Protein AF-0000000075550061 (afdb_homodimer)

Organism: Caenorhabditis brenneri (NCBI:txid135651)

Structure (mmCIF, N/CA/C/O backbone):
data_AF-0000000075550061-model_v1
#
loop_
_entity.id
_entity.type
_entity.pdbx_description
1 polymer 'ERAP1-like C-terminal domain-containing protein'
#
loop_
_atom_site.group_PDB
_atom_site.id
_atom_site.type_symbol
_atom_site.label_atom_id
_atom_site.label_alt_id
_atom_site.label_comp_id
_atom_site.label_asym_id
_atom_site.label_entity_id
_atom_site.label_seq_id
_atom_site.pdbx_PDB_ins_code
_atom_site.Cartn_x
_atom_site.Cartn_y
_atom_site.Cartn_z
_atom_site.occupancy
_atom_site.B_iso_or_equiv
_atom_site.auth_seq_id
_atom_site.auth_comp_id
_atom_site.auth_asym_id
_atom_site.auth_atom_id
_atom_site.pdbx_PDB_model_num
ATOM 1 N N . MET A 1 1 ? 5.809 9.758 37.375 1 40.97 1 MET A N 1
ATOM 2 C CA . MET A 1 1 ? 5.012 9.875 36.156 1 40.97 1 MET A CA 1
ATOM 3 C C . MET A 1 1 ? 4.578 11.32 35.938 1 40.97 1 MET A C 1
ATOM 5 O O . MET A 1 1 ? 4.074 11.977 36.844 1 40.97 1 MET A O 1
ATOM 9 N N . GLU A 1 2 ? 5.242 12 35.219 1 45.88 2 GLU A N 1
ATOM 10 C CA . GLU A 1 2 ? 4.926 13.414 35.062 1 45.88 2 GLU A CA 1
ATOM 11 C C . GLU A 1 2 ? 3.469 13.609 34.656 1 45.88 2 GLU A C 1
ATOM 13 O O . GLU A 1 2 ? 2.979 12.953 33.719 1 45.88 2 GLU A O 1
ATOM 18 N N . THR A 1 3 ? 2.588 14.07 35.5 1 57.75 3 THR A N 1
ATOM 19 C CA . THR A 1 3 ? 1.149 14.273 35.375 1 57.75 3 THR A CA 1
ATOM 20 C C . THR A 1 3 ? 0.847 15.5 34.531 1 57.75 3 THR A C 1
ATOM 22 O O . THR A 1 3 ? -0.302 15.727 34.125 1 57.75 3 THR A O 1
ATOM 25 N N . GLY A 1 4 ? 1.854 16.234 34.219 1 69.56 4 GLY A N 1
ATOM 26 C CA . GLY A 1 4 ? 1.531 17.484 33.562 1 69.56 4 GLY A CA 1
ATOM 27 C C . GLY A 1 4 ? 1.344 17.344 32.062 1 69.56 4 GLY A C 1
ATOM 28 O O . GLY A 1 4 ? 1.922 16.453 31.438 1 69.56 4 GLY A O 1
ATOM 29 N N . THR A 1 5 ? 0.445 18.078 31.453 1 77.81 5 THR A N 1
ATOM 30 C CA . THR A 1 5 ? 0.08 18.078 30.047 1 77.81 5 THR A CA 1
ATOM 31 C C . THR A 1 5 ? 1.272 18.469 29.188 1 77.81 5 THR A C 1
ATOM 33 O O . THR A 1 5 ? 1.513 17.859 28.141 1 77.81 5 THR A O 1
ATOM 36 N N . VAL A 1 6 ? 2.113 19.344 29.656 1 78.25 6 VAL A N 1
ATOM 37 C CA . VAL A 1 6 ? 3.195 19.906 28.844 1 78.25 6 VAL A CA 1
ATOM 38 C C . VAL A 1 6 ? 4.301 18.859 28.688 1 78.25 6 VAL A C 1
ATOM 40 O O . VAL A 1 6 ? 4.75 18.578 27.562 1 78.25 6 VAL A O 1
ATOM 43 N N . PRO A 1 7 ? 4.715 18.25 29.812 1 82.5 7 PRO A N 1
ATOM 44 C CA . PRO A 1 7 ? 5.727 17.203 29.656 1 82.5 7 PRO A CA 1
ATOM 45 C C . PRO A 1 7 ? 5.273 16.078 28.719 1 82.5 7 PRO A C 1
ATOM 47 O O . PRO A 1 7 ? 6.074 15.547 27.953 1 82.5 7 PRO A O 1
ATOM 50 N N . TRP A 1 8 ? 4.051 15.781 28.719 1 88.19 8 TRP A N 1
ATOM 51 C CA . TRP A 1 8 ? 3.512 14.734 27.859 1 88.19 8 TRP A CA 1
ATOM 52 C C . TRP A 1 8 ? 3.521 15.18 26.391 1 88.19 8 TRP A C 1
ATOM 54 O O . TRP A 1 8 ? 3.771 14.367 25.5 1 88.19 8 TRP A O 1
ATOM 64 N N . LEU A 1 9 ? 3.357 16.391 26.203 1 87 9 LEU A N 1
ATOM 65 C CA . LEU A 1 9 ? 3.404 16.922 24.844 1 87 9 LEU A CA 1
ATOM 66 C C . LEU A 1 9 ? 4.809 16.797 24.266 1 87 9 LEU A C 1
ATOM 68 O O . LEU A 1 9 ? 4.977 16.438 23.094 1 87 9 LEU A O 1
ATOM 72 N N . ILE A 1 10 ? 5.746 17.109 25.078 1 85.81 10 ILE A N 1
ATOM 73 C CA . ILE A 1 10 ? 7.133 16.984 24.641 1 85.81 10 ILE A CA 1
ATOM 74 C C . ILE A 1 10 ? 7.469 15.516 24.391 1 85.81 10 ILE A C 1
ATOM 76 O O . ILE A 1 10 ? 8.062 15.18 23.359 1 85.81 10 ILE A O 1
ATOM 80 N N . ALA A 1 11 ? 7.113 14.68 25.328 1 89.19 11 ALA A N 1
ATOM 81 C CA . ALA A 1 11 ? 7.375 13.25 25.188 1 89.19 11 ALA A CA 1
ATOM 82 C C . ALA A 1 11 ? 6.75 12.695 23.906 1 89.19 11 ALA A C 1
ATOM 84 O O . ALA A 1 11 ? 7.379 11.922 23.188 1 89.19 11 ALA A O 1
ATOM 85 N N . THR A 1 12 ? 5.547 13.133 23.609 1 89.88 12 THR A N 1
ATOM 86 C CA . THR A 1 12 ? 4.863 12.625 22.422 1 89.88 12 THR A CA 1
ATOM 87 C C . THR A 1 12 ? 5.586 13.055 21.156 1 89.88 12 THR A C 1
ATOM 89 O O . THR A 1 12 ? 5.66 12.297 20.188 1 89.88 12 THR A O 1
ATOM 92 N N . ARG A 1 13 ? 6.113 14.18 21.156 1 85.75 13 ARG A N 1
ATOM 93 C CA . ARG A 1 13 ? 6.871 14.656 20 1 85.75 13 ARG A CA 1
ATOM 94 C C . ARG A 1 13 ? 8.141 13.836 19.797 1 85.75 13 ARG A C 1
ATOM 96 O O . ARG A 1 13 ? 8.492 13.5 18.672 1 85.75 13 ARG A O 1
ATOM 103 N N . ILE A 1 14 ? 8.781 13.594 20.891 1 86.44 14 ILE A N 1
ATOM 104 C CA . ILE A 1 14 ? 10.008 12.812 20.828 1 86.44 14 ILE A CA 1
ATOM 105 C C . ILE A 1 14 ? 9.695 11.391 20.344 1 86.44 14 ILE A C 1
ATOM 107 O O . ILE A 1 14 ? 10.383 10.852 19.484 1 86.44 14 ILE A O 1
ATOM 111 N N . PHE A 1 15 ? 8.648 10.852 20.906 1 90.38 15 PHE A N 1
ATOM 112 C CA . PHE A 1 15 ? 8.242 9.508 20.5 1 90.38 15 PHE A CA 1
ATOM 113 C C . PHE A 1 15 ? 7.871 9.484 19.016 1 90.38 15 PHE A C 1
ATOM 115 O O . PHE A 1 15 ? 8.211 8.539 18.312 1 90.38 15 PHE A O 1
ATOM 122 N N . LYS A 1 16 ? 7.23 10.492 18.578 1 87.31 16 LYS A N 1
ATOM 123 C CA . LYS A 1 16 ? 6.859 10.578 17.172 1 87.31 16 LYS A CA 1
ATOM 124 C C . LYS A 1 16 ? 8.094 10.609 16.281 1 87.31 16 LYS A C 1
ATOM 126 O O . LYS A 1 16 ? 8.172 9.875 15.289 1 87.31 16 LYS A O 1
ATOM 131 N N . LYS A 1 17 ? 9.008 11.375 16.703 1 81.56 17 LYS A N 1
ATOM 132 C CA . LYS A 1 17 ? 10.242 11.484 15.922 1 81.56 17 LYS A CA 1
ATOM 133 C C . LYS A 1 17 ? 10.984 10.148 15.891 1 81.56 17 LYS A C 1
ATOM 135 O O . LYS A 1 17 ? 11.539 9.766 14.859 1 81.56 17 LYS A O 1
ATOM 140 N N . LEU A 1 18 ? 10.984 9.508 17.016 1 84.81 18 LEU A N 1
ATOM 141 C CA . LEU A 1 18 ? 11.68 8.227 17.094 1 84.81 18 LEU A CA 1
ATOM 142 C C . LEU A 1 18 ? 11.008 7.18 16.219 1 84.81 18 LEU A C 1
ATOM 144 O O . LEU A 1 18 ? 11.68 6.414 15.523 1 84.81 18 LEU A O 1
ATOM 148 N N . THR A 1 19 ? 9.719 7.16 16.234 1 85.75 19 THR A N 1
ATOM 149 C CA . THR A 1 19 ? 8.992 6.191 15.43 1 85.75 19 THR A CA 1
ATOM 150 C C . THR A 1 19 ? 9.203 6.461 13.945 1 85.75 19 THR A C 1
ATOM 152 O O . THR A 1 19 ? 9.328 5.523 13.148 1 85.75 19 THR A O 1
ATOM 155 N N . GLU A 1 20 ? 9.297 7.652 13.594 1 77.12 20 GLU A N 1
ATOM 156 C CA . GLU A 1 20 ? 9.531 8.039 12.203 1 77.12 20 GLU A CA 1
ATOM 157 C C . GLU A 1 20 ? 10.953 7.668 11.766 1 77.12 20 GLU A C 1
ATOM 159 O O . GLU A 1 20 ? 11.148 7.148 10.664 1 77.12 20 GLU A O 1
ATOM 164 N N . ARG A 1 21 ? 11.852 7.871 12.68 1 75 21 ARG A N 1
ATOM 165 C CA . ARG A 1 21 ? 13.25 7.621 12.367 1 75 21 ARG A CA 1
ATOM 166 C C . ARG A 1 21 ? 13.531 6.129 12.242 1 75 21 ARG A C 1
ATOM 168 O O . ARG A 1 21 ? 14.43 5.719 11.508 1 75 21 ARG A O 1
ATOM 175 N N . LEU A 1 22 ? 12.719 5.414 12.883 1 78 22 LEU A N 1
ATOM 176 C CA . LEU A 1 22 ? 13.016 3.986 12.922 1 78 22 LEU A CA 1
ATOM 177 C C . LEU A 1 22 ? 12.016 3.201 12.086 1 78 22 LEU A C 1
ATOM 179 O O . LEU A 1 22 ? 11.914 1.979 12.219 1 78 22 LEU A O 1
ATOM 183 N N . GLU A 1 23 ? 11.336 3.924 11.32 1 71.31 23 GLU A N 1
ATOM 184 C CA . GLU A 1 23 ? 10.367 3.262 10.453 1 71.31 23 GLU A CA 1
ATOM 185 C C . GLU A 1 23 ? 11.047 2.23 9.555 1 71.31 23 GLU A C 1
ATOM 187 O O . GLU A 1 23 ? 12.031 2.541 8.883 1 71.31 23 GLU A O 1
ATOM 192 N N . GLY A 1 24 ? 10.594 1.021 9.625 1 66 24 GLY A N 1
ATOM 193 C CA . GLY A 1 24 ? 11.109 -0.036 8.766 1 66 24 GLY A CA 1
ATOM 194 C C . GLY A 1 24 ? 12.305 -0.757 9.359 1 66 24 GLY A C 1
ATOM 195 O O . GLY A 1 24 ? 12.75 -1.771 8.82 1 66 24 GLY A O 1
ATOM 196 N N . ALA A 1 25 ? 12.766 -0.229 10.414 1 70.31 25 ALA A N 1
ATOM 197 C CA . ALA A 1 25 ? 13.922 -0.856 11.047 1 70.31 25 ALA A CA 1
ATOM 198 C C . ALA A 1 25 ? 13.516 -2.105 11.82 1 70.31 25 ALA A C 1
ATOM 200 O O . ALA A 1 25 ? 12.375 -2.221 12.273 1 70.31 25 ALA A O 1
ATOM 201 N N . PRO A 1 26 ? 14.445 -3.045 11.938 1 71 26 PRO A N 1
ATOM 202 C CA . PRO A 1 26 ? 14.148 -4.281 12.664 1 71 26 PRO A CA 1
ATOM 203 C C . PRO A 1 26 ? 13.727 -4.031 14.109 1 71 26 PRO A C 1
ATOM 205 O O . PRO A 1 26 ? 13 -4.832 14.695 1 71 26 PRO A O 1
ATOM 208 N N . VAL A 1 27 ? 14.133 -2.934 14.648 1 79.75 27 VAL A N 1
ATOM 209 C CA . VAL A 1 27 ? 13.891 -2.65 16.062 1 79.75 27 VAL A CA 1
ATOM 210 C C . VAL A 1 27 ? 12.539 -1.953 16.219 1 79.75 27 VAL A C 1
ATOM 212 O O . VAL A 1 27 ? 12.062 -1.759 17.344 1 79.75 27 VAL A O 1
ATOM 215 N N . GLN A 1 28 ? 11.875 -1.705 15.172 1 81.31 28 GLN A N 1
ATOM 216 C CA . GLN A 1 28 ? 10.656 -0.895 15.188 1 81.31 28 GLN A CA 1
ATOM 217 C C . GLN A 1 28 ? 9.602 -1.5 16.109 1 81.31 28 GLN A C 1
ATOM 219 O O . GLN A 1 28 ? 8.977 -0.788 16.891 1 81.31 28 GLN A O 1
ATOM 224 N N . ASP A 1 29 ? 9.453 -2.756 16.078 1 80.19 29 ASP A N 1
ATOM 225 C CA . ASP A 1 29 ? 8.43 -3.404 16.891 1 80.19 29 ASP A CA 1
ATOM 226 C C . ASP A 1 29 ? 8.734 -3.258 18.375 1 80.19 29 ASP A C 1
ATOM 228 O O . ASP A 1 29 ? 7.832 -3.041 19.188 1 80.19 29 ASP A O 1
ATOM 232 N N . LYS A 1 30 ? 9.984 -3.473 18.625 1 86.12 30 LYS A N 1
ATOM 233 C CA . LYS A 1 30 ? 10.398 -3.307 20.016 1 86.12 30 LYS A CA 1
ATOM 234 C C . LYS A 1 30 ? 10.156 -1.878 20.5 1 86.12 30 LYS A C 1
ATOM 236 O O . LYS A 1 30 ? 9.695 -1.665 21.625 1 86.12 30 LYS A O 1
ATOM 241 N N . LEU A 1 31 ? 10.477 -0.98 19.672 1 89.31 31 LEU A N 1
ATOM 242 C CA . LEU A 1 31 ? 10.258 0.424 20 1 89.31 31 LEU A CA 1
ATOM 243 C C . LEU A 1 31 ? 8.773 0.714 20.188 1 89.31 31 LEU A C 1
ATOM 245 O O . LEU A 1 31 ? 8.383 1.391 21.141 1 89.31 31 LEU A O 1
ATOM 249 N N . ASN A 1 32 ? 8.008 0.231 19.281 1 87.81 32 ASN A N 1
ATOM 250 C CA . ASN A 1 32 ? 6.57 0.453 19.359 1 87.81 32 ASN A CA 1
ATOM 251 C C . ASN A 1 32 ? 5.996 -0.073 20.672 1 87.81 32 ASN A C 1
ATOM 253 O O . ASN A 1 32 ? 5.188 0.598 21.312 1 87.81 32 ASN A O 1
ATOM 257 N N . ASN A 1 33 ? 6.422 -1.221 21.047 1 87.62 33 ASN A N 1
ATOM 258 C CA . ASN A 1 33 ? 5.961 -1.791 22.297 1 87.62 33 ASN A CA 1
ATOM 259 C C . ASN A 1 33 ? 6.402 -0.948 23.5 1 87.62 33 ASN A C 1
ATOM 261 O O . ASN A 1 33 ? 5.637 -0.758 24.438 1 87.62 33 ASN A O 1
ATOM 265 N N . PHE A 1 34 ? 7.605 -0.532 23.453 1 90.62 34 PHE A N 1
ATOM 266 C CA . PHE A 1 34 ? 8.133 0.323 24.516 1 90.62 34 PHE A CA 1
ATOM 267 C C . PHE A 1 34 ? 7.289 1.584 24.656 1 90.62 34 PHE A C 1
ATOM 269 O O . PHE A 1 34 ? 6.891 1.944 25.766 1 90.62 34 PHE A O 1
ATOM 276 N N . ILE A 1 35 ? 7.043 2.232 23.594 1 92.06 35 ILE A N 1
ATOM 277 C CA . ILE A 1 35 ? 6.277 3.475 23.609 1 92.06 35 ILE A CA 1
ATOM 278 C C . ILE A 1 35 ? 4.852 3.199 24.078 1 92.06 35 ILE A C 1
ATOM 280 O O . ILE A 1 35 ? 4.293 3.957 24.875 1 92.06 35 ILE A O 1
ATOM 284 N N . TYR A 1 36 ? 4.293 2.148 23.609 1 91.31 36 TYR A N 1
ATOM 285 C CA . TYR A 1 36 ? 2.945 1.78 24.031 1 91.31 36 TYR A CA 1
ATOM 286 C C . TYR A 1 36 ? 2.865 1.647 25.547 1 91.31 36 TYR A C 1
ATOM 288 O O . TYR A 1 36 ? 1.932 2.156 26.172 1 91.31 36 TYR A O 1
ATOM 296 N N . GLU A 1 37 ? 3.793 1.002 26.094 1 91.31 37 GLU A N 1
ATOM 297 C CA . GLU A 1 37 ? 3.809 0.788 27.547 1 91.31 37 GLU A CA 1
ATOM 298 C C . GLU A 1 37 ? 3.885 2.113 28.297 1 91.31 37 GLU A C 1
ATOM 300 O O . GLU A 1 37 ? 3.359 2.234 29.406 1 91.31 37 GLU A O 1
ATOM 305 N N . LYS A 1 38 ? 4.523 3.049 27.688 1 90.56 38 LYS A N 1
ATOM 306 C CA . LYS A 1 38 ? 4.699 4.344 28.344 1 90.56 38 LYS A CA 1
ATOM 307 C C . LYS A 1 38 ? 3.443 5.203 28.203 1 90.56 38 LYS A C 1
ATOM 309 O O . LYS A 1 38 ? 3.135 6 29.094 1 90.56 38 LYS A O 1
ATOM 314 N N . ILE A 1 39 ? 2.711 4.969 27.094 1 91.31 39 ILE A N 1
ATOM 315 C CA . ILE A 1 39 ? 1.719 6.004 26.812 1 91.31 39 ILE A CA 1
ATOM 316 C C . ILE A 1 39 ? 0.315 5.441 27.031 1 91.31 39 ILE A C 1
ATOM 318 O O . ILE A 1 39 ? -0.659 6.191 27.094 1 91.31 39 ILE A O 1
ATOM 322 N N . HIS A 1 40 ? 0.059 4.121 27.062 1 89.44 40 HIS A N 1
ATOM 323 C CA . HIS A 1 40 ? -1.272 3.529 26.969 1 89.44 40 HIS A CA 1
ATOM 324 C C . HIS A 1 40 ? -2.148 3.977 28.141 1 89.44 40 HIS A C 1
ATOM 326 O O . HIS A 1 40 ? -3.34 4.242 27.953 1 89.44 40 HIS A O 1
ATOM 332 N N . LYS A 1 41 ? -1.589 4.113 29.359 1 88.25 41 LYS A N 1
ATOM 333 C CA . LYS A 1 41 ? -2.373 4.527 30.516 1 88.25 41 LYS A CA 1
ATOM 334 C C . LYS A 1 41 ? -2.84 5.973 30.375 1 88.25 41 LYS A C 1
ATOM 336 O O . LYS A 1 41 ? -3.998 6.289 30.656 1 88.25 41 LYS A O 1
ATOM 341 N N . LYS A 1 42 ? -1.917 6.789 29.969 1 87.69 42 LYS A N 1
ATOM 342 C CA . LYS A 1 42 ? -2.26 8.195 29.781 1 87.69 42 LYS A CA 1
ATOM 343 C C . LYS A 1 42 ? -3.295 8.359 28.672 1 87.69 42 LYS A C 1
ATOM 345 O O . LYS A 1 42 ? -4.195 9.188 28.766 1 87.69 42 LYS A O 1
ATOM 350 N N . PHE A 1 43 ? -3.172 7.609 27.656 1 86.25 43 PHE A N 1
ATOM 351 C CA . PHE A 1 43 ? -4.121 7.633 26.547 1 86.25 43 PHE A CA 1
ATOM 352 C C . PHE A 1 43 ? -5.523 7.281 27.031 1 86.25 43 PHE A C 1
ATOM 354 O O . PHE A 1 43 ? -6.492 7.961 26.688 1 86.25 43 PHE A O 1
ATOM 361 N N . ASP A 1 44 ? -5.613 6.281 27.812 1 84 44 ASP A N 1
ATOM 362 C CA . ASP A 1 44 ? -6.906 5.867 28.359 1 84 44 ASP A CA 1
ATOM 363 C C . ASP A 1 44 ? -7.512 6.957 29.234 1 84 44 ASP A C 1
ATOM 365 O O . ASP A 1 44 ? -8.719 7.207 29.172 1 84 44 ASP A O 1
ATOM 369 N N . GLU A 1 45 ? -6.664 7.562 30 1 84.31 45 GLU A N 1
ATOM 370 C CA . GLU A 1 45 ? -7.098 8.641 30.875 1 84.31 45 GLU A CA 1
ATOM 371 C C . GLU A 1 45 ? -7.684 9.805 30.078 1 84.31 45 GLU A C 1
ATOM 373 O O . GLU A 1 45 ? -8.758 10.305 30.422 1 84.31 45 GLU A O 1
ATOM 378 N N . VAL A 1 46 ? -7.016 10.18 29.031 1 81.12 46 VAL A N 1
ATOM 379 C CA . VAL A 1 46 ? -7.414 11.352 28.25 1 81.12 46 VAL A CA 1
ATOM 380 C C . VAL A 1 46 ? -8.625 11.008 27.391 1 81.12 46 VAL A C 1
ATOM 382 O O . VAL A 1 46 ? -9.469 11.867 27.125 1 81.12 46 VAL A O 1
ATOM 385 N N . SER A 1 47 ? -8.758 9.781 26.969 1 76.81 47 SER A N 1
ATOM 386 C CA . SER A 1 47 ? -9.836 9.344 26.094 1 76.81 47 SER A CA 1
ATOM 387 C C . SER A 1 47 ? -11.156 9.219 26.844 1 76.81 47 SER A C 1
ATOM 389 O O . SER A 1 47 ? -12.227 9.391 26.281 1 76.81 47 SER A O 1
ATOM 391 N N . THR A 1 48 ? -11.094 8.82 28.031 1 76.5 48 THR A N 1
ATOM 392 C CA . THR A 1 48 ? -12.289 8.594 28.844 1 76.5 48 THR A CA 1
ATOM 393 C C . THR A 1 48 ? -12.875 9.922 29.312 1 76.5 48 THR A C 1
ATOM 395 O O . THR A 1 48 ? -14.094 10.047 29.469 1 76.5 48 THR A O 1
ATOM 398 N N . SER A 1 49 ? -12.023 10.883 29.531 1 68.62 49 SER A N 1
ATOM 399 C CA . SER A 1 49 ? -12.508 12.18 29.984 1 68.62 49 SER A CA 1
ATOM 400 C C . SER A 1 49 ? -12.008 13.305 29.094 1 68.62 49 SER A C 1
ATOM 402 O O . SER A 1 49 ? -11.18 14.117 29.516 1 68.62 49 SER A O 1
ATOM 404 N N . PRO A 1 50 ? -12.539 13.203 27.953 1 63.44 50 PRO A N 1
ATOM 405 C CA . PRO A 1 50 ? -12.039 14.273 27.094 1 63.44 50 PRO A CA 1
ATOM 406 C C . PRO A 1 50 ? -12.523 15.656 27.531 1 63.44 50 PRO A C 1
ATOM 408 O O . PRO A 1 50 ? -13.695 15.82 27.891 1 63.44 50 PRO A O 1
ATOM 411 N N . ASP A 1 51 ? -11.602 16.391 28.062 1 63.44 51 ASP A N 1
ATOM 412 C CA . ASP A 1 51 ? -11.922 17.797 28.328 1 63.44 51 ASP A CA 1
ATOM 413 C C . ASP A 1 51 ? -11.719 18.656 27.094 1 63.44 51 ASP A C 1
ATOM 415 O O . ASP A 1 51 ? -10.633 19.203 26.875 1 63.44 51 ASP A O 1
ATOM 419 N N . GLU A 1 52 ? -12.688 18.797 26.328 1 64.12 52 GLU A N 1
ATOM 420 C CA . GLU A 1 52 ? -12.617 19.5 25.047 1 64.12 52 GLU A CA 1
ATOM 421 C C . GLU A 1 52 ? -12.445 21 25.266 1 64.12 52 GLU A C 1
ATOM 423 O O . GLU A 1 52 ? -12.039 21.719 24.359 1 64.12 52 GLU A O 1
ATOM 428 N N . SER A 1 53 ? -12.68 21.328 26.531 1 69.62 53 SER A N 1
ATOM 429 C CA . SER A 1 53 ? -12.594 22.766 26.797 1 69.62 53 SER A CA 1
ATOM 430 C C . SER A 1 53 ? -11.148 23.203 27 1 69.62 53 SER A C 1
ATOM 432 O O . SER A 1 53 ? -10.82 24.375 26.828 1 69.62 53 SER A O 1
ATOM 434 N N . ASN A 1 54 ? -10.336 22.297 27.234 1 76.81 54 ASN A N 1
ATOM 435 C CA . ASN A 1 54 ? -8.914 22.578 27.438 1 76.81 54 ASN A CA 1
ATOM 436 C C . ASN A 1 54 ? -8.094 22.25 26.203 1 76.81 54 ASN A C 1
ATOM 438 O O . ASN A 1 54 ? -7.934 21.078 25.844 1 76.81 54 ASN A O 1
ATOM 442 N N . TYR A 1 55 ? -7.617 23.359 25.594 1 78.19 55 TYR A N 1
ATOM 443 C CA . TYR A 1 55 ? -6.891 23.25 24.344 1 78.19 55 TYR A CA 1
ATOM 444 C C . TYR A 1 55 ? -5.707 22.297 24.469 1 78.19 55 TYR A C 1
ATOM 446 O O . TYR A 1 55 ? -5.492 21.438 23.609 1 78.19 55 TYR A O 1
ATOM 454 N N . LEU A 1 56 ? -4.977 22.422 25.562 1 79.19 56 LEU A N 1
ATOM 455 C CA . LEU A 1 56 ? -3.77 21.625 25.734 1 79.19 56 LEU A CA 1
ATOM 456 C C . LEU A 1 56 ? -4.113 20.141 25.891 1 79.19 56 LEU A C 1
ATOM 458 O O . LEU A 1 56 ? -3.398 19.281 25.391 1 79.19 56 LEU A O 1
ATOM 462 N N . GLN A 1 57 ? -5.195 19.922 26.516 1 80.38 57 GLN A N 1
ATOM 463 C CA . GLN A 1 57 ? -5.625 18.531 26.688 1 80.38 57 GLN A CA 1
ATOM 464 C C . GLN A 1 57 ? -6.121 17.938 25.375 1 80.38 57 GLN A C 1
ATOM 466 O O . GLN A 1 57 ? -5.895 16.75 25.109 1 80.38 57 GLN A O 1
ATOM 471 N N . SER A 1 58 ? -6.688 18.781 24.672 1 78.88 58 SER A N 1
ATOM 472 C CA . SER A 1 58 ? -7.152 18.344 23.375 1 78.88 58 SER A CA 1
ATOM 473 C C . SER A 1 58 ? -5.98 18.031 22.438 1 78.88 58 SER A C 1
ATOM 475 O O . SER A 1 58 ? -6.02 17.047 21.688 1 78.88 58 SER A O 1
ATOM 477 N N . LEU A 1 59 ? -4.977 18.875 22.547 1 79.5 59 LEU A N 1
ATOM 478 C CA . LEU A 1 59 ? -3.771 18.656 21.75 1 79.5 59 LEU A CA 1
ATOM 479 C C . LEU A 1 59 ? -3.061 17.375 22.156 1 79.5 59 LEU A C 1
ATOM 481 O O . LEU A 1 59 ? -2.604 16.609 21.312 1 79.5 59 LEU A O 1
ATOM 485 N N . LEU A 1 60 ? -3.016 17.219 23.422 1 84.62 60 LEU A N 1
ATOM 486 C CA . LEU A 1 60 ? -2.387 16 23.938 1 84.62 60 LEU A CA 1
ATOM 487 C C . LEU A 1 60 ? -3.158 14.766 23.484 1 84.62 60 LEU A C 1
ATOM 489 O O . LEU A 1 60 ? -2.559 13.766 23.078 1 84.62 60 LEU A O 1
ATOM 493 N N . HIS A 1 61 ? -4.422 14.875 23.562 1 83.12 61 HIS A N 1
ATOM 494 C CA . HIS A 1 61 ? -5.254 13.766 23.109 1 83.12 61 HIS A CA 1
ATOM 495 C C . HIS A 1 61 ? -5 13.445 21.641 1 83.12 61 HIS A C 1
ATOM 497 O O . HIS A 1 61 ? -4.844 12.273 21.281 1 83.12 61 HIS A O 1
ATOM 503 N N . SER A 1 62 ? -4.91 14.438 20.891 1 79.12 62 SER A N 1
ATOM 504 C CA . SER A 1 62 ? -4.648 14.266 19.469 1 79.12 62 SER A CA 1
ATOM 505 C C . SER A 1 62 ? -3.291 13.617 19.234 1 79.12 62 SER A C 1
ATOM 507 O O . SER A 1 62 ? -3.174 12.695 18.406 1 79.12 62 SER A O 1
ATOM 509 N N . ASN A 1 63 ? -2.311 14.055 19.906 1 82.5 63 ASN A N 1
ATOM 510 C CA . ASN A 1 63 ? -0.968 13.508 19.766 1 82.5 63 ASN A CA 1
ATOM 511 C C . ASN A 1 63 ? -0.915 12.039 20.188 1 82.5 63 ASN A C 1
ATOM 513 O O . ASN A 1 63 ? -0.271 11.219 19.531 1 82.5 63 ASN A O 1
ATOM 517 N N . LEU A 1 64 ? -1.552 11.859 21.266 1 85.25 64 LEU A N 1
ATOM 518 C CA . LEU A 1 64 ? -1.562 10.492 21.781 1 85.25 64 LEU A CA 1
ATOM 519 C C . LEU A 1 64 ? -2.311 9.562 20.812 1 85.25 64 LEU A C 1
ATOM 521 O O . LEU A 1 64 ? -1.915 8.414 20.625 1 85.25 64 LEU A O 1
ATOM 525 N N . LEU A 1 65 ? -3.287 10.078 20.25 1 82 65 LEU A N 1
ATOM 526 C CA . LEU A 1 65 ? -4.027 9.312 19.25 1 82 65 LEU A CA 1
ATOM 527 C C . LEU A 1 65 ? -3.141 8.977 18.047 1 82 65 LEU A C 1
ATOM 529 O O . LEU A 1 65 ? -3.174 7.852 17.547 1 82 65 LEU A O 1
ATOM 533 N N . ASP A 1 66 ? -2.379 9.875 17.641 1 81.25 66 ASP A N 1
ATOM 534 C CA . ASP A 1 66 ? -1.455 9.656 16.531 1 81.25 66 ASP A CA 1
ATOM 535 C C . ASP A 1 66 ? -0.417 8.594 16.875 1 81.25 66 ASP A C 1
ATOM 537 O O . ASP A 1 66 ? -0.099 7.734 16.062 1 81.25 66 ASP A O 1
ATOM 541 N N . LEU A 1 67 ? 0.066 8.734 18.062 1 86.75 67 LEU A N 1
ATOM 542 C CA . LEU A 1 67 ? 1.078 7.777 18.484 1 86.75 67 LEU A CA 1
ATOM 543 C C . LEU A 1 67 ? 0.486 6.379 18.625 1 86.75 67 LEU A C 1
ATOM 545 O O . LEU A 1 67 ? 1.121 5.395 18.234 1 86.75 67 LEU A O 1
ATOM 549 N N . MET A 1 68 ? -0.699 6.363 19.172 1 84.75 68 MET A N 1
ATOM 550 C CA . MET A 1 68 ? -1.369 5.074 19.312 1 84.75 68 MET A CA 1
ATOM 551 C C . MET A 1 68 ? -1.617 4.434 17.953 1 84.75 68 MET A C 1
ATOM 553 O O . MET A 1 68 ? -1.472 3.219 17.797 1 84.75 68 MET A O 1
ATOM 557 N N . ALA A 1 69 ? -1.916 5.23 17.016 1 79.94 69 ALA A N 1
ATOM 558 C CA . ALA A 1 69 ? -2.141 4.738 15.656 1 79.94 69 ALA A CA 1
ATOM 559 C C . ALA A 1 69 ? -0.87 4.125 15.07 1 79.94 69 ALA A C 1
ATOM 561 O O . ALA A 1 69 ? -0.934 3.25 14.203 1 79.94 69 ALA A O 1
ATOM 562 N N . THR A 1 70 ? 0.193 4.539 15.578 1 82.12 70 THR A N 1
ATOM 563 C CA . THR A 1 70 ? 1.477 4.043 15.094 1 82.12 70 THR A CA 1
ATOM 564 C C . THR A 1 70 ? 1.904 2.805 15.883 1 82.12 70 THR A C 1
ATOM 566 O O . THR A 1 70 ? 2.326 1.806 15.297 1 82.12 70 THR A O 1
ATOM 569 N N . VAL A 1 71 ? 1.732 2.867 17.172 1 87.06 71 VAL A N 1
ATOM 570 C CA . VAL A 1 71 ? 2.377 1.856 18 1 87.06 71 VAL A CA 1
ATOM 571 C C . VAL A 1 71 ? 1.408 0.705 18.266 1 87.06 71 VAL A C 1
ATOM 573 O O . VAL A 1 71 ? 1.831 -0.429 18.5 1 87.06 71 VAL A O 1
ATOM 576 N N . LYS A 1 72 ? 0.134 1.017 18.281 1 83.81 72 LYS A N 1
ATOM 577 C CA . LYS A 1 72 ? -0.901 -0.002 18.438 1 83.81 72 LYS A CA 1
ATOM 578 C C . LYS A 1 72 ? -2.115 0.316 17.562 1 83.81 72 LYS A C 1
ATOM 580 O O . LYS A 1 72 ? -3.191 0.625 18.078 1 83.81 72 LYS A O 1
ATOM 585 N N . PRO A 1 73 ? -1.937 0.126 16.359 1 80.62 73 PRO A N 1
ATOM 586 C CA . PRO A 1 73 ? -2.941 0.6 15.398 1 80.62 73 PRO A CA 1
ATOM 587 C C . PRO A 1 73 ? -4.289 -0.097 15.57 1 80.62 73 PRO A C 1
ATOM 589 O O . PRO A 1 73 ? -5.336 0.511 15.328 1 80.62 73 PRO A O 1
ATOM 592 N N . GLU A 1 74 ? -4.352 -1.281 16.078 1 80.56 74 GLU A N 1
ATOM 593 C CA . GLU A 1 74 ? -5.598 -2.039 16.156 1 80.56 74 GLU A CA 1
ATOM 594 C C . GLU A 1 74 ? -6.602 -1.351 17.078 1 80.56 74 GLU A C 1
ATOM 596 O O . GLU A 1 74 ? -7.781 -1.244 16.75 1 80.56 74 GLU A O 1
ATOM 601 N N . LYS A 1 75 ? -6.152 -0.854 18.219 1 75.88 75 LYS A N 1
ATOM 602 C CA . LYS A 1 75 ? -7.039 -0.232 19.188 1 75.88 75 LYS A CA 1
ATOM 603 C C . LYS A 1 75 ? -7.547 1.118 18.688 1 75.88 75 LYS A C 1
ATOM 605 O O . LYS A 1 75 ? -8.734 1.426 18.812 1 75.88 75 LYS A O 1
ATOM 610 N N . SER A 1 76 ? -6.691 1.896 18.25 1 79.69 76 SER A N 1
ATOM 611 C CA . SER A 1 76 ? -7.055 3.207 17.734 1 79.69 76 SER A CA 1
ATOM 612 C C . SER A 1 76 ? -7.957 3.08 16.5 1 79.69 76 SER A C 1
ATOM 614 O O . SER A 1 76 ? -8.961 3.781 16.391 1 79.69 76 SER A O 1
ATOM 616 N N . ASN A 1 77 ? -7.625 2.143 15.641 1 84.75 77 ASN A N 1
ATOM 617 C CA . ASN A 1 77 ? -8.383 1.956 14.406 1 84.75 77 ASN A CA 1
ATOM 618 C C . ASN A 1 77 ? -9.812 1.517 14.695 1 84.75 77 ASN A C 1
ATOM 620 O O . ASN A 1 77 ? -10.75 1.956 14.016 1 84.75 77 ASN A O 1
ATOM 624 N N . GLU A 1 78 ? -9.914 0.689 15.641 1 82.56 78 GLU A N 1
ATOM 625 C CA . GLU A 1 78 ? -11.242 0.188 15.984 1 82.56 78 GLU A CA 1
ATOM 626 C C . GLU A 1 78 ? -12.148 1.317 16.469 1 82.56 78 GLU A C 1
ATOM 628 O O . GLU A 1 78 ? -13.297 1.429 16.031 1 82.56 78 GLU A O 1
ATOM 633 N N . LYS A 1 79 ? -11.672 2.133 17.297 1 79.5 79 LYS A N 1
ATOM 634 C CA . LYS A 1 79 ? -12.453 3.236 17.844 1 79.5 79 LYS A CA 1
ATOM 635 C C . LYS A 1 79 ? -12.781 4.27 16.781 1 79.5 79 LYS A C 1
ATOM 637 O O . LYS A 1 79 ? -13.906 4.762 16.703 1 79.5 79 LYS A O 1
ATOM 642 N N . LEU A 1 80 ? -11.844 4.598 16 1 88.19 80 LEU A N 1
ATOM 643 C CA . LEU A 1 80 ? -12.047 5.586 14.945 1 88.19 80 LEU A CA 1
ATOM 644 C C . LEU A 1 80 ? -13.031 5.074 13.906 1 88.19 80 LEU A C 1
ATOM 646 O O . LEU A 1 80 ? -13.852 5.836 13.398 1 88.19 80 LEU A O 1
ATOM 650 N N . ASN A 1 81 ? -12.93 3.84 13.625 1 89.62 81 ASN A N 1
ATOM 651 C CA . ASN A 1 81 ? -13.844 3.254 12.656 1 89.62 81 ASN A CA 1
ATOM 652 C C . ASN A 1 81 ? -15.273 3.234 13.18 1 89.62 81 ASN A C 1
ATOM 654 O O . ASN A 1 81 ? -16.219 3.422 12.414 1 89.62 81 ASN A O 1
ATOM 658 N N . GLU A 1 82 ? -15.352 2.912 14.445 1 89 82 GLU A N 1
ATOM 659 C CA . GLU A 1 82 ? -16.672 2.941 15.062 1 89 82 GLU A CA 1
ATOM 660 C C . GLU A 1 82 ? -17.297 4.328 14.953 1 89 82 GLU A C 1
ATOM 662 O O . GLU A 1 82 ? -18.484 4.457 14.602 1 89 82 GLU A O 1
ATOM 667 N N . LEU A 1 83 ? -16.531 5.301 15.281 1 90.56 83 LEU A N 1
ATOM 668 C CA . LEU A 1 83 ? -17 6.68 15.18 1 90.56 83 LEU A CA 1
ATOM 669 C C . LEU A 1 83 ? -17.375 7.023 13.742 1 90.56 83 LEU A C 1
ATOM 671 O O . LEU A 1 83 ? -18.359 7.711 13.492 1 90.56 83 LEU A O 1
ATOM 675 N N . PHE A 1 84 ? -16.609 6.574 12.805 1 96.38 84 PHE A N 1
ATOM 676 C CA . PHE A 1 84 ? -16.844 6.855 11.398 1 96.38 84 PHE A CA 1
ATOM 677 C C . PHE A 1 84 ? -18.188 6.273 10.938 1 96.38 84 PHE A C 1
ATOM 679 O O . PHE A 1 84 ? -18.969 6.953 10.273 1 96.38 84 PHE A O 1
ATOM 686 N N . VAL A 1 85 ? -18.422 5.07 11.297 1 95 85 VAL A N 1
ATOM 687 C CA . VAL A 1 85 ? -19.609 4.371 10.844 1 95 85 VAL A CA 1
ATOM 688 C C . VAL A 1 85 ? -20.844 4.93 11.562 1 95 85 VAL A C 1
ATOM 690 O O . VAL A 1 85 ? -21.844 5.273 10.922 1 95 85 VAL A O 1
ATOM 693 N N . GLU A 1 86 ? -20.719 5.125 12.836 1 95.44 86 GLU A N 1
ATOM 694 C CA . GLU A 1 86 ? -21.875 5.461 13.648 1 95.44 86 GLU A CA 1
ATOM 695 C C . GLU A 1 86 ? -22.172 6.957 13.594 1 95.44 86 GLU A C 1
ATOM 697 O O . GLU A 1 86 ? -23.344 7.363 13.641 1 95.44 86 GLU A O 1
ATOM 702 N N . SER A 1 87 ? -21.141 7.711 13.523 1 95.75 87 SER A N 1
ATOM 703 C CA . SER A 1 87 ? -21.344 9.148 13.695 1 95.75 87 SER A CA 1
ATOM 704 C C . SER A 1 87 ? -21.188 9.891 12.367 1 95.75 87 SER A C 1
ATOM 706 O O . SER A 1 87 ? -21.422 11.102 12.305 1 95.75 87 SER A O 1
ATOM 708 N N . TYR A 1 88 ? -20.859 9.234 11.328 1 97.31 88 TYR A N 1
ATOM 709 C CA . TYR A 1 88 ? -20.734 9.922 10.047 1 97.31 88 TYR A CA 1
ATOM 710 C C . TYR A 1 88 ? -21.484 9.172 8.953 1 97.31 88 TYR A C 1
ATOM 712 O O . TYR A 1 88 ? -22.422 9.695 8.367 1 97.31 88 TYR A O 1
ATOM 720 N N . LEU A 1 89 ? -21.047 7.941 8.703 1 96.25 89 LEU A N 1
ATOM 721 C CA . LEU A 1 89 ? -21.609 7.215 7.57 1 96.25 89 LEU A CA 1
ATOM 722 C C . LEU A 1 89 ? -23.109 6.984 7.754 1 96.25 89 LEU A C 1
ATOM 724 O O . LEU A 1 89 ? -23.891 7.223 6.836 1 96.25 89 LEU A O 1
ATOM 728 N N . ALA A 1 90 ? -23.469 6.52 8.875 1 95.06 90 ALA A N 1
ATOM 729 C CA . ALA A 1 90 ? -24.875 6.184 9.148 1 95.06 90 ALA A CA 1
ATOM 730 C C . ALA A 1 90 ? -25.766 7.418 9.023 1 95.06 90 ALA A C 1
ATOM 732 O O . ALA A 1 90 ? -26.75 7.402 8.289 1 95.06 90 ALA A O 1
ATOM 733 N N . PRO A 1 91 ? -25.453 8.508 9.617 1 95.88 91 PRO A N 1
ATOM 734 C CA . PRO A 1 91 ? -26.328 9.68 9.539 1 95.88 91 PRO A CA 1
ATOM 735 C C . PRO A 1 91 ? -26.25 10.391 8.188 1 95.88 91 PRO A C 1
ATOM 737 O O . PRO A 1 91 ? -27.172 11.102 7.801 1 95.88 91 PRO A O 1
ATOM 740 N N . CYS A 1 92 ? -25.219 10.188 7.387 1 95 92 CYS A N 1
ATOM 741 C CA . CYS A 1 92 ? -25 11.062 6.242 1 95 92 CYS A CA 1
ATOM 742 C C . CYS A 1 92 ? -25.266 10.328 4.934 1 95 92 CYS A C 1
ATOM 744 O O . CYS A 1 92 ? -25.688 10.93 3.949 1 95 92 CYS A O 1
ATOM 746 N N . GLN A 1 93 ? -24.875 9.031 4.672 1 90.44 93 GLN A N 1
ATOM 747 C CA . GLN A 1 93 ? -24.844 8.289 3.42 1 90.44 93 GLN A CA 1
ATOM 748 C C . GLN A 1 93 ? -26.188 8.352 2.701 1 90.44 93 GLN A C 1
ATOM 750 O O . GLN A 1 93 ? -26.234 8.414 1.472 1 90.44 93 GLN A O 1
ATOM 755 N N . PHE A 1 94 ? -27.344 8.422 3.365 1 86.81 94 PHE A N 1
ATOM 756 C CA . PHE A 1 94 ? -28.641 8.398 2.697 1 86.81 94 PHE A CA 1
ATOM 757 C C . PHE A 1 94 ? -29.516 9.555 3.17 1 86.81 94 PHE A C 1
ATOM 759 O O . PHE A 1 94 ? -30.734 9.562 2.949 1 86.81 94 PHE A O 1
ATOM 766 N N . SER A 1 95 ? -28.953 10.547 3.717 1 88.81 95 SER A N 1
ATOM 767 C CA . SER A 1 95 ? -29.734 11.617 4.32 1 88.81 95 SER A CA 1
ATOM 768 C C . SER A 1 95 ? -30.078 12.703 3.299 1 88.81 95 SER A C 1
ATOM 770 O O . SER A 1 95 ? -31.047 13.438 3.457 1 88.81 95 SER A O 1
ATOM 772 N N . GLY A 1 96 ? -29.266 12.773 2.273 1 89.75 96 GLY A N 1
ATOM 773 C CA . GLY A 1 96 ? -29.406 13.875 1.338 1 89.75 96 GLY A CA 1
ATOM 774 C C . GLY A 1 96 ? -28.859 15.188 1.872 1 89.75 96 GLY A C 1
ATOM 775 O O . GLY A 1 96 ? -28.875 16.203 1.173 1 89.75 96 GLY A O 1
ATOM 776 N N . ASN A 1 97 ? -28.375 15.172 3.086 1 92.94 97 ASN A N 1
ATOM 777 C CA . ASN A 1 97 ? -27.812 16.359 3.719 1 92.94 97 ASN A CA 1
ATOM 778 C C . ASN A 1 97 ? -26.312 16.5 3.414 1 92.94 97 ASN A C 1
ATOM 780 O O . ASN A 1 97 ? -25.672 15.523 3.023 1 92.94 97 ASN A O 1
ATOM 784 N N . PHE A 1 98 ? -25.938 17.703 3.617 1 95.44 98 PHE A N 1
ATOM 785 C CA . PHE A 1 98 ? -24.5 17.938 3.541 1 95.44 98 PHE A CA 1
ATOM 786 C C . PHE A 1 98 ? -23.781 17.312 4.73 1 95.44 98 PHE A C 1
ATOM 788 O O . PHE A 1 98 ? -24.328 17.219 5.824 1 95.44 98 PHE A O 1
ATOM 795 N N . SER A 1 99 ? -22.531 16.891 4.484 1 95.56 99 SER A N 1
ATOM 796 C CA . SER A 1 99 ? -21.734 16.266 5.539 1 95.56 99 SER A CA 1
ATOM 797 C C . SER A 1 99 ? -21.547 17.203 6.723 1 95.56 99 SER A C 1
ATOM 799 O O . SER A 1 99 ? -21.516 16.766 7.875 1 95.56 99 SER A O 1
ATOM 801 N N . SER A 1 100 ? -21.422 18.484 6.449 1 95.19 100 SER A N 1
ATOM 802 C CA . SER A 1 100 ? -21.25 19.484 7.496 1 95.19 100 SER A CA 1
ATOM 803 C C . SER A 1 100 ? -22.438 19.516 8.445 1 95.19 100 SER A C 1
ATOM 805 O O . SER A 1 100 ? -22.297 19.859 9.617 1 95.19 100 SER A O 1
ATOM 807 N N . ASP A 1 101 ? -23.625 19.078 7.945 1 94.81 101 ASP A N 1
ATOM 808 C CA . ASP A 1 101 ? -24.859 19.156 8.719 1 94.81 101 ASP A CA 1
ATOM 809 C C . ASP A 1 101 ? -25.156 17.828 9.406 1 94.81 101 ASP A C 1
ATOM 811 O O . ASP A 1 101 ? -25.734 17.797 10.484 1 94.81 101 ASP A O 1
ATOM 815 N N . CYS A 1 102 ? -24.75 16.828 8.773 1 95.25 102 CYS A N 1
ATOM 816 C CA . CYS A 1 102 ? -25.219 15.531 9.234 1 95.25 102 CYS A CA 1
ATOM 817 C C . CYS A 1 102 ? -24.172 14.844 10.094 1 95.25 102 CYS A C 1
ATOM 819 O O . CYS A 1 102 ? -24.484 13.93 10.859 1 95.25 102 CYS A O 1
ATOM 821 N N . SER A 1 103 ? -22.891 15.25 10.023 1 96.25 103 SER A N 1
ATOM 822 C CA . SER A 1 103 ? -21.828 14.578 10.766 1 96.25 103 SER A CA 1
ATOM 823 C C . SER A 1 103 ? -21.938 14.867 12.258 1 96.25 103 SER A C 1
ATOM 825 O O . SER A 1 103 ? -22.062 16.031 12.672 1 96.25 103 SER A O 1
ATOM 827 N N . GLU A 1 104 ? -21.859 13.836 13.008 1 94.94 104 GLU A N 1
ATOM 828 C CA . GLU A 1 104 ? -21.891 13.953 14.469 1 94.94 104 GLU A CA 1
ATOM 829 C C . GLU A 1 104 ? -20.516 13.734 15.07 1 94.94 104 GLU A C 1
ATOM 831 O O . GLU A 1 104 ? -20.375 13.617 16.297 1 94.94 104 GLU A O 1
ATOM 836 N N . VAL A 1 105 ? -19.531 13.656 14.25 1 92.75 105 VAL A N 1
ATOM 837 C CA . VAL A 1 105 ? -18.156 13.5 14.703 1 92.75 105 VAL A CA 1
ATOM 838 C C . VAL A 1 105 ? -17.656 14.82 15.281 1 92.75 105 VAL A C 1
ATOM 840 O O . VAL A 1 105 ? -17.812 15.875 14.664 1 92.75 105 VAL A O 1
ATOM 843 N N . PRO A 1 106 ? -17.078 14.758 16.484 1 85.38 106 PRO A N 1
ATOM 844 C CA . PRO A 1 106 ? -16.484 15.984 17.031 1 85.38 106 PRO A CA 1
ATOM 845 C C . PRO A 1 106 ? -15.477 16.625 16.078 1 85.38 106 PRO A C 1
ATOM 847 O O . PRO A 1 106 ? -14.703 15.922 15.422 1 85.38 106 PRO A O 1
ATOM 850 N N . GLY A 1 107 ? -15.453 17.938 15.977 1 83.81 107 GLY A N 1
ATOM 851 C CA . GLY A 1 107 ? -14.648 18.688 15.023 1 83.81 107 GLY A CA 1
ATOM 852 C C . GLY A 1 107 ? -13.172 18.344 15.086 1 83.81 107 GLY A C 1
ATOM 853 O O . GLY A 1 107 ? -12.523 18.188 14.047 1 83.81 107 GLY A O 1
ATOM 854 N N . GLU A 1 108 ? -12.703 18.125 16.234 1 79.75 108 GLU A N 1
ATOM 855 C CA . GLU A 1 108 ? -11.273 17.922 16.438 1 79.75 108 GLU A CA 1
ATOM 856 C C . GLU A 1 108 ? -10.852 16.531 15.977 1 79.75 108 GLU A C 1
ATOM 858 O O . GLU A 1 108 ? -9.664 16.281 15.75 1 79.75 108 GLU A O 1
ATOM 863 N N . LEU A 1 109 ? -11.867 15.641 15.766 1 83.56 109 LEU A N 1
ATOM 864 C CA . LEU A 1 109 ? -11.547 14.258 15.43 1 83.56 109 LEU A CA 1
ATOM 865 C C . LEU A 1 109 ? -11.898 13.953 13.977 1 83.56 109 LEU A C 1
ATOM 867 O O . LEU A 1 109 ? -11.547 12.891 13.453 1 83.56 109 LEU A O 1
ATOM 871 N N . ARG A 1 110 ? -12.5 14.906 13.328 1 91.75 110 ARG A N 1
ATOM 872 C CA . ARG A 1 110 ? -13.086 14.648 12.016 1 91.75 110 ARG A CA 1
ATOM 873 C C . ARG A 1 110 ? -12.016 14.203 11.016 1 91.75 110 ARG A C 1
ATOM 875 O O . ARG A 1 110 ? -12.219 13.242 10.273 1 91.75 110 ARG A O 1
ATOM 882 N N . GLU A 1 111 ? -10.922 14.852 11.07 1 92.31 111 GLU A N 1
ATOM 883 C CA . GLU A 1 111 ? -9.867 14.508 10.125 1 92.31 111 GLU A CA 1
ATOM 884 C C . GLU A 1 111 ? -9.406 13.062 10.312 1 92.31 111 GLU A C 1
ATOM 886 O O . GLU A 1 111 ? -9.289 12.312 9.344 1 92.31 111 GLU A O 1
ATOM 891 N N . LYS A 1 112 ? -9.203 12.688 11.523 1 90.06 112 LYS A N 1
ATOM 892 C CA . LYS A 1 112 ? -8.711 11.352 11.836 1 90.06 112 LYS A CA 1
ATOM 893 C C . LYS A 1 112 ? -9.789 10.297 11.586 1 90.06 112 LYS A C 1
ATOM 895 O O . LYS A 1 112 ? -9.492 9.219 11.055 1 90.06 112 LYS A O 1
ATOM 900 N N . VAL A 1 113 ? -10.992 10.656 11.961 1 92.31 113 VAL A N 1
ATOM 901 C CA . VAL A 1 113 ? -12.102 9.727 11.812 1 92.31 113 VAL A CA 1
ATOM 902 C C . VAL A 1 113 ? -12.375 9.477 10.336 1 92.31 113 VAL A C 1
ATOM 904 O O . VAL A 1 113 ? -12.5 8.328 9.898 1 92.31 113 VAL A O 1
ATOM 907 N N . TYR A 1 114 ? -12.398 10.547 9.578 1 97.06 114 TYR A N 1
ATOM 908 C CA . TYR A 1 114 ? -12.664 10.406 8.148 1 97.06 114 TYR A CA 1
ATOM 909 C C . TYR A 1 114 ? -11.555 9.617 7.461 1 97.06 114 TYR A C 1
ATOM 911 O O . TYR A 1 114 ? -11.828 8.703 6.68 1 97.06 114 TYR A O 1
ATOM 919 N N . CYS A 1 115 ? -10.391 9.898 7.797 1 95.62 115 CYS A N 1
ATOM 920 C CA . CYS A 1 115 ? -9.25 9.219 7.199 1 95.62 115 CYS A CA 1
ATOM 921 C C . CYS A 1 115 ? -9.25 7.738 7.551 1 95.62 115 CYS A C 1
ATOM 923 O O . CYS A 1 115 ? -9.094 6.887 6.676 1 95.62 115 CYS A O 1
ATOM 925 N N . ASN A 1 116 ? -9.461 7.48 8.766 1 92.38 116 ASN A N 1
ATOM 926 C CA . ASN A 1 116 ? -9.477 6.086 9.195 1 92.38 116 ASN A CA 1
ATOM 927 C C . ASN A 1 116 ? -10.625 5.312 8.555 1 92.38 116 ASN A C 1
ATOM 929 O O . ASN A 1 116 ? -10.453 4.152 8.172 1 92.38 116 ASN A O 1
ATOM 933 N N . GLY A 1 117 ? -11.727 5.93 8.484 1 94.56 117 GLY A N 1
ATOM 934 C CA . GLY A 1 117 ? -12.883 5.297 7.859 1 94.56 117 GLY A CA 1
ATOM 935 C C . GLY A 1 117 ? -12.641 4.922 6.41 1 94.56 117 GLY A C 1
ATOM 936 O O . GLY A 1 117 ? -12.984 3.812 5.988 1 94.56 117 GLY A O 1
ATOM 937 N N . VAL A 1 118 ? -12.031 5.832 5.707 1 96.31 118 VAL A N 1
ATOM 938 C CA . VAL A 1 118 ? -11.742 5.59 4.297 1 96.31 118 VAL A CA 1
ATOM 939 C C . VAL A 1 118 ? -10.641 4.543 4.164 1 96.31 118 VAL A C 1
ATOM 941 O O . VAL A 1 118 ? -10.711 3.66 3.303 1 96.31 118 VAL A O 1
ATOM 944 N N . GLU A 1 119 ? -9.648 4.656 4.996 1 94.62 119 GLU A N 1
ATOM 945 C CA . GLU A 1 119 ? -8.516 3.738 4.961 1 94.62 119 GLU A CA 1
ATOM 946 C C . GLU A 1 119 ? -8.969 2.293 5.133 1 94.62 119 GLU A C 1
ATOM 948 O O . GLU A 1 119 ? -8.469 1.396 4.449 1 94.62 119 GLU A O 1
ATOM 953 N N . PHE A 1 120 ? -9.922 2.096 5.945 1 89.88 120 PHE A N 1
ATOM 954 C CA . PHE A 1 120 ? -10.32 0.73 6.258 1 89.88 120 PHE A CA 1
ATOM 955 C C . PHE A 1 120 ? -11.656 0.392 5.602 1 89.88 120 PHE A C 1
ATOM 957 O O . PHE A 1 120 ? -12.211 -0.686 5.824 1 89.88 120 PHE A O 1
ATOM 964 N N . GLY A 1 121 ? -12.117 1.319 4.816 1 88.56 121 GLY A N 1
ATOM 965 C CA . GLY A 1 121 ? -13.344 1.081 4.066 1 88.56 121 GLY A CA 1
ATOM 966 C C . GLY A 1 121 ? -13.109 0.34 2.766 1 88.56 121 GLY A C 1
ATOM 967 O O . GLY A 1 121 ? -11.969 0.187 2.328 1 88.56 121 GLY A O 1
ATOM 968 N N . ASN A 1 122 ? -14.211 -0.153 2.242 1 86.25 122 ASN A N 1
ATOM 969 C CA . ASN A 1 122 ? -14.156 -0.791 0.932 1 86.25 122 ASN A CA 1
ATOM 970 C C . ASN A 1 122 ? -14.453 0.203 -0.188 1 86.25 122 ASN A C 1
ATOM 972 O O . ASN A 1 122 ? -14.516 1.41 0.049 1 86.25 122 ASN A O 1
ATOM 976 N N . ASP A 1 123 ? -14.609 -0.253 -1.373 1 85.81 123 ASP A N 1
ATOM 977 C CA . ASP A 1 123 ? -14.82 0.6 -2.539 1 85.81 123 ASP A CA 1
ATOM 978 C C . ASP A 1 123 ? -16.109 1.401 -2.408 1 85.81 123 ASP A C 1
ATOM 980 O O . ASP A 1 123 ? -16.172 2.557 -2.834 1 85.81 123 ASP A O 1
ATOM 984 N N . THR A 1 124 ? -17.078 0.784 -1.813 1 86.5 124 THR A N 1
ATOM 985 C CA . THR A 1 124 ? -18.359 1.459 -1.644 1 86.5 124 THR A CA 1
ATOM 986 C C . THR A 1 124 ? -18.219 2.65 -0.701 1 86.5 124 THR A C 1
ATOM 988 O O . THR A 1 124 ? -18.797 3.717 -0.955 1 86.5 124 THR A O 1
ATOM 991 N N . VAL A 1 125 ? -17.531 2.455 0.377 1 91.88 125 VAL A N 1
ATOM 992 C CA . VAL A 1 125 ? -17.297 3.531 1.333 1 91.88 125 VAL A CA 1
ATOM 993 C C . VAL A 1 125 ? -16.516 4.664 0.658 1 91.88 125 VAL A C 1
ATOM 995 O O . VAL A 1 125 ? -16.875 5.836 0.806 1 91.88 125 VAL A O 1
ATOM 998 N N . PHE A 1 126 ? -15.516 4.309 -0.101 1 94.88 126 PHE A N 1
ATOM 999 C CA . PHE A 1 126 ? -14.711 5.293 -0.816 1 94.88 126 PHE A CA 1
ATOM 1000 C C . PHE A 1 126 ? -15.586 6.133 -1.742 1 94.88 126 PHE A C 1
ATOM 1002 O O . PHE A 1 126 ? -15.516 7.363 -1.725 1 94.88 126 PHE A O 1
ATOM 1009 N N . GLU A 1 127 ? -16.422 5.461 -2.492 1 91.81 127 GLU A N 1
ATOM 1010 C CA . GLU A 1 127 ? -17.281 6.16 -3.445 1 91.81 127 GLU A CA 1
ATOM 1011 C C . GLU A 1 127 ? -18.297 7.035 -2.727 1 91.81 127 GLU A C 1
ATOM 1013 O O . GLU A 1 127 ? -18.641 8.125 -3.199 1 91.81 127 GLU A O 1
ATOM 1018 N N . THR A 1 128 ? -18.766 6.551 -1.65 1 94.81 128 THR A N 1
ATOM 1019 C CA . THR A 1 128 ? -19.734 7.312 -0.871 1 94.81 128 THR A CA 1
ATOM 1020 C C . THR A 1 128 ? -19.109 8.609 -0.354 1 94.81 128 THR A C 1
ATOM 1022 O O . THR A 1 128 ? -19.703 9.68 -0.492 1 94.81 128 THR A O 1
ATOM 1025 N N . VAL A 1 129 ? -17.938 8.492 0.224 1 97.44 129 VAL A N 1
ATOM 1026 C CA . VAL A 1 129 ? -17.266 9.664 0.757 1 97.44 129 VAL A CA 1
ATOM 1027 C C . VAL A 1 129 ? -16.906 10.617 -0.383 1 97.44 129 VAL A C 1
ATOM 1029 O O . VAL A 1 129 ? -17.016 11.836 -0.239 1 97.44 129 VAL A O 1
ATOM 1032 N N . LYS A 1 130 ? -16.5 10.078 -1.478 1 96.75 130 LYS A N 1
ATOM 1033 C CA . LYS A 1 130 ? -16.172 10.891 -2.648 1 96.75 130 LYS A CA 1
ATOM 1034 C C . LYS A 1 130 ? -17.391 11.688 -3.109 1 96.75 130 LYS A C 1
ATOM 1036 O O . LYS A 1 130 ? -17.297 12.898 -3.348 1 96.75 130 LYS A O 1
ATOM 1041 N N . GLU A 1 131 ? -18.5 11.039 -3.199 1 95.94 131 GLU A N 1
ATOM 1042 C CA . GLU A 1 131 ? -19.734 11.695 -3.625 1 95.94 131 GLU A CA 1
ATOM 1043 C C . GLU A 1 131 ? -20.156 12.781 -2.639 1 95.94 131 GLU A C 1
ATOM 1045 O O . GLU A 1 131 ? -20.562 13.875 -3.043 1 95.94 131 GLU A O 1
ATOM 1050 N N . LEU A 1 132 ? -20.078 12.445 -1.417 1 96.94 132 LEU A N 1
ATOM 1051 C CA . LEU A 1 132 ? -20.438 13.414 -0.385 1 96.94 132 LEU A CA 1
ATOM 1052 C C . LEU A 1 132 ? -19.5 14.625 -0.425 1 96.94 132 LEU A C 1
ATOM 1054 O O . LEU A 1 132 ? -19.938 15.75 -0.189 1 96.94 132 LEU A O 1
ATOM 1058 N N . SER A 1 133 ? -18.25 14.375 -0.695 1 96.75 133 SER A N 1
ATOM 1059 C CA . SER A 1 133 ? -17.281 15.469 -0.797 1 96.75 133 SER A CA 1
ATOM 1060 C C . SER A 1 133 ? -17.609 16.375 -1.976 1 96.75 133 SER A C 1
ATOM 1062 O O . SER A 1 133 ? -17.453 17.594 -1.884 1 96.75 133 SER A O 1
ATOM 1064 N N . GLU A 1 134 ? -18.016 15.828 -3.043 1 94.81 134 GLU A N 1
ATOM 1065 C CA . GLU A 1 134 ? -18.312 16.594 -4.25 1 94.81 134 GLU A CA 1
ATOM 1066 C C . GLU A 1 134 ? -19.547 17.469 -4.055 1 94.81 134 GLU A C 1
ATOM 1068 O O . GLU A 1 134 ? -19.656 18.547 -4.625 1 94.81 134 GLU A O 1
ATOM 1073 N N . LYS A 1 135 ? -20.453 17.047 -3.242 1 94.94 135 LYS A N 1
ATOM 1074 C CA . LYS A 1 135 ? -21.703 17.75 -3.023 1 94.94 135 LYS A CA 1
ATOM 1075 C C . LYS A 1 135 ? -21.578 18.766 -1.886 1 94.94 135 LYS A C 1
ATOM 1077 O O . LYS A 1 135 ? -22.422 19.641 -1.734 1 94.94 135 LYS A O 1
ATOM 1082 N N . GLU A 1 136 ? -20.562 18.609 -1.115 1 96.75 136 GLU A N 1
ATOM 1083 C CA . GLU A 1 136 ? -20.391 19.422 0.084 1 96.75 136 GLU A CA 1
ATOM 1084 C C . GLU A 1 136 ? -20.219 20.906 -0.271 1 96.75 136 GLU A C 1
ATOM 1086 O O . GLU A 1 136 ? -19.484 21.234 -1.202 1 96.75 136 GLU A O 1
ATOM 1091 N N . ILE A 1 137 ? -20.875 21.766 0.507 1 95.12 137 ILE A N 1
ATOM 1092 C CA . ILE A 1 137 ? -20.828 23.188 0.215 1 95.12 137 ILE A CA 1
ATOM 1093 C C . ILE A 1 137 ? -19.906 23.891 1.215 1 95.12 137 ILE A C 1
ATOM 1095 O O . ILE A 1 137 ? -19.312 24.922 0.901 1 95.12 137 ILE A O 1
ATOM 1099 N N . ASP A 1 138 ? -19.828 23.328 2.465 1 95.81 138 ASP A N 1
ATOM 1100 C CA . ASP A 1 138 ? -18.906 23.875 3.455 1 95.81 138 ASP A CA 1
ATOM 1101 C C . ASP A 1 138 ? -17.453 23.594 3.072 1 95.81 138 ASP A C 1
ATOM 1103 O O . ASP A 1 138 ? -17.047 22.438 2.984 1 95.81 138 ASP A O 1
ATOM 1107 N N . GLY A 1 139 ? -16.688 24.609 2.885 1 94.62 139 GLY A N 1
ATOM 1108 C CA . GLY A 1 139 ? -15.312 24.5 2.398 1 94.62 139 GLY A CA 1
ATOM 1109 C C . GLY A 1 139 ? -14.43 23.656 3.301 1 94.62 139 GLY A C 1
ATOM 1110 O O . GLY A 1 139 ? -13.672 22.812 2.822 1 94.62 139 GLY A O 1
ATOM 1111 N N . ALA A 1 140 ? -14.531 23.938 4.578 1 94.31 140 ALA A N 1
ATOM 1112 C CA . ALA A 1 140 ? -13.688 23.219 5.531 1 94.31 140 ALA A CA 1
ATOM 1113 C C . ALA A 1 140 ? -14.031 21.734 5.555 1 94.31 140 ALA A C 1
ATOM 1115 O O . ALA A 1 140 ? -13.133 20.891 5.527 1 94.31 140 ALA A O 1
ATOM 1116 N N . GLU A 1 141 ? -15.297 21.5 5.555 1 96.31 141 GLU A N 1
ATOM 1117 C CA . GLU A 1 141 ? -15.75 20.109 5.547 1 96.31 141 GLU A CA 1
ATOM 1118 C C . GLU A 1 141 ? -15.391 19.422 4.234 1 96.31 141 GLU A C 1
ATOM 1120 O O . GLU A 1 141 ? -15 18.25 4.223 1 96.31 141 GLU A O 1
ATOM 1125 N N . LYS A 1 142 ? -15.5 20.125 3.209 1 95.94 142 LYS A N 1
ATOM 1126 C CA . LYS A 1 142 ? -15.141 19.594 1.895 1 95.94 142 LYS A CA 1
ATOM 1127 C C . LYS A 1 142 ? -13.672 19.188 1.846 1 95.94 142 LYS A C 1
ATOM 1129 O O . LYS A 1 142 ? -13.336 18.109 1.345 1 95.94 142 LYS A O 1
ATOM 1134 N N . GLU A 1 143 ? -12.875 20 2.373 1 94.25 143 GLU A N 1
ATOM 1135 C CA . GLU A 1 143 ? -11.445 19.734 2.393 1 94.25 143 GLU A CA 1
ATOM 1136 C C . GLU A 1 143 ? -11.125 18.5 3.227 1 94.25 143 GLU A C 1
ATOM 1138 O O . GLU A 1 143 ? -10.297 17.672 2.838 1 94.25 143 GLU A O 1
ATOM 1143 N N . LEU A 1 144 ? -11.781 18.375 4.332 1 96.12 144 LEU A N 1
ATOM 1144 C CA . LEU A 1 144 ? -11.57 17.219 5.188 1 96.12 144 LEU A CA 1
ATOM 1145 C C . LEU A 1 144 ? -11.945 15.93 4.461 1 96.12 144 LEU A C 1
ATOM 1147 O O . LEU A 1 144 ? -11.211 14.945 4.52 1 96.12 144 LEU A O 1
ATOM 1151 N N . LEU A 1 145 ? -13.047 15.992 3.777 1 97.25 145 LEU A N 1
ATOM 1152 C CA . LEU A 1 145 ? -13.531 14.82 3.059 1 97.25 145 LEU A CA 1
ATOM 1153 C C . LEU A 1 145 ? -12.617 14.477 1.888 1 97.25 145 LEU A C 1
ATOM 1155 O O . LEU A 1 145 ? -12.25 13.32 1.704 1 97.25 145 LEU A O 1
ATOM 1159 N N . GLN A 1 146 ? -12.211 15.445 1.204 1 95.69 146 GLN A N 1
ATOM 1160 C CA . GLN A 1 146 ? -11.336 15.219 0.059 1 95.69 146 GLN A CA 1
ATOM 1161 C C . GLN A 1 146 ? -9.977 14.688 0.502 1 95.69 146 GLN A C 1
ATOM 1163 O O . GLN A 1 146 ? -9.438 13.758 -0.106 1 95.69 146 GLN A O 1
ATOM 1168 N N . ASN A 1 147 ? -9.477 15.219 1.55 1 94.69 147 ASN A N 1
ATOM 1169 C CA . ASN A 1 147 ? -8.195 14.766 2.08 1 94.69 147 ASN A CA 1
ATOM 1170 C C . ASN A 1 147 ? -8.281 13.32 2.578 1 94.69 147 ASN A C 1
ATOM 1172 O O . ASN A 1 147 ? -7.305 12.57 2.492 1 94.69 147 ASN A O 1
ATOM 1176 N N . SER A 1 148 ? -9.422 12.992 3.055 1 97.69 148 SER A N 1
ATOM 1177 C CA . SER A 1 148 ? -9.57 11.641 3.594 1 97.69 148 SER A CA 1
ATOM 1178 C C . SER A 1 148 ? -9.477 10.594 2.492 1 97.69 148 SER A C 1
ATOM 1180 O O . SER A 1 148 ? -9.117 9.438 2.752 1 97.69 148 SER A O 1
ATOM 1182 N N . LEU A 1 149 ? -9.773 10.984 1.28 1 97.88 149 LEU A N 1
ATOM 1183 C CA . LEU A 1 149 ? -9.688 10.055 0.159 1 97.88 149 LEU A CA 1
ATOM 1184 C C . LEU A 1 149 ? -8.25 9.609 -0.067 1 97.88 149 LEU A C 1
ATOM 1186 O O . LEU A 1 149 ? -8.008 8.508 -0.562 1 97.88 149 LEU A O 1
ATOM 1190 N N . ALA A 1 150 ? -7.336 10.422 0.361 1 97.69 150 ALA A N 1
ATOM 1191 C CA . ALA A 1 150 ? -5.914 10.133 0.218 1 97.69 150 ALA A CA 1
ATOM 1192 C C . ALA A 1 150 ? -5.484 9.008 1.153 1 97.69 150 ALA A C 1
ATOM 1194 O O . ALA A 1 150 ? -4.395 8.445 1.007 1 97.69 150 ALA A O 1
ATOM 1195 N N . CYS A 1 151 ? -6.352 8.617 2.055 1 96.44 151 CYS A N 1
ATOM 1196 C CA . CYS A 1 151 ? -6.02 7.602 3.047 1 96.44 151 CYS A CA 1
ATOM 1197 C C . CYS A 1 151 ? -6.402 6.211 2.551 1 96.44 151 CYS A C 1
ATOM 1199 O O . CYS A 1 151 ? -6.074 5.211 3.188 1 96.44 151 CYS A O 1
ATOM 1201 N N . PHE A 1 152 ? -7.02 6.109 1.367 1 96.38 152 PHE A N 1
ATOM 1202 C CA . PHE A 1 152 ? -7.539 4.844 0.861 1 96.38 152 PHE A CA 1
ATOM 1203 C C . PHE A 1 152 ? -6.406 3.859 0.6 1 96.38 152 PHE A C 1
ATOM 1205 O O . PHE A 1 152 ? -5.336 4.246 0.128 1 96.38 152 PHE A O 1
ATOM 1212 N N . ARG A 1 153 ? -6.668 2.613 0.833 1 94.44 153 ARG A N 1
ATOM 1213 C CA . ARG A 1 153 ? -5.602 1.619 0.77 1 94.44 153 ARG A CA 1
ATOM 1214 C C . ARG A 1 153 ? -5.582 0.919 -0.585 1 94.44 153 ARG A C 1
ATOM 1216 O O . ARG A 1 153 ? -5.512 -0.309 -0.655 1 94.44 153 ARG A O 1
ATOM 1223 N N . ASP A 1 154 ? -5.68 1.628 -1.639 1 91.5 154 ASP A N 1
ATOM 1224 C CA . ASP A 1 154 ? -5.57 1.096 -2.994 1 91.5 154 ASP A CA 1
ATOM 1225 C C . ASP A 1 154 ? -4.617 1.939 -3.84 1 91.5 154 ASP A C 1
ATOM 1227 O O . ASP A 1 154 ? -4.953 3.062 -4.223 1 91.5 154 ASP A O 1
ATOM 1231 N N . PRO A 1 155 ? -3.504 1.315 -4.148 1 92 155 PRO A N 1
ATOM 1232 C CA . PRO A 1 155 ? -2.498 2.059 -4.91 1 92 155 PRO A CA 1
ATOM 1233 C C . PRO A 1 155 ? -3.041 2.598 -6.234 1 92 155 PRO A C 1
ATOM 1235 O O . PRO A 1 155 ? -2.678 3.701 -6.648 1 92 155 PRO A O 1
ATOM 1238 N N . ARG A 1 156 ? -3.902 1.922 -6.895 1 85.62 156 ARG A N 1
ATOM 1239 C CA . ARG A 1 156 ? -4.422 2.338 -8.195 1 85.62 156 ARG A CA 1
ATOM 1240 C C . ARG A 1 156 ? -5.281 3.592 -8.062 1 85.62 156 ARG A C 1
ATOM 1242 O O . ARG A 1 156 ? -5.164 4.516 -8.867 1 85.62 156 ARG A O 1
ATOM 1249 N N . VAL A 1 157 ? -6.086 3.535 -7.086 1 90.94 157 VAL A N 1
ATOM 1250 C CA . VAL A 1 157 ? -6.961 4.676 -6.836 1 90.94 157 VAL A CA 1
ATOM 1251 C C . VAL A 1 157 ? -6.125 5.891 -6.438 1 90.94 157 VAL A C 1
ATOM 1253 O O . VAL A 1 157 ? -6.379 7.004 -6.902 1 90.94 157 VAL A O 1
ATOM 1256 N N . LEU A 1 158 ? -5.145 5.684 -5.602 1 95 158 LEU A N 1
ATOM 1257 C CA . LEU A 1 158 ? -4.305 6.777 -5.129 1 95 158 LEU A CA 1
ATOM 1258 C C . LEU A 1 158 ? -3.541 7.418 -6.285 1 95 158 LEU A C 1
ATOM 1260 O O . LEU A 1 158 ? -3.434 8.641 -6.359 1 95 158 LEU A O 1
ATOM 1264 N N . ARG A 1 159 ? -3.082 6.617 -7.18 1 91.94 159 ARG A N 1
ATOM 1265 C CA . ARG A 1 159 ? -2.381 7.141 -8.352 1 91.94 159 ARG A CA 1
ATOM 1266 C C . ARG A 1 159 ? -3.309 7.996 -9.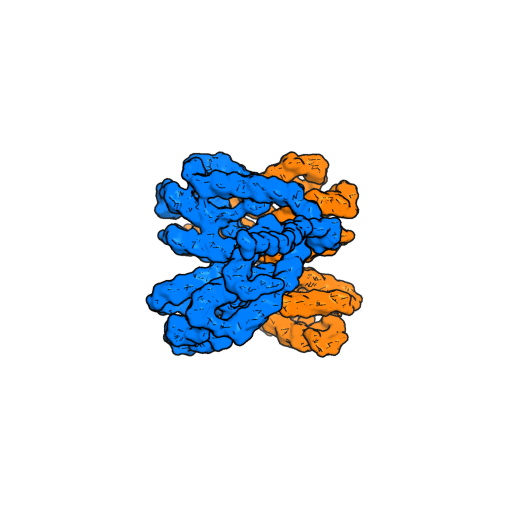203 1 91.94 159 ARG A C 1
ATOM 1268 O O . ARG A 1 159 ? -2.898 9.039 -9.719 1 91.94 159 ARG A O 1
ATOM 1275 N N . ARG A 1 160 ? -4.504 7.57 -9.312 1 89.44 160 ARG A N 1
ATOM 1276 C CA . ARG A 1 160 ? -5.48 8.336 -10.078 1 89.44 160 ARG A CA 1
ATOM 1277 C C . ARG A 1 160 ? -5.801 9.664 -9.398 1 89.44 160 ARG A C 1
ATOM 1279 O O . ARG A 1 160 ? -5.969 10.68 -10.062 1 89.44 160 ARG A O 1
ATOM 1286 N N . LEU A 1 161 ? -5.895 9.562 -8.141 1 94.06 161 LEU A N 1
ATOM 1287 C CA . LEU A 1 161 ? -6.188 10.773 -7.391 1 94.06 161 LEU A CA 1
ATOM 1288 C C . LEU A 1 161 ? -5.098 11.82 -7.605 1 94.06 161 LEU A C 1
ATOM 1290 O O . LEU A 1 161 ? -5.387 13.016 -7.73 1 94.06 161 LEU A O 1
ATOM 1294 N N . ILE A 1 162 ? -3.857 11.391 -7.652 1 94.38 162 ILE A N 1
ATOM 1295 C CA . ILE A 1 162 ? -2.768 12.336 -7.891 1 94.38 162 ILE A CA 1
ATOM 1296 C C . ILE A 1 162 ? -2.932 12.977 -9.266 1 94.38 162 ILE A C 1
ATOM 1298 O O . ILE A 1 162 ? -2.863 14.195 -9.398 1 94.38 162 ILE A O 1
ATOM 1302 N N . MET A 1 163 ? -3.229 12.203 -10.211 1 89.06 163 MET A N 1
ATOM 1303 C CA . MET A 1 163 ? -3.371 12.68 -11.586 1 89.06 163 MET A CA 1
ATOM 1304 C C . MET A 1 163 ? -4.496 13.703 -11.688 1 89.06 163 MET A C 1
ATOM 1306 O O . MET A 1 163 ? -4.336 14.734 -12.336 1 89.06 163 MET A O 1
ATOM 1310 N N . ASP A 1 164 ? -5.547 13.383 -11.039 1 88.38 164 ASP A N 1
ATOM 1311 C CA . ASP A 1 164 ? -6.727 14.242 -11.094 1 88.38 164 ASP A CA 1
ATOM 1312 C C . ASP A 1 164 ? -6.473 15.562 -10.367 1 88.38 164 ASP A C 1
ATOM 1314 O O . ASP A 1 164 ? -7.117 16.578 -10.664 1 88.38 164 ASP A O 1
ATOM 1318 N N . SER A 1 165 ? -5.52 15.586 -9.484 1 91.12 165 SER A N 1
ATOM 1319 C CA . SER A 1 165 ? -5.297 16.766 -8.648 1 91.12 165 SER A CA 1
ATOM 1320 C C . SER A 1 165 ? -4.219 17.656 -9.25 1 91.12 165 SER A C 1
ATOM 1322 O O . SER A 1 165 ? -3.973 18.766 -8.75 1 91.12 165 SER A O 1
ATOM 1324 N N . LEU A 1 166 ? -3.676 17.344 -10.391 1 89.75 166 LEU A N 1
ATOM 1325 C CA . LEU A 1 166 ? -2.5 18.016 -10.93 1 89.75 166 LEU A CA 1
ATOM 1326 C C . LEU A 1 166 ? -2.855 19.406 -11.43 1 89.75 166 LEU A C 1
ATOM 1328 O O . LEU A 1 166 ? -1.972 20.25 -11.633 1 89.75 166 LEU A O 1
ATOM 1332 N N . ASN A 1 167 ? -4.117 19.688 -11.562 1 86.56 167 ASN A N 1
ATOM 1333 C CA . ASN A 1 167 ? -4.516 20.984 -12.078 1 86.56 167 ASN A CA 1
ATOM 1334 C C . ASN A 1 167 ? -4.43 22.062 -11.008 1 86.56 167 ASN A C 1
ATOM 1336 O O . ASN A 1 167 ? -4.457 23.266 -11.32 1 86.56 167 ASN A O 1
ATOM 1340 N N . SER A 1 168 ? -4.289 21.719 -9.766 1 90 168 SER A N 1
ATOM 1341 C CA . SER A 1 168 ? -4.172 22.641 -8.648 1 90 168 SER A CA 1
ATOM 1342 C C . SER A 1 168 ? -2.984 22.281 -7.758 1 90 168 SER A C 1
ATOM 1344 O O . SER A 1 168 ? -2.955 21.203 -7.16 1 90 168 SER A O 1
ATOM 1346 N N . THR A 1 169 ? -2.068 23.281 -7.66 1 90.12 169 THR A N 1
ATOM 1347 C CA . THR A 1 169 ? -0.886 23.062 -6.836 1 90.12 169 THR A CA 1
ATOM 1348 C C . THR A 1 169 ? -1.279 22.797 -5.387 1 90.12 169 THR A C 1
ATOM 1350 O O . THR A 1 169 ? -0.726 21.906 -4.742 1 90.12 169 THR A O 1
ATOM 1353 N N . THR A 1 170 ? -2.223 23.484 -4.957 1 91.75 170 THR A N 1
ATOM 1354 C CA . THR A 1 170 ? -2.66 23.359 -3.574 1 91.75 170 THR A CA 1
ATOM 1355 C C . THR A 1 170 ? -3.311 22 -3.34 1 91.75 170 THR A C 1
ATOM 1357 O O . THR A 1 170 ? -3.016 21.328 -2.35 1 91.75 170 THR A O 1
ATOM 1360 N N . GLU A 1 171 ? -4.09 21.594 -4.305 1 92.44 171 GLU A N 1
ATOM 1361 C CA . GLU A 1 171 ? -4.793 20.312 -4.16 1 92.44 171 GLU A CA 1
ATOM 1362 C C . GLU A 1 171 ? -3.82 19.141 -4.184 1 92.44 171 GLU A C 1
ATOM 1364 O O . GLU A 1 171 ? -3.9 18.25 -3.342 1 92.44 171 GLU A O 1
ATOM 1369 N N . VAL A 1 172 ? -2.932 19.219 -5.07 1 94.25 172 VAL A N 1
ATOM 1370 C CA . VAL A 1 172 ? -2.033 18.078 -5.219 1 94.25 172 VAL A CA 1
ATOM 1371 C C . VAL A 1 172 ? -1.074 18.016 -4.031 1 94.25 172 VAL A C 1
ATOM 1373 O O . VAL A 1 172 ? -0.75 16.922 -3.543 1 94.25 172 VAL A O 1
ATOM 1376 N N . THR A 1 173 ? -0.587 19.156 -3.553 1 96.06 173 THR A N 1
ATOM 1377 C CA . THR A 1 173 ? 0.344 19.156 -2.432 1 96.06 173 THR A CA 1
ATOM 1378 C C . THR A 1 173 ? -0.342 18.672 -1.156 1 96.06 173 THR A C 1
ATOM 1380 O O . THR A 1 173 ? 0.241 17.906 -0.383 1 96.06 173 THR A O 1
ATOM 1383 N N . GLN A 1 174 ? -1.561 19.047 -0.941 1 95.56 174 GLN A N 1
ATOM 1384 C CA . GLN A 1 174 ? -2.309 18.578 0.224 1 95.56 174 GLN A CA 1
ATOM 1385 C C . GLN A 1 174 ? -2.57 17.078 0.152 1 95.56 174 GLN A C 1
ATOM 1387 O O . GLN A 1 174 ? -2.461 16.375 1.158 1 95.56 174 GLN A O 1
ATOM 1392 N N . LEU A 1 175 ? -2.893 16.656 -0.99 1 96.94 175 LEU A N 1
ATOM 1393 C CA . LEU A 1 175 ? -3.135 15.227 -1.211 1 96.94 175 LEU A CA 1
ATOM 1394 C C . LEU A 1 175 ? -1.881 14.414 -0.922 1 96.94 175 LEU A C 1
ATOM 1396 O O . LEU A 1 175 ? -1.941 13.398 -0.217 1 96.94 175 LEU A O 1
ATOM 1400 N N . LEU A 1 176 ? -0.783 14.883 -1.427 1 97.56 176 LEU A N 1
ATOM 1401 C CA . LEU A 1 176 ? 0.479 14.164 -1.26 1 97.56 176 LEU A CA 1
ATOM 1402 C C . LEU A 1 176 ? 0.894 14.133 0.207 1 97.56 176 LEU A C 1
ATOM 1404 O O . LEU A 1 176 ? 1.354 13.102 0.704 1 97.56 176 LEU A O 1
ATOM 1408 N N . LYS A 1 177 ? 0.704 15.219 0.864 1 95.88 177 LYS A N 1
ATOM 1409 C CA . LYS A 1 177 ? 1.017 15.266 2.289 1 95.88 177 LYS A CA 1
ATOM 1410 C C . LYS A 1 177 ? 0.18 14.258 3.072 1 95.88 177 LYS A C 1
ATOM 1412 O O . LYS A 1 177 ? 0.698 13.555 3.941 1 95.88 177 LYS A O 1
ATOM 1417 N N . LYS A 1 178 ? -1.045 14.188 2.725 1 95.12 178 LYS A N 1
ATOM 1418 C CA . LYS A 1 178 ? -1.94 13.266 3.416 1 95.12 178 LYS A CA 1
ATOM 1419 C C . LYS A 1 178 ? -1.607 11.82 3.076 1 95.12 178 LYS A C 1
ATOM 1421 O O . LYS A 1 178 ? -1.619 10.953 3.953 1 95.12 178 LYS A O 1
ATOM 1426 N N . MET A 1 179 ? -1.321 11.594 1.88 1 96.25 179 MET A N 1
ATOM 1427 C CA . MET A 1 179 ? -0.912 10.25 1.473 1 96.25 179 MET A CA 1
ATOM 1428 C C . MET A 1 179 ? 0.322 9.797 2.246 1 96.25 179 MET A C 1
ATOM 1430 O O . MET A 1 179 ? 0.366 8.672 2.752 1 96.25 179 MET A O 1
ATOM 1434 N N . ASN A 1 180 ? 1.259 10.695 2.408 1 93.12 180 ASN A N 1
ATOM 1435 C CA . ASN A 1 180 ? 2.512 10.375 3.084 1 93.12 180 ASN A CA 1
ATOM 1436 C C . ASN A 1 180 ? 2.297 10.141 4.578 1 93.12 180 ASN A C 1
ATOM 1438 O O . ASN A 1 180 ? 3.172 9.602 5.258 1 93.12 180 ASN A O 1
ATOM 1442 N N . SER A 1 181 ? 1.146 10.508 5.074 1 87.5 181 SER A N 1
ATOM 1443 C CA . SER A 1 181 ? 0.876 10.328 6.496 1 87.5 181 SER A CA 1
ATOM 1444 C C . SER A 1 181 ? 0.367 8.914 6.781 1 87.5 181 SER A C 1
ATOM 1446 O O . SER A 1 181 ? 0.194 8.539 7.941 1 87.5 181 SER A O 1
ATOM 1448 N N . ARG A 1 182 ? 0.143 8.117 5.742 1 90.06 182 ARG A N 1
ATOM 1449 C CA . ARG A 1 182 ? -0.397 6.77 5.902 1 90.06 182 ARG A CA 1
ATOM 1450 C C . ARG A 1 182 ? 0.501 5.734 5.23 1 90.06 182 ARG A C 1
ATOM 1452 O O . ARG A 1 182 ? 1.18 6.039 4.25 1 90.06 182 ARG A O 1
ATOM 1459 N N . PRO A 1 183 ? 0.416 4.562 5.66 1 88.56 183 PRO A N 1
ATOM 1460 C CA . PRO A 1 183 ? 1.386 3.557 5.219 1 88.56 183 PRO A CA 1
ATOM 1461 C C . PRO A 1 183 ? 1.296 3.268 3.721 1 88.56 183 PRO A C 1
ATOM 1463 O O . PRO A 1 183 ? 2.322 3.197 3.039 1 88.56 183 PRO A O 1
ATOM 1466 N N . VAL A 1 184 ? 0.11 3.105 3.186 1 93.62 184 VAL A N 1
ATOM 1467 C CA . VAL A 1 184 ? -0.023 2.74 1.778 1 93.62 184 VAL A CA 1
ATOM 1468 C C . VAL A 1 184 ? 0.321 3.939 0.898 1 93.62 184 VAL A C 1
ATOM 1470 O O . VAL A 1 184 ? 1.055 3.807 -0.084 1 93.62 184 VAL A O 1
ATOM 1473 N N . GLY A 1 185 ? -0.166 5.07 1.27 1 95.5 185 GLY A N 1
ATOM 1474 C CA . GLY A 1 185 ? 0.145 6.277 0.521 1 95.5 185 GLY A CA 1
ATOM 1475 C C . GLY A 1 185 ? 1.631 6.574 0.461 1 95.5 185 GLY A C 1
ATOM 1476 O O . GLY A 1 185 ? 2.137 7.027 -0.569 1 95.5 185 GLY A O 1
ATOM 1477 N N . ARG A 1 186 ? 2.252 6.266 1.491 1 91.81 186 ARG A N 1
ATOM 1478 C CA . ARG A 1 186 ? 3.684 6.523 1.596 1 91.81 186 ARG A CA 1
ATOM 1479 C C . ARG A 1 186 ? 4.469 5.676 0.6 1 91.81 186 ARG A C 1
ATOM 1481 O O . ARG A 1 186 ? 5.535 6.082 0.135 1 91.81 186 ARG A O 1
ATOM 1488 N N . GLU A 1 187 ? 3.943 4.547 0.254 1 92.12 187 GLU A N 1
ATOM 1489 C CA . GLU A 1 187 ? 4.602 3.652 -0.695 1 92.12 187 GLU A CA 1
ATOM 1490 C C . GLU A 1 187 ? 4.465 4.168 -2.125 1 92.12 187 GLU A C 1
ATOM 1492 O O . GLU A 1 187 ? 5.199 3.738 -3.018 1 92.12 187 GLU A O 1
ATOM 1497 N N . ILE A 1 188 ? 3.572 5.086 -2.334 1 94.81 188 ILE A N 1
ATOM 1498 C CA . ILE A 1 188 ? 3.131 5.379 -3.691 1 94.81 188 ILE A CA 1
ATOM 1499 C C . ILE A 1 188 ? 3.633 6.762 -4.109 1 94.81 188 ILE A C 1
ATOM 1501 O O . ILE A 1 188 ? 4.102 6.941 -5.238 1 94.81 188 ILE A O 1
ATOM 1505 N N . ALA A 1 189 ? 3.617 7.719 -3.211 1 96.12 189 ALA A N 1
ATOM 1506 C CA . ALA A 1 189 ? 3.721 9.133 -3.545 1 96.12 189 ALA A CA 1
ATOM 1507 C C . ALA A 1 189 ? 5.062 9.445 -4.199 1 96.12 189 ALA A C 1
ATOM 1509 O O . ALA A 1 189 ? 5.109 10.008 -5.301 1 96.12 189 ALA A O 1
ATOM 1510 N N . THR A 1 190 ? 6.16 9.008 -3.568 1 96.38 190 THR A N 1
ATOM 1511 C CA . THR A 1 190 ? 7.492 9.281 -4.094 1 96.38 190 THR A CA 1
ATOM 1512 C C . THR A 1 190 ? 7.676 8.633 -5.465 1 96.38 190 THR A C 1
ATOM 1514 O O . THR A 1 190 ? 8.125 9.281 -6.41 1 96.38 190 THR A O 1
ATOM 1517 N N . ASN A 1 191 ? 7.309 7.414 -5.594 1 94.62 191 ASN A N 1
ATOM 1518 C CA . ASN A 1 191 ? 7.457 6.672 -6.84 1 94.62 191 ASN A CA 1
ATOM 1519 C C . ASN A 1 191 ? 6.629 7.293 -7.965 1 94.62 191 ASN A C 1
ATOM 1521 O O . ASN A 1 191 ? 7.09 7.383 -9.102 1 94.62 191 ASN A O 1
ATOM 1525 N N . TRP A 1 192 ? 5.461 7.691 -7.629 1 94.25 192 TRP A N 1
ATOM 1526 C CA . TRP A 1 192 ? 4.586 8.273 -8.641 1 94.25 192 TRP A CA 1
ATOM 1527 C C . TRP A 1 192 ? 5.191 9.555 -9.211 1 94.25 192 TRP A C 1
ATOM 1529 O O . TRP A 1 192 ? 5.152 9.773 -10.422 1 94.25 192 TRP A O 1
ATOM 1539 N N . ILE A 1 193 ? 5.691 10.391 -8.32 1 94.75 193 ILE A N 1
ATOM 1540 C CA . ILE A 1 193 ? 6.27 11.664 -8.75 1 94.75 193 ILE A CA 1
ATOM 1541 C C . ILE A 1 193 ? 7.434 11.406 -9.703 1 94.75 193 ILE A C 1
ATOM 1543 O O . ILE A 1 193 ? 7.527 12.023 -10.766 1 94.75 193 ILE A O 1
ATOM 1547 N N . ILE A 1 194 ? 8.273 10.477 -9.352 1 94.81 194 ILE A N 1
ATOM 1548 C CA . ILE A 1 194 ? 9.438 10.156 -10.164 1 94.81 194 ILE A CA 1
ATOM 1549 C C . ILE A 1 194 ? 8.992 9.586 -11.508 1 94.81 194 ILE A C 1
ATOM 1551 O O . ILE A 1 194 ? 9.461 10.023 -12.562 1 94.81 194 ILE A O 1
ATOM 1555 N N . ASP A 1 195 ? 8.008 8.727 -11.508 1 91.44 195 ASP A N 1
ATOM 1556 C CA . ASP A 1 195 ? 7.551 8.031 -12.703 1 91.44 195 ASP A CA 1
ATOM 1557 C C . ASP A 1 195 ? 6.812 8.984 -13.648 1 91.44 195 ASP A C 1
ATOM 1559 O O . ASP A 1 195 ? 6.789 8.773 -14.859 1 91.44 195 ASP A O 1
ATOM 1563 N N . ASN A 1 196 ? 6.242 10 -13.078 1 90.19 196 ASN A N 1
ATOM 1564 C CA . ASN A 1 196 ? 5.387 10.875 -13.867 1 90.19 196 ASN A CA 1
ATOM 1565 C C . ASN A 1 196 ? 5.918 12.305 -13.891 1 90.19 196 ASN A C 1
ATOM 1567 O O . ASN A 1 196 ? 5.141 13.258 -14.008 1 90.19 196 ASN A O 1
ATOM 1571 N N . TRP A 1 197 ? 7.195 12.422 -13.766 1 91.62 197 TRP A N 1
ATOM 1572 C CA . TRP A 1 197 ? 7.816 13.734 -13.688 1 91.62 197 TRP A CA 1
ATOM 1573 C C . TRP A 1 197 ? 7.535 14.547 -14.953 1 91.62 197 TRP A C 1
ATOM 1575 O O . TRP A 1 197 ? 7.238 15.742 -14.883 1 91.62 197 TRP A O 1
ATOM 1585 N N . SER A 1 198 ? 7.555 13.891 -16.125 1 87.31 198 SER A N 1
ATOM 1586 C CA . SER A 1 198 ? 7.281 14.578 -17.375 1 87.31 198 SER A CA 1
ATOM 1587 C C . SER A 1 198 ? 5.848 15.102 -17.422 1 87.31 198 SER A C 1
ATOM 1589 O O . SER A 1 198 ? 5.59 16.188 -17.953 1 87.31 198 SER A O 1
ATOM 1591 N N . THR A 1 199 ? 4.977 14.312 -16.891 1 86.5 199 THR A N 1
ATOM 1592 C CA . THR A 1 199 ? 3.578 14.734 -16.828 1 86.5 199 THR A CA 1
ATOM 1593 C C . THR A 1 199 ? 3.416 15.938 -15.906 1 86.5 199 THR A C 1
ATOM 1595 O O . THR A 1 199 ? 2.656 16.859 -16.203 1 86.5 199 THR A O 1
ATOM 1598 N N . VAL A 1 200 ? 4.117 15.914 -14.797 1 90.06 200 VAL A N 1
ATOM 1599 C CA . VAL A 1 200 ? 4.09 17.016 -13.844 1 90.06 200 VAL A CA 1
ATOM 1600 C C . VAL A 1 200 ? 4.613 18.281 -14.508 1 90.06 200 VAL A C 1
ATOM 1602 O O . VAL A 1 200 ? 4.023 19.359 -14.359 1 90.06 200 VAL A O 1
ATOM 1605 N N . LEU A 1 201 ? 5.625 18.156 -15.352 1 88.25 201 LEU A N 1
ATOM 1606 C CA . LEU A 1 201 ? 6.238 19.281 -16.031 1 88.25 201 LEU A CA 1
ATOM 1607 C C . LEU A 1 201 ? 5.297 19.859 -17.094 1 88.25 201 LEU A C 1
ATOM 1609 O O . LEU A 1 201 ? 5.199 21.078 -17.266 1 88.25 201 LEU A O 1
ATOM 1613 N N . LYS A 1 202 ? 4.688 18.969 -17.719 1 83.12 202 LYS A N 1
ATOM 1614 C CA . LYS A 1 202 ? 3.83 19.375 -18.828 1 83.12 202 LYS A CA 1
ATOM 1615 C C . LYS A 1 202 ? 2.566 20.062 -18.328 1 83.12 202 LYS A C 1
ATOM 1617 O O . LYS A 1 202 ? 2.084 21.016 -18.938 1 83.12 202 LYS A O 1
ATOM 1622 N N . LYS A 1 203 ? 2.162 19.422 -17.391 1 74.56 203 LYS A N 1
ATOM 1623 C CA . LYS A 1 203 ? 0.921 19.984 -16.859 1 74.56 203 LYS A CA 1
ATOM 1624 C C . LYS A 1 203 ? 1.159 21.344 -16.219 1 74.56 203 LYS A C 1
ATOM 1626 O O . LYS A 1 203 ? 2.018 21.5 -15.352 1 74.56 203 LYS A O 1
ATOM 1631 N N . LYS A 1 204 ? 0.676 22.25 -16.688 1 61.12 204 LYS A N 1
ATOM 1632 C CA . LYS A 1 204 ? 0.491 23.688 -16.438 1 61.12 204 LYS A CA 1
ATOM 1633 C C . LYS A 1 204 ? 1.556 24.219 -15.484 1 61.12 204 LYS A C 1
ATOM 1635 O O . LYS A 1 204 ? 1.459 25.344 -15.008 1 61.12 204 LYS A O 1
ATOM 1640 N N . PHE A 1 205 ? 2.453 23.422 -15.023 1 61.12 205 PHE A N 1
ATOM 1641 C CA . PHE A 1 205 ? 3.363 24.016 -14.047 1 61.12 205 PHE A CA 1
ATOM 1642 C C . PHE A 1 205 ? 4.539 24.688 -14.742 1 61.12 205 PHE A C 1
ATOM 1644 O O . PHE A 1 205 ? 5.34 25.375 -14.102 1 61.12 205 PHE A O 1
ATOM 1651 N N . LYS A 1 206 ? 4.242 24.797 -16.141 1 60.41 206 LYS A N 1
ATOM 1652 C CA . LYS A 1 206 ? 5.184 25.516 -16.984 1 60.41 206 LYS A CA 1
ATOM 1653 C C . LYS A 1 206 ? 6.578 25.547 -16.359 1 60.41 206 LYS A C 1
ATOM 1655 O O . LYS A 1 206 ? 7.211 26.609 -16.281 1 60.41 206 LYS A O 1
ATOM 1660 N N . ASN A 1 207 ? 6.945 24.469 -15.82 1 67.69 207 ASN A N 1
ATOM 1661 C CA . ASN A 1 207 ? 8.266 24.422 -15.203 1 67.69 207 ASN A CA 1
ATOM 1662 C C . ASN A 1 207 ? 8.43 25.484 -14.125 1 67.69 207 ASN A C 1
ATOM 1664 O O . ASN A 1 207 ? 9.438 26.188 -14.094 1 67.69 207 ASN A O 1
ATOM 1668 N N . ASP A 1 208 ? 7.324 25.734 -13.461 1 83.62 208 ASP A N 1
ATOM 1669 C CA . ASP A 1 208 ? 7.367 26.688 -12.352 1 83.62 208 ASP A CA 1
ATOM 1670 C C . ASP A 1 208 ? 8.117 26.094 -11.156 1 83.62 208 ASP A C 1
ATOM 1672 O O . ASP A 1 208 ? 7.633 25.172 -10.508 1 83.62 208 ASP A O 1
ATOM 1676 N N . PRO A 1 209 ? 9.211 26.688 -10.875 1 84.06 209 PRO A N 1
ATOM 1677 C CA . PRO A 1 209 ? 10.078 26.141 -9.828 1 84.06 209 PRO A CA 1
ATOM 1678 C C . PRO A 1 209 ? 9.391 26.078 -8.469 1 84.06 209 PRO A C 1
ATOM 1680 O O . PRO A 1 209 ? 9.633 25.141 -7.691 1 84.06 209 PRO A O 1
ATOM 1683 N N . GLU A 1 210 ? 8.57 27.047 -8.227 1 87.75 210 GLU A N 1
ATOM 1684 C CA . GLU A 1 210 ? 7.883 27.078 -6.938 1 87.75 210 GLU A CA 1
ATOM 1685 C C . GLU A 1 210 ? 6.918 25.906 -6.809 1 87.75 210 GLU A C 1
ATOM 1687 O O . GLU A 1 210 ? 6.832 25.266 -5.754 1 87.75 210 GLU A O 1
ATOM 1692 N N . THR A 1 211 ? 6.234 25.656 -7.875 1 90.12 211 THR A N 1
ATOM 1693 C CA . THR A 1 211 ? 5.277 24.562 -7.891 1 90.12 211 THR A CA 1
ATOM 1694 C C . THR A 1 211 ? 6 23.219 -7.789 1 90.12 211 THR A C 1
ATOM 1696 O O . THR A 1 211 ? 5.582 22.344 -7.031 1 90.12 211 THR A O 1
ATOM 1699 N N . LEU A 1 212 ? 7.02 23.109 -8.523 1 92.19 212 LEU A N 1
ATOM 1700 C CA . LEU A 1 212 ? 7.785 21.875 -8.508 1 92.19 212 LEU A CA 1
ATOM 1701 C C . LEU A 1 212 ? 8.391 21.625 -7.125 1 92.19 212 LEU A C 1
ATOM 1703 O O . LEU A 1 212 ? 8.391 20.5 -6.633 1 92.19 212 LEU A O 1
ATOM 1707 N N . ASN A 1 213 ? 8.844 22.703 -6.539 1 94.44 213 ASN A N 1
ATOM 1708 C CA . ASN A 1 213 ? 9.375 22.625 -5.184 1 94.44 213 ASN A CA 1
ATOM 1709 C C . ASN A 1 213 ? 8.32 22.156 -4.188 1 94.44 213 ASN A C 1
ATOM 1711 O O . ASN A 1 213 ? 8.594 21.344 -3.316 1 94.44 213 ASN A O 1
ATOM 1715 N N . ALA A 1 214 ? 7.188 22.688 -4.332 1 94.88 214 ALA A N 1
ATOM 1716 C CA . ALA A 1 214 ? 6.094 22.344 -3.426 1 94.88 214 ALA A CA 1
ATOM 1717 C C . ALA A 1 214 ? 5.699 20.875 -3.564 1 94.88 214 ALA A C 1
ATOM 1719 O O . ALA A 1 214 ? 5.453 20.203 -2.566 1 94.88 214 ALA A O 1
ATOM 1720 N N . ILE A 1 215 ? 5.664 20.406 -4.742 1 94.75 215 ILE A N 1
ATOM 1721 C CA . ILE A 1 215 ? 5.285 19.016 -5.012 1 94.75 215 ILE A CA 1
ATOM 1722 C C . ILE A 1 215 ? 6.355 18.078 -4.469 1 94.75 215 ILE A C 1
ATOM 1724 O O . ILE A 1 215 ? 6.035 17.078 -3.812 1 94.75 215 ILE A O 1
ATOM 1728 N N . ALA A 1 216 ? 7.574 18.438 -4.73 1 94.75 216 ALA A N 1
ATOM 1729 C CA . ALA A 1 216 ? 8.672 17.625 -4.223 1 94.75 216 ALA A CA 1
ATOM 1730 C C . ALA A 1 216 ? 8.68 17.594 -2.695 1 94.75 216 ALA A C 1
ATOM 1732 O O . ALA A 1 216 ? 8.852 16.531 -2.088 1 94.75 216 ALA A O 1
ATOM 1733 N N . ASP A 1 217 ? 8.43 18.688 -2.102 1 96.69 217 ASP A N 1
ATOM 1734 C CA . ASP A 1 217 ? 8.438 18.812 -0.647 1 96.69 217 ASP A CA 1
ATOM 1735 C C . ASP A 1 217 ? 7.316 17.969 -0.025 1 96.69 217 ASP A C 1
ATOM 1737 O O . ASP A 1 217 ? 7.535 17.281 0.972 1 96.69 217 ASP A O 1
ATOM 1741 N N . ALA A 1 218 ? 6.195 18.031 -0.616 1 96.25 218 ALA A N 1
ATOM 1742 C CA . ALA A 1 218 ? 5.02 17.359 -0.069 1 96.25 218 ALA A CA 1
ATOM 1743 C C . ALA A 1 218 ? 5.051 15.859 -0.366 1 96.25 218 ALA A C 1
ATOM 1745 O O . ALA A 1 218 ? 4.629 15.047 0.459 1 96.25 218 ALA A O 1
ATOM 1746 N N . GLY A 1 219 ? 5.598 15.492 -1.447 1 96.69 219 GLY A N 1
ATOM 1747 C CA . GLY A 1 219 ? 5.383 14.148 -1.961 1 96.69 219 GLY A CA 1
ATOM 1748 C C . GLY A 1 219 ? 6.562 13.227 -1.731 1 96.69 219 GLY A C 1
ATOM 1749 O O . GLY A 1 219 ? 6.391 12.016 -1.576 1 96.69 219 GLY A O 1
ATOM 1750 N N . ILE A 1 220 ? 7.781 13.742 -1.678 1 96.5 220 ILE A N 1
ATOM 1751 C CA . ILE A 1 220 ? 8.969 12.891 -1.677 1 96.5 220 ILE A CA 1
ATOM 1752 C C . ILE A 1 220 ? 9.43 12.656 -0.242 1 96.5 220 ILE A C 1
ATOM 1754 O O . ILE A 1 220 ? 9.586 13.602 0.53 1 96.5 220 ILE A O 1
ATOM 1758 N N . ILE A 1 221 ? 9.508 11.438 0.129 1 92.19 221 ILE A N 1
ATOM 1759 C CA . ILE A 1 221 ? 10.055 11.008 1.413 1 92.19 221 ILE A CA 1
ATOM 1760 C C . ILE A 1 221 ? 11.195 10.023 1.186 1 92.19 221 ILE A C 1
ATOM 1762 O O . ILE A 1 221 ? 11.094 9.125 0.343 1 92.19 221 ILE A O 1
ATOM 1766 N N . LEU A 1 222 ? 12.328 10.203 1.908 1 91.69 222 LEU A N 1
ATOM 1767 C CA . LEU A 1 222 ? 13.523 9.359 1.814 1 91.69 222 LEU A CA 1
ATOM 1768 C C . LEU A 1 222 ? 13.891 8.789 3.18 1 91.69 222 LEU A C 1
ATOM 1770 O O . LEU A 1 222 ? 14.391 9.516 4.047 1 91.69 222 LEU A O 1
ATOM 1774 N N . ASP A 1 223 ? 13.742 7.477 3.283 1 83.81 223 ASP A N 1
ATOM 1775 C CA . ASP A 1 223 ? 13.953 6.91 4.613 1 83.81 223 ASP A CA 1
ATOM 1776 C C . ASP A 1 223 ? 15.172 5.992 4.633 1 83.81 223 ASP A C 1
ATOM 1778 O O . ASP A 1 223 ? 15.688 5.656 5.699 1 83.81 223 ASP A O 1
ATOM 1782 N N . ASN A 1 224 ? 15.602 5.59 3.496 1 87.94 224 ASN A N 1
ATOM 1783 C CA . ASN A 1 224 ? 16.703 4.625 3.459 1 87.94 224 ASN A CA 1
ATOM 1784 C C . ASN A 1 224 ? 17.625 4.883 2.279 1 87.94 224 ASN A C 1
ATOM 1786 O O . ASN A 1 224 ? 17.406 5.812 1.501 1 87.94 224 ASN A O 1
ATOM 1790 N N . GLU A 1 225 ? 18.656 4.062 2.227 1 89.12 225 GLU A N 1
ATOM 1791 C CA . GLU A 1 225 ? 19.703 4.266 1.229 1 89.12 225 GLU A CA 1
ATOM 1792 C C . GLU A 1 225 ? 19.172 4.062 -0.185 1 89.12 225 GLU A C 1
ATOM 1794 O O . GLU A 1 225 ? 19.578 4.758 -1.117 1 89.12 225 GLU A O 1
ATOM 1799 N N . ARG A 1 226 ? 18.328 3.154 -0.373 1 92.12 226 ARG A N 1
ATOM 1800 C CA . ARG A 1 226 ? 17.75 2.881 -1.686 1 92.12 226 ARG A CA 1
ATOM 1801 C C . ARG A 1 226 ? 16.984 4.09 -2.211 1 92.12 226 ARG A C 1
ATOM 1803 O O . ARG A 1 226 ? 17.172 4.5 -3.359 1 92.12 226 ARG A O 1
ATOM 1810 N N . GLU A 1 227 ? 16.125 4.59 -1.395 1 93.44 227 GLU A N 1
ATOM 1811 C CA . GLU A 1 227 ? 15.32 5.734 -1.79 1 93.44 227 GLU A CA 1
ATOM 1812 C C . GLU A 1 227 ? 16.188 6.961 -2.061 1 93.44 227 GLU A C 1
ATOM 1814 O O . GLU A 1 227 ? 15.922 7.727 -2.988 1 93.44 227 GLU A O 1
ATOM 1819 N N . LYS A 1 228 ? 17.156 7.148 -1.174 1 94.44 228 LYS A N 1
ATOM 1820 C CA . LYS A 1 228 ? 18.094 8.25 -1.396 1 94.44 228 LYS A CA 1
ATOM 1821 C C . LYS A 1 228 ? 18.781 8.125 -2.75 1 94.44 228 LYS A C 1
ATOM 1823 O O . LYS A 1 228 ? 18.812 9.078 -3.531 1 94.44 228 LYS A O 1
ATOM 1828 N N . SER A 1 229 ? 19.328 6.949 -3.029 1 93.62 229 SER A N 1
ATOM 1829 C CA . SER A 1 229 ? 20 6.703 -4.301 1 93.62 229 SER A CA 1
ATOM 1830 C C . SER A 1 229 ? 19.047 6.879 -5.477 1 93.62 229 SER A C 1
ATOM 1832 O O . SER A 1 229 ? 19.453 7.34 -6.547 1 93.62 229 SER A O 1
ATOM 1834 N N . MET A 1 230 ? 17.891 6.465 -5.297 1 94.69 230 MET A N 1
ATOM 1835 C CA . MET A 1 230 ? 16.875 6.578 -6.336 1 94.69 230 MET A CA 1
ATOM 1836 C C . MET A 1 230 ? 16.625 8.039 -6.703 1 94.69 230 MET A C 1
ATOM 1838 O O . MET A 1 230 ? 16.578 8.383 -7.887 1 94.69 230 MET A O 1
ATOM 1842 N N . ILE A 1 231 ? 16.516 8.875 -5.707 1 95.44 231 ILE A N 1
ATOM 1843 C CA . ILE A 1 231 ? 16.234 10.281 -5.961 1 95.44 231 ILE A CA 1
ATOM 1844 C C . ILE A 1 231 ? 17.469 10.953 -6.559 1 95.44 231 ILE A C 1
ATOM 1846 O O . ILE A 1 231 ? 17.359 11.836 -7.414 1 95.44 231 ILE A O 1
ATOM 1850 N N . GLU A 1 232 ? 18.641 10.57 -6.105 1 94.62 232 GLU A N 1
ATOM 1851 C CA . GLU A 1 232 ? 19.875 11.109 -6.684 1 94.62 232 GLU A CA 1
ATOM 1852 C C . GLU A 1 232 ? 19.969 10.789 -8.172 1 94.62 232 GLU A C 1
ATOM 1854 O O . GLU A 1 232 ? 20.312 11.648 -8.977 1 94.62 232 GLU A O 1
ATOM 1859 N N . THR A 1 233 ? 19.641 9.586 -8.5 1 93.12 233 THR A N 1
ATOM 1860 C CA . THR A 1 233 ? 19.625 9.172 -9.898 1 93.12 233 THR A CA 1
ATOM 1861 C C . THR A 1 233 ? 18.578 9.953 -10.688 1 93.12 233 THR A C 1
ATOM 1863 O O . THR A 1 233 ? 18.828 10.375 -11.82 1 93.12 233 THR A O 1
ATOM 1866 N N . PHE A 1 234 ? 17.469 10.102 -10.078 1 95 234 PHE A N 1
ATOM 1867 C CA . PHE A 1 234 ? 16.375 10.867 -10.672 1 95 234 PHE A CA 1
ATOM 1868 C C . PHE A 1 234 ? 16.828 12.297 -10.977 1 95 234 PHE A C 1
ATOM 1870 O O . PHE A 1 234 ? 16.578 12.812 -12.07 1 95 234 PHE A O 1
ATOM 1877 N N . MET A 1 235 ? 17.453 12.914 -10.023 1 95.12 235 MET A N 1
ATOM 1878 C CA . MET A 1 235 ? 17.922 14.289 -10.18 1 95.12 235 MET A CA 1
ATOM 1879 C C . MET A 1 235 ? 18.969 14.375 -11.281 1 95.12 235 MET A C 1
ATOM 1881 O O . MET A 1 235 ? 19.031 15.367 -12.016 1 95.12 235 MET A O 1
ATOM 1885 N N . GLU A 1 236 ? 19.766 13.375 -11.383 1 93.19 236 GLU A N 1
ATOM 1886 C CA . GLU A 1 236 ? 20.781 13.352 -12.438 1 93.19 236 GLU A CA 1
ATOM 1887 C C . GLU A 1 236 ? 20.141 13.234 -13.82 1 93.19 236 GLU A C 1
ATOM 1889 O O . GLU A 1 236 ? 20.531 13.961 -14.742 1 93.19 236 GLU A O 1
ATOM 1894 N N . HIS A 1 237 ? 19.188 12.383 -13.984 1 91.5 237 HIS A N 1
ATOM 1895 C CA . HIS A 1 237 ? 18.531 12.148 -15.266 1 91.5 237 HIS A CA 1
ATOM 1896 C C . HIS A 1 237 ? 17.703 13.359 -15.688 1 91.5 237 HIS A C 1
ATOM 1898 O O . HIS A 1 237 ? 17.531 13.609 -16.875 1 91.5 237 HIS A O 1
ATOM 1904 N N . HIS A 1 238 ? 17.172 14.031 -14.727 1 91.94 238 HIS A N 1
ATOM 1905 C CA . HIS A 1 238 ? 16.344 15.195 -14.984 1 91.94 238 HIS A CA 1
ATOM 1906 C C . HIS A 1 238 ? 17 16.469 -14.461 1 91.94 238 HIS A C 1
ATOM 1908 O O . HIS A 1 238 ? 16.328 17.328 -13.883 1 91.94 238 HIS A O 1
ATOM 1914 N N . HIS A 1 239 ? 18.234 16.562 -14.672 1 92.88 239 HIS A N 1
ATOM 1915 C CA . HIS A 1 239 ? 19.047 17.625 -14.094 1 92.88 239 HIS A CA 1
ATOM 1916 C C . HIS A 1 239 ? 18.516 19 -14.477 1 92.88 239 HIS A C 1
ATOM 1918 O O . HIS A 1 239 ? 18.453 19.906 -13.648 1 92.88 239 HIS A O 1
ATOM 1924 N N . LYS A 1 240 ? 18.047 19.172 -15.609 1 89.19 240 LYS A N 1
ATOM 1925 C CA . LYS A 1 240 ? 17.594 20.469 -16.109 1 89.19 240 LYS A CA 1
ATOM 1926 C C . LYS A 1 240 ? 16.359 20.953 -15.336 1 89.19 240 LYS A C 1
ATOM 1928 O O . LYS A 1 240 ? 16.25 22.125 -15 1 89.19 240 LYS A O 1
ATOM 1933 N N . SER A 1 241 ? 15.492 20 -15.094 1 89.25 241 SER A N 1
ATOM 1934 C CA . SER A 1 241 ? 14.227 20.406 -14.477 1 89.25 241 SER A CA 1
ATOM 1935 C C . SER A 1 241 ? 14.297 20.297 -12.953 1 89.25 241 SER A C 1
ATOM 1937 O O . SER A 1 241 ? 13.461 20.875 -12.25 1 89.25 241 SER A O 1
ATOM 1939 N N . THR A 1 242 ? 15.266 19.562 -12.438 1 92.38 242 THR A N 1
ATOM 1940 C CA . THR A 1 242 ? 15.32 19.375 -11 1 92.38 242 THR A CA 1
ATOM 1941 C C . THR A 1 242 ? 16.328 20.328 -10.367 1 92.38 242 THR A C 1
ATOM 1943 O O . THR A 1 242 ? 16.344 20.516 -9.148 1 92.38 242 THR A O 1
ATOM 1946 N N . ASN A 1 243 ? 17.141 20.844 -11.281 1 89.44 243 ASN A N 1
ATOM 1947 C CA . ASN A 1 243 ? 18.109 21.812 -10.773 1 89.44 243 ASN A CA 1
ATOM 1948 C C . ASN A 1 243 ? 17.422 23.016 -10.133 1 89.44 243 ASN A C 1
ATOM 1950 O O . ASN A 1 243 ? 16.547 23.625 -10.742 1 89.44 243 ASN A O 1
ATOM 1954 N N . GLY A 1 244 ? 17.719 23.281 -8.906 1 86.62 244 GLY A N 1
ATOM 1955 C CA . GLY A 1 244 ? 17.156 24.438 -8.227 1 86.62 244 GLY A CA 1
ATOM 1956 C C . GLY A 1 244 ? 16 24.078 -7.301 1 86.62 244 GLY A C 1
ATOM 1957 O O . GLY A 1 244 ? 15.469 24.953 -6.605 1 86.62 244 GLY A O 1
ATOM 1958 N N . ILE A 1 245 ? 15.555 22.922 -7.359 1 92 245 ILE A N 1
ATOM 1959 C CA . ILE A 1 245 ? 14.523 22.5 -6.414 1 92 245 ILE A CA 1
ATOM 1960 C C . ILE A 1 245 ? 15.148 22.266 -5.043 1 92 245 ILE A C 1
ATOM 1962 O O . ILE A 1 245 ? 15.656 21.172 -4.77 1 92 245 ILE A O 1
ATOM 1966 N N . GLU A 1 246 ? 15.016 23.172 -4.199 1 93.62 246 GLU A N 1
ATOM 1967 C CA . GLU A 1 246 ? 15.68 23.188 -2.9 1 93.62 246 GLU A CA 1
ATOM 1968 C C . GLU A 1 246 ? 15.18 22.047 -2.008 1 93.62 246 GLU A C 1
ATOM 1970 O O . GLU A 1 246 ? 15.938 21.5 -1.21 1 93.62 246 GLU A O 1
ATOM 1975 N N . SER A 1 247 ? 13.961 21.781 -2.154 1 94.88 247 SER A N 1
ATOM 1976 C CA . SER A 1 247 ? 13.375 20.734 -1.319 1 94.88 247 SER A CA 1
ATOM 1977 C C . SER A 1 247 ? 14.047 19.391 -1.561 1 94.88 247 SER A C 1
ATOM 1979 O O . SER A 1 247 ? 14.188 18.578 -0.635 1 94.88 247 SER A O 1
ATOM 1981 N N . LEU A 1 248 ? 14.445 19.094 -2.727 1 95.81 248 LEU A N 1
ATOM 1982 C CA . LEU A 1 248 ? 15.125 17.844 -3.035 1 95.81 248 LEU A CA 1
ATOM 1983 C C . LEU A 1 248 ? 16.484 17.766 -2.342 1 95.81 248 LEU A C 1
ATOM 1985 O O . LEU A 1 248 ? 16.812 16.734 -1.746 1 95.81 248 LEU A O 1
ATOM 1989 N N . ASP A 1 249 ? 17.172 18.875 -2.416 1 94.56 249 ASP A N 1
ATOM 1990 C CA . ASP A 1 249 ? 18.469 18.938 -1.742 1 94.56 249 ASP A CA 1
ATOM 1991 C C . ASP A 1 249 ? 18.312 18.75 -0.234 1 94.56 249 ASP A C 1
ATOM 1993 O O . ASP A 1 249 ? 19.094 18.016 0.394 1 94.56 249 ASP A O 1
ATOM 1997 N N . LYS A 1 250 ? 17.375 19.406 0.266 1 95.38 250 LYS A N 1
ATOM 1998 C CA . LYS A 1 250 ? 17.094 19.328 1.698 1 95.38 250 LYS A CA 1
ATOM 1999 C C . LYS A 1 250 ? 16.734 17.906 2.109 1 95.38 250 LYS A C 1
ATOM 2001 O O . LYS A 1 250 ? 17.203 17.422 3.139 1 95.38 250 LYS A O 1
ATOM 2006 N N . LYS A 1 251 ? 15.93 17.266 1.375 1 94.62 251 LYS A N 1
ATOM 2007 C CA . LYS A 1 251 ? 15.5 15.898 1.662 1 94.62 251 LYS A CA 1
ATOM 2008 C C . LYS A 1 251 ? 16.672 14.93 1.619 1 94.62 251 LYS A C 1
ATOM 2010 O O . LYS A 1 251 ? 16.766 14.016 2.443 1 94.62 251 LYS A O 1
ATOM 2015 N N . ILE A 1 252 ? 17.562 15.109 0.676 1 95.44 252 ILE A N 1
ATOM 2016 C CA . ILE A 1 252 ? 18.734 14.258 0.562 1 95.44 252 ILE A CA 1
ATOM 2017 C C . ILE A 1 252 ? 19.641 14.461 1.776 1 95.44 252 ILE A C 1
ATOM 2019 O O . ILE A 1 252 ? 20.172 13.492 2.338 1 95.44 252 ILE A O 1
ATOM 2023 N N . GLU A 1 253 ? 19.781 15.703 2.146 1 94.25 253 GLU A N 1
ATOM 2024 C CA . GLU A 1 253 ? 20.594 16 3.324 1 94.25 253 GLU A CA 1
ATOM 2025 C C . GLU A 1 253 ? 20 15.375 4.578 1 94.25 253 GLU A C 1
ATOM 2027 O O . GLU A 1 253 ? 20.719 14.766 5.375 1 94.25 253 GLU A O 1
ATOM 2032 N N . GLU A 1 254 ? 18.75 15.555 4.754 1 90.75 254 GLU A N 1
ATOM 2033 C CA . GLU A 1 254 ? 18.062 14.977 5.902 1 90.75 254 GLU A CA 1
ATOM 2034 C C . GLU A 1 254 ? 18.156 13.453 5.902 1 90.75 254 GLU A C 1
ATOM 2036 O O . GLU A 1 254 ? 18.422 12.844 6.941 1 90.75 254 GLU A O 1
ATOM 2041 N N . ALA A 1 255 ? 17.922 12.875 4.762 1 91.19 255 ALA A N 1
ATOM 2042 C CA . ALA A 1 255 ? 18 11.422 4.641 1 91.19 255 ALA A CA 1
ATOM 2043 C C . ALA A 1 255 ? 19.406 10.922 4.969 1 91.19 255 ALA A C 1
ATOM 2045 O O . ALA A 1 255 ? 19.562 9.898 5.641 1 91.19 255 ALA A O 1
ATOM 2046 N N . THR A 1 256 ? 20.422 11.625 4.492 1 92.25 256 THR A N 1
ATOM 2047 C CA . THR A 1 256 ? 21.812 11.258 4.766 1 92.25 256 THR A CA 1
ATOM 2048 C C . THR A 1 256 ? 22.078 11.25 6.266 1 92.25 256 THR A C 1
ATOM 2050 O O . THR A 1 256 ? 22.688 10.312 6.785 1 92.25 256 THR A O 1
ATOM 2053 N N . THR A 1 257 ? 21.562 12.258 6.883 1 87.81 257 THR A N 1
ATOM 2054 C CA . THR A 1 257 ? 21.734 12.383 8.328 1 87.81 257 THR A CA 1
ATOM 2055 C C . THR A 1 257 ? 21.016 11.258 9.062 1 87.81 257 THR A C 1
ATOM 2057 O O . THR A 1 257 ? 21.562 10.633 9.961 1 87.81 257 THR A O 1
ATOM 2060 N N . ASP A 1 258 ? 19.828 10.992 8.672 1 84.69 258 ASP A N 1
ATOM 2061 C CA . ASP A 1 258 ? 19.016 9.992 9.344 1 84.69 258 ASP A CA 1
ATOM 2062 C C . ASP A 1 258 ? 19.578 8.594 9.133 1 84.69 258 ASP A C 1
ATOM 2064 O O . ASP A 1 258 ? 19.578 7.773 10.055 1 84.69 258 ASP A O 1
ATOM 2068 N N . ILE A 1 259 ? 19.953 8.281 7.949 1 86.88 259 ILE A N 1
ATOM 2069 C CA . ILE A 1 259 ? 20.516 6.977 7.621 1 86.88 259 ILE A CA 1
ATOM 2070 C C . ILE A 1 259 ? 21.781 6.738 8.438 1 86.88 25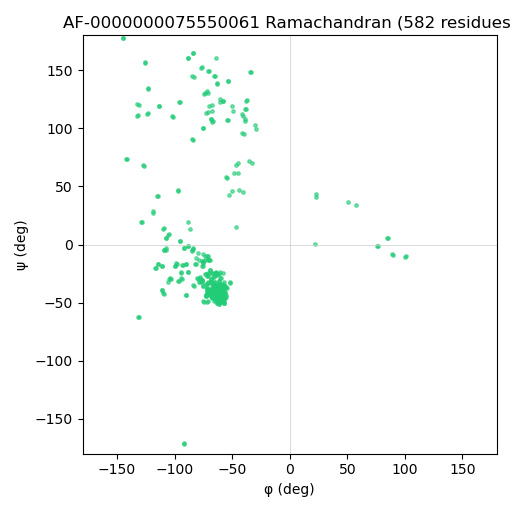9 ILE A C 1
ATOM 2072 O O . ILE A 1 259 ? 21.984 5.648 8.977 1 86.88 259 ILE A O 1
ATOM 2076 N N . TYR A 1 260 ? 22.609 7.793 8.539 1 86.94 260 TYR A N 1
ATOM 2077 C CA . TYR A 1 260 ? 23.828 7.695 9.336 1 86.94 260 TYR A CA 1
ATOM 2078 C C . TYR A 1 260 ? 23.5 7.477 10.805 1 86.94 260 TYR A C 1
ATOM 2080 O O . TYR A 1 260 ? 24.141 6.664 11.477 1 86.94 260 TYR A O 1
ATOM 2088 N N . TRP A 1 261 ? 22.578 8.203 11.266 1 85.5 261 TRP A N 1
ATOM 2089 C CA . TRP A 1 261 ? 22.172 8.07 12.656 1 85.5 261 TRP A CA 1
ATOM 2090 C C . TRP A 1 261 ? 21.688 6.652 12.953 1 85.5 261 TRP A C 1
ATOM 2092 O O . TRP A 1 261 ? 22.031 6.078 13.992 1 85.5 261 TRP A O 1
ATOM 2102 N N . ARG A 1 262 ? 20.938 6.016 12.109 1 84.31 262 ARG A N 1
ATOM 2103 C CA . ARG A 1 262 ? 20.406 4.664 12.289 1 84.31 262 ARG A CA 1
ATOM 2104 C C . ARG A 1 262 ? 21.547 3.645 12.336 1 84.31 262 ARG A C 1
ATOM 2106 O O . ARG A 1 262 ? 21.547 2.748 13.18 1 84.31 262 ARG A O 1
ATOM 2113 N N . LYS A 1 263 ? 22.391 3.83 11.43 1 82.88 263 LYS A N 1
ATOM 2114 C CA . LYS A 1 263 ? 23.516 2.906 11.383 1 82.88 263 LYS A CA 1
ATOM 2115 C C . LYS A 1 263 ? 24.328 2.957 12.672 1 82.88 263 LYS A C 1
ATOM 2117 O O . LYS A 1 263 ? 24.828 1.934 13.141 1 82.88 263 LYS A O 1
ATOM 2122 N N . SER A 1 264 ? 24.312 4.125 13.32 1 84.25 264 SER A N 1
ATOM 2123 C CA . SER A 1 264 ? 25.172 4.336 14.477 1 84.25 264 SER A CA 1
ATOM 2124 C C . SER A 1 264 ? 24.438 4.035 15.781 1 84.25 264 SER A C 1
ATOM 2126 O O . SER A 1 264 ? 25.062 3.637 16.766 1 84.25 264 SER A O 1
ATOM 2128 N N . ARG A 1 265 ? 23.156 4.145 15.711 1 83.06 265 ARG A N 1
ATOM 2129 C CA . ARG A 1 265 ? 22.484 4.211 17 1 83.06 265 ARG A CA 1
ATOM 2130 C C . ARG A 1 265 ? 21.562 3.016 17.203 1 83.06 265 ARG A C 1
ATOM 2132 O O . ARG A 1 265 ? 21.156 2.711 18.328 1 83.06 265 ARG A O 1
ATOM 2139 N N . VAL A 1 266 ? 21.156 2.33 16.188 1 81.75 266 VAL A N 1
ATOM 2140 C CA . VAL A 1 266 ? 20.141 1.293 16.266 1 81.75 266 VAL A CA 1
ATOM 2141 C C . VAL A 1 266 ? 20.594 0.176 17.203 1 81.75 266 VAL A C 1
ATOM 2143 O O . VAL A 1 266 ? 19.812 -0.361 17.969 1 81.75 266 VAL A O 1
ATOM 2146 N N . ALA A 1 267 ? 21.859 -0.16 17.094 1 80.94 267 ALA A N 1
ATOM 2147 C CA . ALA A 1 267 ? 22.375 -1.217 17.969 1 80.94 267 ALA A CA 1
ATOM 2148 C C . ALA A 1 267 ? 22.266 -0.82 19.438 1 80.94 267 ALA A C 1
ATOM 2150 O O . ALA A 1 267 ? 21.844 -1.623 20.266 1 80.94 267 ALA A O 1
ATOM 2151 N N . GLU A 1 268 ? 22.609 0.352 19.703 1 82.19 268 GLU A N 1
ATOM 2152 C CA . GLU A 1 268 ? 22.516 0.863 21.062 1 82.19 268 GLU A CA 1
ATOM 2153 C C . GLU A 1 268 ? 21.078 0.912 21.547 1 82.19 268 GLU A C 1
ATOM 2155 O O . GLU A 1 268 ? 20.781 0.581 22.703 1 82.19 268 GLU A O 1
ATOM 2160 N N . LEU A 1 269 ? 20.266 1.362 20.703 1 83.88 269 LEU A N 1
ATOM 2161 C CA . LEU A 1 269 ? 18.844 1.444 21.047 1 83.88 269 LEU A CA 1
ATOM 2162 C C . LEU A 1 269 ? 18.266 0.057 21.297 1 83.88 269 LEU A C 1
ATOM 2164 O O . LEU A 1 269 ? 17.469 -0.125 22.219 1 83.88 269 LEU A O 1
ATOM 2168 N N . ASN A 1 270 ? 18.625 -0.802 20.484 1 83.31 270 ASN A N 1
ATOM 2169 C CA . ASN A 1 270 ? 18.188 -2.18 20.672 1 83.31 270 ASN A CA 1
ATOM 2170 C C . ASN A 1 270 ? 18.609 -2.723 22.031 1 83.31 270 ASN A C 1
ATOM 2172 O O . ASN A 1 270 ? 17.828 -3.385 22.719 1 83.31 270 ASN A O 1
ATOM 2176 N N . ASP A 1 271 ? 19.797 -2.377 22.344 1 82.69 271 ASP A N 1
ATOM 2177 C CA . ASP A 1 271 ? 20.312 -2.812 23.641 1 82.69 271 ASP A CA 1
ATOM 2178 C C . ASP A 1 271 ? 19.531 -2.156 24.781 1 82.69 271 ASP A C 1
ATOM 2180 O O . ASP A 1 271 ? 19.25 -2.801 25.797 1 82.69 271 ASP A O 1
ATOM 2184 N N . TYR A 1 272 ? 19.297 -0.95 24.609 1 82.19 272 TYR A N 1
ATOM 2185 C CA . TYR A 1 272 ? 18.516 -0.224 25.609 1 82.19 272 TYR A CA 1
ATOM 2186 C C . TYR A 1 272 ? 17.141 -0.834 25.766 1 82.19 272 TYR A C 1
ATOM 2188 O O . TYR A 1 272 ? 16.672 -1.055 26.891 1 82.19 272 TYR A O 1
ATOM 2196 N N . LEU A 1 273 ? 16.531 -1.176 24.719 1 84.44 273 LEU A N 1
ATOM 2197 C CA . LEU A 1 273 ? 15.172 -1.7 24.734 1 84.44 273 LEU A CA 1
ATOM 2198 C C . LEU A 1 273 ? 15.141 -3.119 25.281 1 84.44 273 LEU A C 1
ATOM 2200 O O . LEU A 1 273 ? 14.141 -3.543 25.875 1 84.44 273 LEU A O 1
ATOM 2204 N N . ASP A 1 274 ? 16.297 -3.75 25.125 1 81.44 274 ASP A N 1
ATOM 2205 C CA . ASP A 1 274 ? 16.422 -5.102 25.672 1 81.44 274 ASP A CA 1
ATOM 2206 C C . ASP A 1 274 ? 16.781 -5.066 27.141 1 81.44 274 ASP A C 1
ATOM 2208 O O . ASP A 1 274 ? 16.859 -6.109 27.797 1 81.44 274 ASP A O 1
ATOM 2212 N N . GLY A 1 275 ? 16.969 -3.943 27.609 1 76.19 275 GLY A N 1
ATOM 2213 C CA . GLY A 1 275 ? 17.312 -3.824 29.016 1 76.19 275 GLY A CA 1
ATOM 2214 C C . GLY A 1 275 ? 18.797 -4 29.297 1 76.19 275 GLY A C 1
ATOM 2215 O O . GLY A 1 275 ? 19.203 -4.117 30.453 1 76.19 275 GLY A O 1
ATOM 2216 N N . LYS A 1 276 ? 19.531 -4.102 28.344 1 72.5 276 LYS A N 1
ATOM 2217 C CA . LYS A 1 276 ? 20.953 -4.336 28.531 1 72.5 276 LYS A CA 1
ATOM 2218 C C . LYS A 1 276 ? 21.672 -3.051 28.922 1 72.5 276 LYS A C 1
ATOM 2220 O O . LYS A 1 276 ? 22.797 -3.096 29.422 1 72.5 276 LYS A O 1
ATOM 2225 N N . MET A 1 277 ? 21.172 -1.921 28.531 1 66.06 277 MET A N 1
ATOM 2226 C CA . MET A 1 277 ? 21.781 -0.633 28.859 1 66.06 277 MET A CA 1
ATOM 2227 C C . MET A 1 277 ? 20.859 0.167 29.781 1 66.06 277 MET A C 1
ATOM 2229 O O . MET A 1 277 ? 19.641 0.127 29.641 1 66.06 277 MET A O 1
ATOM 2233 N N . LYS A 1 278 ? 21.531 0.411 30.984 1 60.97 278 LYS A N 1
ATOM 2234 C CA . LYS A 1 278 ? 20.797 1.271 31.906 1 60.97 278 LYS A CA 1
ATOM 2235 C C . LYS A 1 278 ? 20.672 2.689 31.359 1 60.97 278 LYS A C 1
ATOM 2237 O O . LYS A 1 278 ? 21.578 3.174 30.672 1 60.97 278 LYS A O 1
ATOM 2242 N N . GLY A 1 279 ? 19.594 3.164 30.891 1 55.47 279 GLY A N 1
ATOM 2243 C CA . GLY A 1 279 ? 19.422 4.543 30.453 1 55.47 279 GLY A CA 1
ATOM 2244 C C . GLY A 1 279 ? 20.219 5.535 31.281 1 55.47 279 GLY A C 1
ATOM 2245 O O . GLY A 1 279 ? 20.734 5.184 32.344 1 55.47 279 GLY A O 1
ATOM 2246 N N . PRO A 1 280 ? 20.719 6.672 30.797 1 49.84 280 PRO A N 1
ATOM 2247 C CA . PRO A 1 280 ? 21.469 7.609 31.641 1 49.84 280 PRO A CA 1
ATOM 2248 C C . PRO A 1 280 ? 20.891 7.723 33.062 1 49.84 280 PRO A C 1
ATOM 2250 O O . PRO A 1 280 ? 19.672 7.711 33.219 1 49.84 280 PRO A O 1
ATOM 2253 N N . ALA A 1 281 ? 21.719 7.305 34.062 1 39.84 281 ALA A N 1
ATOM 2254 C CA . ALA A 1 281 ? 21.344 7.41 35.469 1 39.84 281 ALA A CA 1
ATOM 2255 C C . ALA A 1 281 ? 20.641 8.734 35.75 1 39.84 281 ALA A C 1
ATOM 2257 O O . ALA A 1 281 ? 21.047 9.781 35.25 1 39.84 281 ALA A O 1
ATOM 2258 N N . LYS A 1 282 ? 19.375 8.773 36.031 1 41.69 282 LYS A N 1
ATOM 2259 C CA . LYS A 1 282 ? 18.703 9.945 36.594 1 41.69 282 LYS A CA 1
ATOM 2260 C C . LYS A 1 282 ? 19.656 10.781 37.438 1 41.69 282 LYS A C 1
ATOM 2262 O O . LYS A 1 282 ? 20.375 10.242 38.281 1 41.69 282 LYS A O 1
ATOM 2267 N N . GLU A 1 283 ? 20.234 11.852 37 1 37.03 283 GLU A N 1
ATOM 2268 C CA . GLU A 1 283 ? 20.875 12.703 38 1 37.03 283 GLU A CA 1
ATOM 2269 C C . GLU A 1 283 ? 20.047 12.766 39.281 1 37.03 283 GLU A C 1
ATOM 2271 O O . GLU A 1 283 ? 18.844 12.992 39.219 1 37.03 283 GLU A O 1
ATOM 2276 N N . ASP A 1 284 ? 20.438 12.172 40.344 1 36.47 284 ASP A N 1
ATOM 2277 C CA . ASP A 1 284 ? 19.938 12.398 41.719 1 36.47 284 ASP A CA 1
ATOM 2278 C C . ASP A 1 284 ? 19.734 13.883 41.969 1 36.47 284 ASP A C 1
ATOM 2280 O O . ASP A 1 284 ? 20.641 14.695 41.75 1 36.47 284 ASP A O 1
ATOM 2284 N N . GLU A 1 285 ? 18.594 14.516 41.844 1 37.12 285 GLU A N 1
ATOM 2285 C CA . GLU A 1 285 ? 18.328 15.781 42.5 1 37.12 285 GLU A CA 1
ATOM 2286 C C . GLU A 1 285 ? 19 15.828 43.875 1 37.12 285 GLU A C 1
ATOM 2288 O O . GLU A 1 285 ? 18.641 15.07 44.781 1 37.12 285 GLU A O 1
ATOM 2293 N N . GLY A 1 286 ? 20.266 15.945 44.062 1 34.25 286 GLY A N 1
ATOM 2294 C CA . GLY A 1 286 ? 20.844 16.375 45.312 1 34.25 286 GLY A CA 1
ATOM 2295 C C . GLY A 1 286 ? 20.031 17.453 46.031 1 34.25 286 GLY A C 1
ATOM 2296 O O . GLY A 1 286 ? 19.312 18.219 45.375 1 34.25 286 GLY A O 1
ATOM 2297 N N . ASP A 1 287 ? 19.594 17.25 47.344 1 37.75 287 ASP A N 1
ATOM 2298 C CA . ASP A 1 287 ? 19 18.016 48.438 1 37.75 287 ASP A CA 1
ATOM 2299 C C . ASP A 1 287 ? 19.688 19.375 48.594 1 37.75 287 ASP A C 1
ATOM 2301 O O . ASP A 1 287 ? 20.797 19.469 49.125 1 37.75 287 ASP A O 1
ATOM 2305 N N . ASN A 1 288 ? 19.938 20.188 47.531 1 33.59 288 ASN A N 1
ATOM 2306 C CA . ASN A 1 288 ? 20.438 21.516 47.906 1 33.59 288 ASN A CA 1
ATOM 2307 C C . ASN A 1 288 ? 19.484 22.234 48.875 1 33.59 288 ASN A C 1
ATOM 2309 O O . ASN A 1 288 ? 18.531 22.875 48.438 1 33.59 288 ASN A O 1
ATOM 2313 N N . SER A 1 289 ? 19.172 21.625 50.094 1 32.34 289 SER A N 1
ATOM 2314 C CA . SER A 1 289 ? 18.766 22.344 51.312 1 32.34 289 SER A CA 1
ATOM 2315 C C . SER A 1 289 ? 19.734 23.484 51.625 1 32.34 289 SER A C 1
ATOM 2317 O O . SER A 1 289 ? 20.797 23.25 52.188 1 32.34 289 SER A O 1
ATOM 2319 N N . GLU A 1 290 ? 20.188 24.359 50.719 1 29.19 290 GLU A N 1
ATOM 2320 C CA . GLU A 1 290 ? 20.828 25.547 51.281 1 29.19 290 GLU A CA 1
ATOM 2321 C C . GLU A 1 290 ? 19.953 26.188 52.344 1 29.19 290 GLU A C 1
ATOM 2323 O O . GLU A 1 290 ? 18.75 26.312 52.188 1 29.19 290 GLU A O 1
ATOM 2328 N N . GLU A 1 291 ? 20.484 26.266 53.656 1 31.77 291 GLU A N 1
ATOM 2329 C CA . GLU A 1 291 ? 20.328 26.953 54.938 1 31.77 291 GLU A CA 1
ATOM 2330 C C . GLU A 1 291 ? 20.188 28.453 54.719 1 31.77 291 GLU A C 1
ATOM 2332 O O . GLU A 1 291 ? 21.109 29.109 54.25 1 31.77 291 GLU A O 1
ATOM 2337 N N . GLN A 1 292 ? 19.156 29.016 54.156 1 25.8 292 GLN A N 1
ATOM 2338 C CA . GLN A 1 292 ? 18.844 30.422 54.406 1 25.8 292 GLN A CA 1
ATOM 2339 C C . GLN A 1 292 ? 18.875 30.75 55.875 1 25.8 292 GLN A C 1
ATOM 2341 O O . GLN A 1 292 ? 17.984 30.359 56.656 1 25.8 292 GLN A O 1
ATOM 2346 N N . GLU A 1 293 ? 20.156 30.531 56.438 1 22.78 293 GLU A N 1
ATOM 2347 C CA . GLU A 1 293 ? 20.625 31.5 57.406 1 22.78 293 GLU A CA 1
ATOM 2348 C C . GLU A 1 293 ? 21.047 32.812 56.75 1 22.78 293 GLU A C 1
ATOM 2350 O O . GLU A 1 293 ? 21.594 32.812 55.656 1 22.78 293 GLU A O 1
ATOM 2355 N N . MET B 1 1 ? -19.734 -13.438 -31.734 1 41.53 1 MET B N 1
ATOM 2356 C CA . MET B 1 1 ? -19.25 -13.602 -30.359 1 41.53 1 MET B CA 1
ATOM 2357 C C . MET B 1 1 ? -18.781 -15.023 -30.109 1 41.53 1 MET B C 1
ATOM 2359 O O . MET B 1 1 ? -19.469 -15.984 -30.469 1 41.53 1 MET B O 1
ATOM 2363 N N . GLU B 1 2 ? -17.609 -15.242 -30.203 1 46.03 2 GLU B N 1
ATOM 2364 C CA . GLU B 1 2 ? -17.109 -16.609 -30.078 1 46.03 2 GLU B CA 1
ATOM 2365 C C . GLU B 1 2 ? -17.578 -17.25 -28.766 1 46.03 2 GLU B C 1
ATOM 2367 O O . GLU B 1 2 ? -17.453 -16.656 -27.703 1 46.03 2 GLU B O 1
ATOM 2372 N N . THR B 1 3 ? -18.516 -18.188 -28.766 1 58.25 3 THR B N 1
ATOM 2373 C CA . THR B 1 3 ? -19.188 -18.859 -27.672 1 58.25 3 THR B CA 1
ATOM 2374 C C . THR B 1 3 ? -18.312 -19.969 -27.094 1 58.25 3 THR B C 1
ATOM 2376 O O . THR B 1 3 ? -18.625 -20.516 -26.031 1 58.25 3 THR B O 1
ATOM 2379 N N . GLY B 1 4 ? -17.219 -20.219 -27.75 1 70 4 GLY B N 1
ATOM 2380 C CA . GLY B 1 4 ? -16.469 -21.375 -27.281 1 70 4 GLY B CA 1
ATOM 2381 C C . GLY B 1 4 ? -15.57 -21.078 -26.109 1 70 4 GLY B C 1
ATOM 2382 O O . GLY B 1 4 ? -15.094 -19.953 -25.953 1 70 4 GLY B O 1
ATOM 2383 N N . THR B 1 5 ? -15.414 -21.984 -25.188 1 77.69 5 THR B N 1
ATOM 2384 C CA . THR B 1 5 ? -14.633 -21.891 -23.969 1 77.69 5 THR B CA 1
ATOM 2385 C C . THR B 1 5 ? -13.156 -21.672 -24.281 1 77.69 5 THR B C 1
ATOM 2387 O O . THR B 1 5 ? -12.5 -20.844 -23.641 1 77.69 5 THR B O 1
ATOM 2390 N N . VAL B 1 6 ? -12.664 -22.234 -25.344 1 77.94 6 VAL B N 1
ATOM 2391 C CA . VAL B 1 6 ? -11.234 -22.203 -25.656 1 77.94 6 VAL B CA 1
ATOM 2392 C C . VAL B 1 6 ? -10.859 -20.812 -26.156 1 77.94 6 VAL B C 1
ATOM 2394 O O . VAL B 1 6 ? -9.898 -20.203 -25.672 1 77.94 6 VAL B O 1
ATOM 2397 N N . PRO B 1 7 ? -11.656 -20.297 -27.141 1 82.19 7 PRO B N 1
ATOM 2398 C CA . PRO B 1 7 ? -11.328 -18.938 -27.578 1 82.19 7 PRO B CA 1
ATOM 2399 C C . PRO B 1 7 ? -11.352 -17.922 -26.438 1 82.19 7 PRO B C 1
ATOM 2401 O O . PRO B 1 7 ? -10.523 -17.016 -26.391 1 82.19 7 PRO B O 1
ATOM 2404 N N . TRP B 1 8 ? -12.172 -18.109 -25.516 1 87.81 8 TRP B N 1
ATOM 2405 C CA . TRP B 1 8 ? -12.273 -17.219 -24.359 1 87.81 8 TRP B CA 1
ATOM 2406 C C . TRP B 1 8 ? -11.062 -17.375 -23.453 1 87.81 8 TRP B C 1
ATOM 2408 O O . TRP B 1 8 ? -10.586 -16.391 -22.875 1 87.81 8 TRP B O 1
ATOM 2418 N N . LEU B 1 9 ? -10.57 -18.5 -23.406 1 86.56 9 LEU B N 1
ATOM 2419 C CA . LEU B 1 9 ? -9.383 -18.734 -22.594 1 86.56 9 LEU B CA 1
ATOM 2420 C C . LEU B 1 9 ? -8.18 -18 -23.188 1 86.56 9 LEU B C 1
ATOM 2422 O O . LEU B 1 9 ? -7.387 -17.422 -22.438 1 86.56 9 LEU B O 1
ATOM 2426 N N . ILE B 1 10 ? -8.094 -18.062 -24.453 1 85.25 10 ILE B N 1
ATOM 2427 C CA . ILE B 1 10 ? -7 -17.359 -25.125 1 85.25 10 ILE B CA 1
ATOM 2428 C C . ILE B 1 10 ? -7.172 -15.859 -24.938 1 85.25 10 ILE B C 1
ATOM 2430 O O . ILE B 1 10 ? -6.215 -15.156 -24.609 1 85.25 10 ILE B O 1
ATOM 2434 N N . ALA B 1 11 ? -8.352 -15.391 -25.188 1 88.75 11 ALA B N 1
ATOM 2435 C CA . ALA B 1 11 ? -8.633 -13.961 -25.031 1 88.75 11 ALA B CA 1
ATOM 2436 C C . ALA B 1 11 ? -8.305 -13.484 -23.625 1 88.75 11 ALA B C 1
ATOM 2438 O O . ALA B 1 11 ? -7.707 -12.422 -23.453 1 88.75 11 ALA B O 1
ATOM 2439 N N . THR B 1 12 ? -8.648 -14.281 -22.641 1 89.56 12 THR B N 1
ATOM 2440 C CA . THR B 1 12 ? -8.406 -13.875 -21.25 1 89.56 12 THR B CA 1
ATOM 2441 C C . THR B 1 12 ? -6.91 -13.789 -20.969 1 89.56 12 THR B C 1
ATOM 2443 O O . THR B 1 12 ? -6.457 -12.906 -20.234 1 89.56 12 THR B O 1
ATOM 2446 N N . ARG B 1 13 ? -6.184 -14.609 -21.531 1 85.25 13 ARG B N 1
ATOM 2447 C CA . ARG B 1 13 ? -4.734 -14.578 -21.375 1 85.25 13 ARG B CA 1
ATOM 2448 C C . ARG B 1 13 ? -4.141 -13.32 -22 1 85.25 13 ARG B C 1
ATOM 2450 O O . ARG B 1 13 ? -3.254 -12.688 -21.422 1 85.25 13 ARG B O 1
ATOM 2457 N N . ILE B 1 14 ? -4.617 -13.047 -23.156 1 86.25 14 ILE B N 1
ATOM 2458 C CA . ILE B 1 14 ? -4.133 -11.859 -23.859 1 86.25 14 ILE B CA 1
ATOM 2459 C C . ILE B 1 14 ? -4.512 -10.609 -23.078 1 86.25 14 ILE B C 1
ATOM 2461 O O . ILE B 1 14 ? -3.689 -9.711 -22.891 1 86.25 14 ILE B O 1
ATOM 2465 N N . PHE B 1 15 ? -5.734 -10.602 -22.625 1 90.12 15 PHE B N 1
ATOM 2466 C CA . PHE B 1 15 ? -6.191 -9.461 -21.844 1 90.12 15 PHE B CA 1
ATOM 2467 C C . PHE B 1 15 ? -5.375 -9.328 -20.562 1 90.12 15 PHE B C 1
ATOM 2469 O O . PHE B 1 15 ? -5.023 -8.211 -20.156 1 90.12 15 PHE B O 1
ATOM 2476 N N . LYS B 1 16 ? -5.051 -10.406 -19.969 1 87.06 16 LYS B N 1
ATOM 2477 C CA . LYS B 1 16 ? -4.238 -10.383 -18.766 1 87.06 16 LYS B CA 1
ATOM 2478 C C . LYS B 1 16 ? -2.855 -9.797 -19.031 1 87.06 16 LYS B C 1
ATOM 2480 O O . LYS B 1 16 ? -2.381 -8.938 -18.297 1 87.06 16 LYS B O 1
ATOM 2485 N N . LYS B 1 17 ? -2.328 -10.234 -20.094 1 81.44 17 LYS B N 1
ATOM 2486 C CA . LYS B 1 17 ? -1.006 -9.742 -20.469 1 81.44 17 LYS B CA 1
ATOM 2487 C C . LYS B 1 17 ? -1.042 -8.242 -20.75 1 81.44 17 LYS B C 1
ATOM 2489 O O . LYS B 1 17 ? -0.126 -7.508 -20.375 1 81.44 17 LYS B O 1
ATOM 2494 N N . LEU B 1 18 ? -2.076 -7.84 -21.406 1 84.69 18 LEU B N 1
ATOM 2495 C CA . LEU B 1 18 ? -2.209 -6.43 -21.75 1 84.69 18 LEU B CA 1
ATOM 2496 C C . LEU B 1 18 ? -2.375 -5.578 -20.5 1 84.69 18 LEU B C 1
ATOM 2498 O O . LEU B 1 18 ? -1.767 -4.512 -20.375 1 84.69 18 LEU B O 1
ATOM 2502 N N . THR B 1 19 ? -3.166 -6.047 -19.594 1 85.69 19 THR B N 1
ATOM 2503 C CA . THR B 1 19 ? -3.385 -5.289 -18.359 1 85.69 19 THR B CA 1
ATOM 2504 C C . THR B 1 19 ? -2.1 -5.207 -17.547 1 85.69 19 THR B C 1
ATOM 2506 O O . THR B 1 19 ? -1.812 -4.176 -16.922 1 85.69 19 THR B O 1
ATOM 2509 N N . GLU B 1 20 ? -1.346 -6.211 -17.578 1 76.75 20 GLU B N 1
ATOM 2510 C CA . GLU B 1 20 ? -0.073 -6.238 -16.859 1 76.75 20 GLU B CA 1
ATOM 2511 C C . GLU B 1 20 ? 0.944 -5.305 -17.516 1 76.75 20 GLU B C 1
ATOM 2513 O O . GLU B 1 20 ? 1.651 -4.57 -16.812 1 76.75 20 GLU B O 1
ATOM 2518 N N . ARG B 1 21 ? 0.89 -5.309 -18.812 1 75 21 ARG B N 1
ATOM 2519 C CA . ARG B 1 21 ? 1.854 -4.508 -19.562 1 75 21 ARG B CA 1
ATOM 2520 C C . ARG B 1 21 ? 1.554 -3.018 -19.422 1 75 21 ARG B C 1
ATOM 2522 O O . ARG B 1 21 ? 2.461 -2.188 -19.5 1 75 21 ARG B O 1
ATOM 2529 N N . LEU B 1 22 ? 0.352 -2.77 -19.156 1 77.81 22 LEU B N 1
ATOM 2530 C CA . LEU B 1 22 ? -0.032 -1.362 -19.156 1 77.81 22 LEU B CA 1
ATOM 2531 C C . LEU B 1 22 ? -0.325 -0.877 -17.75 1 77.81 22 LEU B C 1
ATOM 2533 O O . LEU B 1 22 ? -0.934 0.179 -17.562 1 77.81 22 LEU B O 1
ATOM 2537 N N . GLU B 1 23 ? 0.076 -1.668 -16.859 1 71.19 23 GLU B N 1
ATOM 2538 C CA . GLU B 1 23 ? -0.133 -1.277 -15.469 1 71.19 23 GLU B CA 1
ATOM 2539 C C . GLU B 1 23 ? 0.528 0.065 -15.164 1 71.19 23 GLU B C 1
ATOM 2541 O O . GLU B 1 23 ? 1.709 0.261 -15.461 1 71.19 23 GLU B O 1
ATOM 2546 N N . GLY B 1 24 ? -0.242 0.99 -14.695 1 65.94 24 GLY B N 1
ATOM 2547 C CA . GLY B 1 24 ? 0.282 2.289 -14.305 1 65.94 24 GLY B CA 1
ATOM 2548 C C . GLY B 1 24 ? 0.298 3.293 -15.438 1 65.94 24 GLY B C 1
ATOM 2549 O O . GLY B 1 24 ? 0.561 4.477 -15.219 1 65.94 24 GLY B O 1
ATOM 2550 N N . ALA B 1 25 ? 0.024 2.801 -16.562 1 70.38 25 ALA B N 1
ATOM 2551 C CA . ALA B 1 25 ? 0.025 3.699 -17.719 1 70.38 25 ALA B CA 1
ATOM 2552 C C . ALA B 1 25 ? -1.238 4.555 -17.734 1 70.38 25 ALA B C 1
ATOM 2554 O O . ALA B 1 25 ? -2.277 4.156 -17.203 1 70.38 25 ALA B O 1
ATOM 2555 N N . PRO B 1 26 ? -1.13 5.742 -18.344 1 70.69 26 PRO B N 1
ATOM 2556 C CA . PRO B 1 26 ? -2.289 6.637 -18.406 1 70.69 26 PRO B CA 1
ATOM 2557 C C . PRO B 1 26 ? -3.475 6.008 -19.141 1 70.69 26 PRO B C 1
ATOM 2559 O O . PRO B 1 26 ? -4.625 6.367 -18.875 1 70.69 26 PRO B O 1
ATOM 2562 N N . VAL B 1 27 ? -3.186 5.062 -19.984 1 79.62 27 VAL B N 1
ATOM 2563 C CA . VAL B 1 27 ? -4.23 4.477 -20.812 1 79.62 27 VAL B CA 1
ATOM 2564 C C . VAL B 1 27 ? -4.883 3.309 -20.062 1 79.62 27 VAL B C 1
ATOM 2566 O O . VAL B 1 27 ? -5.891 2.764 -20.516 1 79.62 27 VAL B O 1
ATOM 2569 N N . GLN B 1 28 ? -4.441 3.01 -18.922 1 81.44 28 GLN B N 1
ATOM 2570 C CA . GLN B 1 28 ? -4.867 1.815 -18.203 1 81.44 28 GLN B CA 1
ATOM 2571 C C . GLN B 1 28 ? -6.375 1.819 -17.969 1 81.44 28 GLN B C 1
ATOM 2573 O O . GLN B 1 28 ? -7.043 0.804 -18.188 1 81.44 28 GLN B O 1
ATOM 2578 N N . ASP B 1 29 ? -6.91 2.918 -17.641 1 80.25 29 ASP B N 1
ATOM 2579 C CA . ASP B 1 29 ? -8.336 2.992 -17.344 1 80.25 29 ASP B CA 1
ATOM 2580 C C . ASP B 1 29 ? -9.164 2.73 -18.609 1 80.25 29 ASP B C 1
ATOM 2582 O O . ASP B 1 29 ? -10.195 2.061 -18.547 1 80.25 29 ASP B O 1
ATOM 2586 N N . LYS B 1 30 ? -8.688 3.344 -19.641 1 86.06 30 LYS B N 1
ATOM 2587 C CA . LYS B 1 30 ? -9.375 3.117 -20.906 1 86.06 30 LYS B CA 1
ATOM 2588 C C . LYS B 1 30 ? -9.328 1.643 -21.297 1 86.06 30 LYS B C 1
ATOM 2590 O O . LYS B 1 30 ? -10.32 1.089 -21.766 1 86.06 30 LYS B O 1
ATOM 2595 N N . LEU B 1 31 ? -8.211 1.088 -21.109 1 89.25 31 LEU B N 1
ATOM 2596 C CA . LEU B 1 31 ? -8.055 -0.33 -21.422 1 89.25 31 LEU B CA 1
ATOM 2597 C C . LEU B 1 31 ? -8.961 -1.181 -20.531 1 89.25 31 LEU B C 1
ATOM 2599 O O . LEU B 1 31 ? -9.617 -2.102 -21.031 1 89.25 31 LEU B O 1
ATOM 2603 N N . ASN B 1 32 ? -8.945 -0.872 -19.281 1 87.69 32 ASN B N 1
ATOM 2604 C CA . ASN B 1 32 ? -9.781 -1.628 -18.359 1 87.69 32 ASN B CA 1
ATOM 2605 C C . ASN B 1 32 ? -11.25 -1.58 -18.75 1 87.69 32 ASN B C 1
ATOM 2607 O O . ASN B 1 32 ? -11.938 -2.602 -18.719 1 87.69 32 ASN B O 1
ATOM 2611 N N . ASN B 1 33 ? -11.688 -0.433 -19.109 1 87.56 33 ASN B N 1
ATOM 2612 C CA . ASN B 1 33 ? -13.07 -0.296 -19.547 1 87.56 33 ASN B CA 1
ATOM 2613 C C . ASN B 1 33 ? -13.344 -1.102 -20.812 1 87.56 33 ASN B C 1
ATOM 2615 O O . ASN B 1 33 ? -14.406 -1.719 -20.953 1 87.56 33 ASN B O 1
ATOM 2619 N N . PHE B 1 34 ? -12.453 -1.037 -21.734 1 90.31 34 PHE B N 1
ATOM 2620 C CA . PHE B 1 34 ? -12.57 -1.799 -22.969 1 90.31 34 PHE B CA 1
ATOM 2621 C C . PHE B 1 34 ? -12.703 -3.289 -22.672 1 90.31 34 PHE B C 1
ATOM 2623 O O . PHE B 1 34 ? -13.594 -3.953 -23.203 1 90.31 34 PHE B O 1
ATOM 2630 N N . ILE B 1 35 ? -11.844 -3.777 -21.875 1 92 35 ILE B N 1
ATOM 2631 C CA . ILE B 1 35 ? -11.836 -5.199 -21.531 1 92 35 ILE B CA 1
ATOM 2632 C C . ILE B 1 35 ? -13.125 -5.559 -20.797 1 92 35 ILE B C 1
ATOM 2634 O O . ILE B 1 35 ? -13.734 -6.594 -21.062 1 92 35 ILE B O 1
ATOM 2638 N N . TYR B 1 36 ? -13.516 -4.73 -19.922 1 91.19 36 TYR B N 1
ATOM 2639 C CA . TYR B 1 36 ? -14.758 -4.969 -19.188 1 91.19 36 TYR B CA 1
ATOM 2640 C C . TYR B 1 36 ? -15.93 -5.129 -20.141 1 91.19 36 TYR B C 1
ATOM 2642 O O . TYR B 1 36 ? -16.734 -6.047 -19.984 1 91.19 36 TYR B O 1
ATOM 2650 N N . GLU B 1 37 ? -16.016 -4.277 -21.078 1 91 37 GLU B N 1
ATOM 2651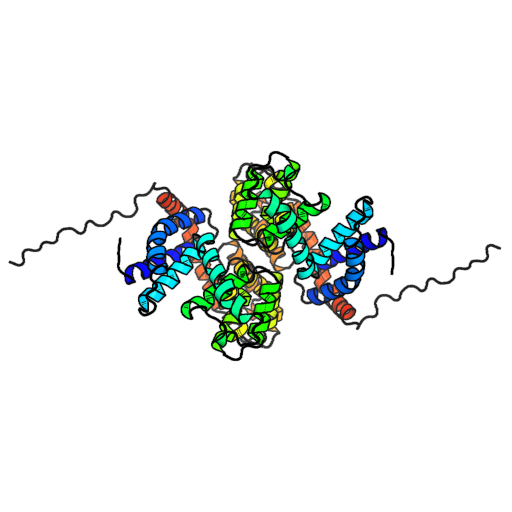 C CA . GLU B 1 37 ? -17.109 -4.32 -22.031 1 91 37 GLU B CA 1
ATOM 2652 C C . GLU B 1 37 ? -17.10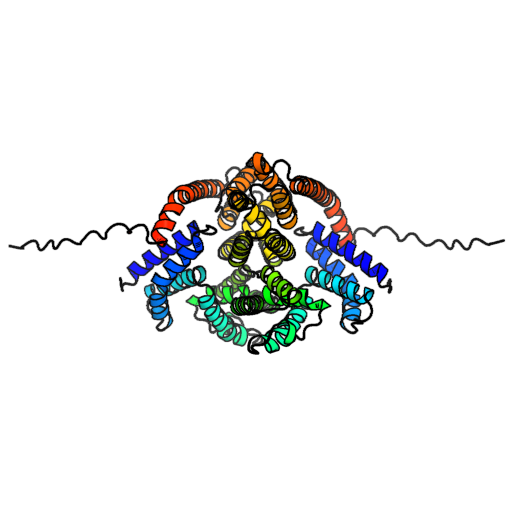9 -5.625 -22.812 1 91 37 GLU B C 1
ATOM 2654 O O . GLU B 1 37 ? -18.172 -6.117 -23.219 1 91 37 GLU B O 1
ATOM 2659 N N . LYS B 1 38 ? -15.945 -6.141 -23.016 1 90.31 38 LYS B N 1
ATOM 2660 C CA . LYS B 1 38 ? -15.82 -7.363 -23.797 1 90.31 38 LYS B CA 1
ATOM 2661 C C . LYS B 1 38 ? -16.156 -8.594 -22.953 1 90.31 38 LYS B C 1
ATOM 2663 O O . LYS B 1 38 ? -16.688 -9.578 -23.469 1 90.31 38 LYS B O 1
ATOM 2668 N N . ILE B 1 39 ? -15.883 -8.469 -21.641 1 90.94 39 ILE B N 1
ATOM 2669 C CA . ILE B 1 39 ? -15.883 -9.742 -20.922 1 90.94 39 ILE B CA 1
ATOM 2670 C C . ILE B 1 39 ? -17.078 -9.789 -19.969 1 90.94 39 ILE B C 1
ATOM 2672 O O . ILE B 1 39 ? -17.422 -10.852 -19.453 1 90.94 39 ILE B O 1
ATOM 2676 N N . HIS B 1 40 ? -17.734 -8.68 -19.594 1 89 40 HIS B N 1
ATOM 2677 C CA . HIS B 1 40 ? -18.688 -8.633 -18.484 1 89 40 HIS B CA 1
ATOM 2678 C C . HIS B 1 40 ? -19.875 -9.562 -18.734 1 89 40 HIS B C 1
ATOM 2680 O O . HIS B 1 40 ? -20.359 -10.219 -17.812 1 89 40 HIS B O 1
ATOM 2686 N N . LYS B 1 41 ? -20.359 -9.688 -19.984 1 87.94 41 LYS B N 1
ATOM 2687 C CA . LYS B 1 41 ? -21.484 -10.547 -20.297 1 87.94 41 LYS B CA 1
ATOM 2688 C C . LYS B 1 41 ? -21.125 -12.023 -20.109 1 87.94 41 LYS B C 1
ATOM 2690 O O . LYS B 1 41 ? -21.891 -12.789 -19.531 1 87.94 41 LYS B O 1
ATOM 2695 N N . LYS B 1 42 ? -19.984 -12.352 -20.625 1 87.25 42 LYS B N 1
ATOM 2696 C CA . LYS B 1 42 ? -19.516 -13.727 -20.484 1 87.25 42 LYS B CA 1
ATOM 2697 C C . LYS B 1 42 ? -19.281 -14.078 -19.016 1 87.25 42 LYS B C 1
ATOM 2699 O O . LYS B 1 42 ? -19.594 -15.195 -18.594 1 87.25 42 LYS B O 1
ATOM 2704 N N . PHE B 1 43 ? -18.781 -13.18 -18.297 1 86 43 PHE B N 1
ATOM 2705 C CA . PHE B 1 43 ? -18.547 -13.375 -16.859 1 86 43 PHE B CA 1
ATOM 2706 C C . PHE B 1 43 ? -19.859 -13.664 -16.141 1 86 43 PHE B C 1
ATOM 2708 O O . PHE B 1 43 ? -19.938 -14.594 -15.336 1 86 43 PHE B O 1
ATOM 2715 N N . ASP B 1 44 ? -20.844 -12.906 -16.453 1 83.75 44 ASP B N 1
ATOM 2716 C CA . ASP B 1 44 ? -22.156 -13.102 -15.836 1 83.75 44 ASP B CA 1
ATOM 2717 C C . ASP B 1 44 ? -22.734 -14.469 -16.188 1 83.75 44 ASP B C 1
ATOM 2719 O O . ASP B 1 44 ? -23.312 -15.141 -15.336 1 83.75 44 ASP B O 1
ATOM 2723 N N . GLU B 1 45 ? -22.531 -14.844 -17.406 1 84 45 GLU B N 1
ATOM 2724 C CA . GLU B 1 45 ? -23.031 -16.141 -17.875 1 84 45 GLU B CA 1
ATOM 2725 C C . GLU B 1 45 ? -22.375 -17.281 -17.125 1 84 45 GLU B C 1
ATOM 2727 O O . GLU B 1 45 ? -23.062 -18.203 -16.672 1 84 45 GLU B O 1
ATOM 2732 N N . VAL B 1 46 ? -21.094 -17.188 -16.938 1 80.88 46 VAL B N 1
ATOM 2733 C CA . VAL B 1 46 ? -20.328 -18.281 -16.312 1 80.88 46 VAL B CA 1
ATOM 2734 C C . VAL B 1 46 ? -20.562 -18.281 -14.805 1 80.88 46 VAL B C 1
ATOM 2736 O O . VAL B 1 46 ? -20.562 -19.328 -14.172 1 80.88 46 VAL B O 1
ATOM 2739 N N . SER B 1 47 ? -20.797 -17.156 -14.219 1 76.69 47 SER B N 1
ATOM 2740 C CA . SER B 1 47 ? -20.984 -17.016 -12.773 1 76.69 47 SER B CA 1
ATOM 2741 C C . SER B 1 47 ? -22.359 -17.516 -12.344 1 76.69 47 SER B C 1
ATOM 2743 O O . SER B 1 47 ? -22.531 -17.984 -11.219 1 76.69 47 SER B O 1
ATOM 2745 N N . THR B 1 48 ? -23.312 -17.328 -13.125 1 76.25 48 THR B N 1
ATOM 2746 C CA . THR B 1 48 ? -24.672 -17.703 -12.797 1 76.25 48 THR B CA 1
ATOM 2747 C C . THR B 1 48 ? -24.875 -19.203 -12.922 1 76.25 48 THR B C 1
ATOM 2749 O O . THR B 1 48 ? -25.656 -19.797 -12.18 1 76.25 48 THR B O 1
ATOM 2752 N N . SER B 1 49 ? -24.156 -19.797 -13.828 1 68.69 49 SER B N 1
ATOM 2753 C CA . SER B 1 49 ? -24.297 -21.25 -14.008 1 68.69 49 SER B CA 1
ATOM 2754 C C . SER B 1 49 ? -22.938 -21.938 -13.945 1 68.69 49 SER B C 1
ATOM 2756 O O . SER B 1 49 ? -22.438 -22.453 -14.953 1 68.69 49 SER B O 1
ATOM 2758 N N . PRO B 1 50 ? -22.484 -21.859 -12.773 1 63.25 50 PRO B N 1
ATOM 2759 C CA . PRO B 1 50 ? -21.172 -22.5 -12.711 1 63.25 50 PRO B CA 1
ATOM 2760 C C . PRO B 1 50 ? -21.25 -24.016 -12.883 1 63.25 50 PRO B C 1
ATOM 2762 O O . PRO B 1 50 ? -22.156 -24.656 -12.336 1 63.25 50 PRO B O 1
ATOM 2765 N N . ASP B 1 51 ? -20.797 -24.438 -14.031 1 63.56 51 ASP B N 1
ATOM 2766 C CA . ASP B 1 51 ? -20.656 -25.891 -14.211 1 63.56 51 ASP B CA 1
ATOM 2767 C C . ASP B 1 51 ? -19.328 -26.375 -13.656 1 63.56 51 ASP B C 1
ATOM 2769 O O . ASP B 1 51 ? -18.328 -26.438 -14.375 1 63.56 51 ASP B O 1
ATOM 2773 N N . GLU B 1 52 ? -19.312 -26.734 -12.453 1 63.91 52 GLU B N 1
ATOM 2774 C CA . GLU B 1 52 ? -18.078 -27.125 -11.758 1 63.91 52 GLU B CA 1
ATOM 2775 C C . GLU B 1 52 ? -17.562 -28.469 -12.273 1 63.91 52 GLU B C 1
ATOM 2777 O O . GLU B 1 52 ? -16.406 -28.812 -12.062 1 63.91 52 GLU B O 1
ATOM 2782 N N . SER B 1 53 ? -18.484 -29.078 -13.008 1 69.94 53 SER B N 1
ATOM 2783 C CA . SER B 1 53 ? -18.078 -30.406 -13.484 1 69.94 53 SER B CA 1
ATOM 2784 C C . SER B 1 53 ? -17.203 -30.297 -14.727 1 69.94 53 SER B C 1
ATOM 2786 O O . SER B 1 53 ? -16.438 -31.219 -15.031 1 69.94 53 SER B O 1
ATOM 2788 N N . ASN B 1 54 ? -17.234 -29.203 -15.328 1 76.69 54 ASN B N 1
ATOM 2789 C CA . ASN B 1 54 ? -16.438 -28.953 -16.531 1 76.69 54 ASN B CA 1
ATOM 2790 C C . ASN B 1 54 ? -15.188 -28.141 -16.203 1 76.69 54 ASN B C 1
ATOM 2792 O O . ASN B 1 54 ? -15.273 -26.953 -15.883 1 76.69 54 ASN B O 1
ATOM 2796 N N . TYR B 1 55 ? -14.062 -28.859 -16.312 1 78 55 TYR B N 1
ATOM 2797 C CA . TYR B 1 55 ? -12.773 -28.281 -15.953 1 78 55 TYR B CA 1
ATOM 2798 C C . TYR B 1 55 ? -12.531 -26.984 -16.734 1 78 55 TYR B C 1
ATOM 2800 O O . TYR B 1 55 ? -12.102 -25.984 -16.156 1 78 55 TYR B O 1
ATOM 2808 N N . LEU B 1 56 ? -12.82 -27.031 -18.031 1 78.88 56 LEU B N 1
ATOM 2809 C CA . LEU B 1 56 ? -12.531 -25.875 -18.875 1 78.88 56 LEU B CA 1
ATOM 2810 C C . LEU B 1 56 ? -13.398 -24.688 -18.5 1 78.88 56 LEU B C 1
ATOM 2812 O O . LEU B 1 56 ? -12.938 -23.547 -18.516 1 78.88 56 LEU B O 1
ATOM 2816 N N . GLN B 1 57 ? -14.562 -24.984 -18.109 1 80.06 57 GLN B N 1
ATOM 2817 C CA . GLN B 1 57 ? -15.469 -23.922 -17.703 1 80.06 57 GLN B CA 1
ATOM 2818 C C . GLN B 1 57 ? -15.055 -23.328 -16.344 1 80.06 57 GLN B C 1
ATOM 2820 O O . GLN B 1 57 ? -15.172 -22.125 -16.125 1 80.06 57 GLN B O 1
ATOM 2825 N N . SER B 1 58 ? -14.57 -24.203 -15.609 1 78.44 58 SER B N 1
ATOM 2826 C CA . SER B 1 58 ? -14.078 -23.75 -14.312 1 78.44 58 SER B CA 1
ATOM 2827 C C . SER B 1 58 ? -12.844 -22.859 -14.461 1 78.44 58 SER B C 1
ATOM 2829 O O . SER B 1 58 ? -12.695 -21.859 -13.758 1 78.44 58 SER B O 1
ATOM 2831 N N . LEU B 1 59 ? -12.008 -23.281 -15.383 1 79.19 59 LEU B N 1
ATOM 2832 C CA . LEU B 1 59 ? -10.805 -22.5 -15.664 1 79.19 59 LEU B CA 1
ATOM 2833 C C . LEU B 1 59 ? -11.156 -21.141 -16.234 1 79.19 59 LEU B C 1
ATOM 2835 O O . LEU B 1 59 ? -10.562 -20.125 -15.859 1 79.19 59 LEU B O 1
ATOM 2839 N N . LEU B 1 60 ? -12.086 -21.188 -17.109 1 84.5 60 LEU B N 1
ATOM 2840 C CA . LEU B 1 60 ? -12.531 -19.922 -17.703 1 84.5 60 LEU B CA 1
ATOM 2841 C C . LEU B 1 60 ? -13.133 -19.016 -16.641 1 84.5 60 LEU B C 1
ATOM 2843 O O . LEU B 1 60 ? -12.859 -17.812 -16.625 1 84.5 60 LEU B O 1
ATOM 2847 N N . HIS B 1 61 ? -13.898 -19.594 -15.805 1 82.94 61 HIS B N 1
ATOM 2848 C CA . HIS B 1 61 ? -14.484 -18.812 -14.727 1 82.94 61 HIS B CA 1
ATOM 2849 C C . HIS B 1 61 ? -13.414 -18.188 -13.852 1 82.94 61 HIS B C 1
ATOM 2851 O O . HIS B 1 61 ? -13.5 -17 -13.523 1 82.94 61 HIS B O 1
ATOM 2857 N N . SER B 1 62 ? -12.461 -18.938 -13.57 1 78.69 62 SER B N 1
ATOM 2858 C CA . SER B 1 62 ? -11.352 -18.438 -12.75 1 78.69 62 SER B CA 1
ATOM 2859 C C . SER B 1 62 ? -10.625 -17.297 -13.445 1 78.69 62 SER B C 1
ATOM 2861 O O . SER B 1 62 ? -10.312 -16.281 -12.82 1 78.69 62 SER B O 1
ATOM 2863 N N . ASN B 1 63 ? -10.367 -17.453 -14.688 1 82.25 63 ASN B N 1
ATOM 2864 C CA . ASN B 1 63 ? -9.664 -16.422 -15.445 1 82.25 63 ASN B CA 1
ATOM 2865 C C . ASN B 1 63 ? -10.492 -15.133 -15.531 1 82.25 63 ASN B C 1
ATOM 2867 O O . ASN B 1 63 ? -9.945 -14.031 -15.406 1 82.25 63 ASN B O 1
ATOM 2871 N N . LEU B 1 64 ? -11.711 -15.391 -15.797 1 84.88 64 LEU B N 1
ATOM 2872 C CA . LEU B 1 64 ? -12.586 -14.227 -15.906 1 84.88 64 LEU B CA 1
ATOM 2873 C C . LEU B 1 64 ? -12.695 -13.5 -14.57 1 84.88 64 LEU B C 1
ATOM 2875 O O . LEU B 1 64 ? -12.758 -12.273 -14.523 1 84.88 64 LEU B O 1
ATOM 2879 N N . LEU B 1 65 ? -12.672 -14.242 -13.562 1 81.5 65 LEU B N 1
ATOM 2880 C CA . LEU B 1 65 ? -12.688 -13.648 -12.227 1 81.5 65 LEU B CA 1
ATOM 2881 C C . LEU B 1 65 ? -11.438 -12.812 -11.992 1 81.5 65 LEU B C 1
ATOM 2883 O O . LEU B 1 65 ? -11.523 -11.711 -11.438 1 81.5 65 LEU B O 1
ATOM 2887 N N . ASP B 1 66 ? -10.359 -13.281 -12.398 1 81.06 66 ASP B N 1
ATOM 2888 C CA . ASP B 1 66 ? -9.094 -12.555 -12.266 1 81.06 66 ASP B CA 1
ATOM 2889 C C . ASP B 1 66 ? -9.125 -11.25 -13.062 1 81.06 66 ASP B C 1
ATOM 2891 O O . ASP B 1 66 ? -8.664 -10.211 -12.586 1 81.06 66 ASP B O 1
ATOM 2895 N N . LEU B 1 67 ? -9.617 -11.391 -14.227 1 86.44 67 LEU B N 1
ATOM 2896 C CA . LEU B 1 67 ? -9.68 -10.219 -15.086 1 86.44 67 LEU B CA 1
ATOM 2897 C C . LEU B 1 67 ? -10.648 -9.18 -14.523 1 86.44 67 LEU B C 1
ATOM 2899 O O . LEU B 1 67 ? -10.375 -7.984 -14.555 1 86.44 67 LEU B O 1
ATOM 2903 N N . MET B 1 68 ? -11.75 -9.703 -14.055 1 84.69 68 MET B N 1
ATOM 2904 C CA . MET B 1 68 ? -12.734 -8.805 -13.469 1 84.69 68 MET B CA 1
ATOM 2905 C C . MET B 1 68 ? -12.156 -8.086 -12.25 1 84.69 68 MET B C 1
ATOM 2907 O O . MET B 1 68 ? -12.422 -6.895 -12.047 1 84.69 68 MET B O 1
ATOM 2911 N N . ALA B 1 69 ? -11.367 -8.773 -11.531 1 79.75 69 ALA B N 1
ATOM 2912 C CA . ALA B 1 69 ? -10.719 -8.18 -10.359 1 79.75 69 ALA B CA 1
ATOM 2913 C C . ALA B 1 69 ? -9.781 -7.051 -10.766 1 79.75 69 ALA B C 1
ATOM 2915 O O . ALA B 1 69 ? -9.547 -6.121 -9.992 1 79.75 69 ALA B O 1
ATOM 2916 N N . THR B 1 70 ? -9.352 -7.117 -11.938 1 81.5 70 THR B N 1
ATOM 2917 C CA . THR B 1 70 ? -8.43 -6.102 -12.438 1 81.5 70 THR B CA 1
ATOM 2918 C C . THR B 1 70 ? -9.195 -4.941 -13.07 1 81.5 70 THR B C 1
ATOM 2920 O O . THR B 1 70 ? -8.891 -3.777 -12.805 1 81.5 70 THR B O 1
ATOM 2923 N N . VAL B 1 71 ? -10.195 -5.277 -13.836 1 86.94 71 VAL B N 1
ATOM 2924 C CA . VAL B 1 71 ? -10.781 -4.25 -14.688 1 86.94 71 VAL B CA 1
ATOM 2925 C C . VAL B 1 71 ? -11.969 -3.602 -13.977 1 86.94 71 VAL B C 1
ATOM 2927 O O . VAL B 1 71 ? -12.305 -2.447 -14.25 1 86.94 71 VAL B O 1
ATOM 2930 N N . LYS B 1 72 ? -12.633 -4.367 -13.133 1 83.25 72 LYS B N 1
ATOM 2931 C CA . LYS B 1 72 ? -13.727 -3.852 -12.328 1 83.25 72 LYS B CA 1
ATOM 2932 C C . LYS B 1 72 ? -13.711 -4.453 -10.93 1 83.25 72 LYS B C 1
ATOM 2934 O O . LYS B 1 72 ? -14.602 -5.227 -10.57 1 83.25 72 LYS B O 1
ATOM 2939 N N . PRO B 1 73 ? -12.82 -4.016 -10.203 1 80.12 73 PRO B N 1
ATOM 2940 C CA . PRO B 1 73 ? -12.562 -4.664 -8.914 1 80.12 73 PRO B CA 1
ATOM 2941 C C . PRO B 1 73 ? -13.742 -4.562 -7.953 1 80.12 73 PRO B C 1
ATOM 2943 O O . PRO B 1 73 ? -13.969 -5.469 -7.148 1 80.12 73 PRO B O 1
ATOM 2946 N N . GLU B 1 74 ? -14.586 -3.584 -8.062 1 80.5 74 GLU B N 1
ATOM 2947 C CA . GLU B 1 74 ? -15.664 -3.371 -7.102 1 80.5 74 GLU B CA 1
ATOM 2948 C C . GLU B 1 74 ? -16.656 -4.527 -7.125 1 80.5 74 GLU B C 1
ATOM 2950 O O . GLU B 1 74 ? -17.078 -5.012 -6.074 1 80.5 74 GLU B O 1
ATOM 2955 N N . LYS B 1 75 ? -17.016 -5.012 -8.289 1 75.88 75 LYS B N 1
ATOM 2956 C CA . LYS B 1 75 ? -18.016 -6.074 -8.422 1 75.88 75 LYS B CA 1
ATOM 2957 C C . LYS B 1 75 ? -17.453 -7.41 -7.949 1 75.88 75 LYS B C 1
ATOM 2959 O O . LYS B 1 75 ? -18.125 -8.156 -7.238 1 75.88 75 LYS B O 1
ATOM 2964 N N . SER B 1 76 ? -16.359 -7.734 -8.406 1 79.44 76 SER B N 1
ATOM 2965 C CA . SER B 1 76 ? -15.703 -8.977 -8.008 1 79.44 76 SER B CA 1
ATOM 2966 C C . SER B 1 76 ? -15.414 -8.992 -6.508 1 79.44 76 SER B C 1
ATOM 2968 O O . SER B 1 76 ? -15.672 -9.984 -5.828 1 79.44 76 SER B O 1
ATOM 2970 N N . ASN B 1 77 ? -14.945 -7.871 -5.996 1 84.62 77 ASN B N 1
ATOM 2971 C CA . ASN B 1 77 ? -14.586 -7.777 -4.586 1 84.62 77 ASN B CA 1
ATOM 2972 C C . ASN B 1 77 ? -15.797 -7.957 -3.684 1 84.62 77 ASN B C 1
ATOM 2974 O O . ASN B 1 77 ? -15.711 -8.594 -2.631 1 84.62 77 ASN B O 1
ATOM 2978 N N . GLU B 1 78 ? -16.844 -7.391 -4.113 1 82.56 78 GLU B N 1
ATOM 2979 C CA . GLU B 1 78 ? -18.062 -7.484 -3.32 1 82.56 78 GLU B CA 1
ATOM 2980 C C . GLU B 1 78 ? -18.531 -8.93 -3.186 1 82.56 78 GLU B C 1
ATOM 2982 O O . GLU B 1 78 ? -18.859 -9.383 -2.088 1 82.56 78 GLU B O 1
ATOM 2987 N N . LYS B 1 79 ? -18.531 -9.633 -4.234 1 79.75 79 LYS B N 1
ATOM 2988 C CA . LYS B 1 79 ? -18.984 -11.023 -4.234 1 79.75 79 LYS B CA 1
ATOM 2989 C C . LYS B 1 79 ? -18.031 -11.914 -3.441 1 79.75 79 LYS B C 1
ATOM 2991 O O . LYS B 1 79 ? -18.469 -12.766 -2.67 1 79.75 79 LYS B O 1
ATOM 2996 N N . LEU B 1 80 ? -16.812 -11.742 -3.645 1 88.38 80 LEU B N 1
ATOM 2997 C CA . LEU B 1 80 ? -15.805 -12.539 -2.947 1 88.38 80 LEU B CA 1
ATOM 2998 C C . LEU B 1 80 ? -15.836 -12.266 -1.448 1 88.38 80 LEU B C 1
ATOM 3000 O O . LEU B 1 80 ? -15.68 -13.188 -0.642 1 88.38 80 LEU B O 1
ATOM 3004 N N . ASN B 1 81 ? -16.031 -11.055 -1.132 1 89.75 81 ASN B N 1
ATOM 3005 C CA . ASN B 1 81 ? -16.109 -10.695 0.282 1 89.75 81 ASN B CA 1
ATOM 3006 C C . ASN B 1 81 ? -17.344 -11.297 0.95 1 89.75 81 ASN B C 1
ATOM 3008 O O . ASN B 1 81 ? -17.281 -11.695 2.115 1 89.75 81 ASN B O 1
ATOM 3012 N N . GLU B 1 82 ? -18.406 -11.25 0.196 1 89.06 82 GLU B N 1
ATOM 3013 C CA . GLU B 1 82 ? -19.625 -11.875 0.71 1 89.06 82 GLU B CA 1
ATOM 3014 C C . GLU B 1 82 ? -19.406 -13.359 0.997 1 89.06 82 GLU B C 1
ATOM 3016 O O . GLU B 1 82 ? -19.797 -13.859 2.053 1 89.06 82 GLU B O 1
ATOM 3021 N N . LEU B 1 83 ? -18.812 -14.016 0.069 1 90.69 83 LEU B N 1
ATOM 3022 C CA . LEU B 1 83 ? -18.5 -15.43 0.242 1 90.69 83 LEU B CA 1
ATOM 3023 C C . LEU B 1 83 ? -17.562 -15.641 1.429 1 90.69 83 LEU B C 1
ATOM 3025 O O . LEU B 1 83 ? -17.719 -16.594 2.189 1 90.69 83 LEU B O 1
ATOM 3029 N N . PHE B 1 84 ? -16.609 -14.805 1.606 1 96.38 84 PHE B N 1
ATOM 3030 C CA . PHE B 1 84 ? -15.641 -14.914 2.686 1 96.38 84 PHE B CA 1
ATOM 3031 C C . PHE B 1 84 ? -16.328 -14.805 4.043 1 96.38 84 PHE B C 1
ATOM 3033 O O . PHE B 1 84 ? -16.062 -15.609 4.941 1 96.38 84 PHE B O 1
ATOM 3040 N N . VAL B 1 85 ? -17.172 -13.852 4.168 1 95.06 85 VAL B N 1
ATOM 3041 C CA . VAL B 1 85 ? -17.828 -13.586 5.449 1 95.06 85 VAL B CA 1
ATOM 3042 C C . VAL B 1 85 ? -18.859 -14.672 5.738 1 95.06 85 VAL B C 1
ATOM 3044 O O . VAL B 1 85 ? -18.859 -15.258 6.824 1 95.06 85 VAL B O 1
ATOM 3047 N N . GLU B 1 86 ? -19.609 -15.016 4.742 1 95.56 86 GLU B N 1
ATOM 3048 C CA . GLU B 1 86 ? -20.766 -15.891 4.961 1 95.56 86 GLU B CA 1
ATOM 3049 C C . GLU B 1 86 ? -20.344 -17.359 4.961 1 95.56 86 GLU B C 1
ATOM 3051 O O . GLU B 1 86 ? -20.906 -18.172 5.695 1 95.56 86 GLU B O 1
ATOM 3056 N N . SER B 1 87 ? -19.391 -17.656 4.152 1 95.75 87 SER B N 1
ATOM 3057 C CA . SER B 1 87 ? -19.094 -19.062 3.928 1 95.75 87 SER B CA 1
ATOM 3058 C C . SER B 1 87 ? -17.797 -19.469 4.602 1 95.75 87 SER B C 1
ATOM 3060 O O . SER B 1 87 ? -17.422 -20.641 4.602 1 95.75 87 SER B O 1
ATOM 3062 N N . TYR B 1 88 ? -17.094 -18.562 5.176 1 97.38 88 TYR B N 1
ATOM 3063 C CA . TYR B 1 88 ? -15.852 -18.938 5.852 1 97.38 88 TYR B CA 1
ATOM 3064 C C . TYR B 1 88 ? -15.805 -18.344 7.258 1 97.38 88 TYR B C 1
ATOM 3066 O O . TYR B 1 88 ? -15.742 -19.094 8.242 1 97.38 88 TYR B O 1
ATOM 3074 N N . LEU B 1 89 ? -15.82 -17.031 7.34 1 96.25 89 LEU B N 1
ATOM 3075 C CA . LEU B 1 89 ? -15.617 -16.391 8.633 1 96.25 89 LEU B CA 1
ATOM 3076 C C . LEU B 1 89 ? -16.719 -16.766 9.609 1 96.25 89 LEU B C 1
ATOM 3078 O O . LEU B 1 89 ? -16.453 -17.125 10.758 1 96.25 89 LEU B O 1
ATOM 3082 N N . ALA B 1 90 ? -17.922 -16.672 9.18 1 95.19 90 ALA B N 1
ATOM 3083 C CA . ALA B 1 90 ? -19.078 -16.938 10.055 1 95.19 90 ALA B CA 1
ATOM 3084 C C . ALA B 1 90 ? -19.047 -18.375 10.562 1 95.19 90 ALA B C 1
ATOM 3086 O O . ALA B 1 90 ? -19.125 -18.609 11.766 1 95.19 90 ALA B O 1
ATOM 3087 N N . PRO B 1 91 ? -18.859 -19.344 9.742 1 96 91 PRO B N 1
ATOM 3088 C CA . PRO B 1 91 ? -18.891 -20.734 10.227 1 96 91 PRO B CA 1
ATOM 3089 C C . PRO B 1 91 ? -17.625 -21.125 10.969 1 96 91 PRO B C 1
ATOM 3091 O O . PRO B 1 91 ? -17.641 -22.047 11.773 1 96 91 PRO B O 1
ATOM 3094 N N . CYS B 1 92 ? -16.531 -20.438 10.82 1 95.12 92 CYS B N 1
ATOM 3095 C CA . CYS B 1 92 ? -15.258 -20.953 11.297 1 95.12 92 CYS B CA 1
ATOM 3096 C C . CYS B 1 92 ? -14.758 -20.172 12.508 1 95.12 92 CYS B C 1
ATOM 3098 O O . CYS B 1 92 ? -14.086 -20.719 13.375 1 95.12 92 CYS B O 1
ATOM 3100 N N . GLN B 1 93 ? -14.82 -18.797 12.617 1 90.5 93 GLN B N 1
ATOM 3101 C CA . GLN B 1 93 ? -14.188 -17.891 13.57 1 90.5 93 GLN B CA 1
ATOM 3102 C C . GLN B 1 93 ? -14.453 -18.328 15.008 1 90.5 93 GLN B C 1
ATOM 3104 O O . GLN B 1 93 ? -13.578 -18.219 15.867 1 90.5 93 GLN B O 1
ATOM 3109 N N . PHE B 1 94 ? -15.594 -18.922 15.383 1 86.75 94 PHE B N 1
ATOM 3110 C CA . PHE B 1 94 ? -15.898 -19.281 16.766 1 86.75 94 PHE B CA 1
ATOM 3111 C C . PHE B 1 94 ? -16.328 -20.734 16.875 1 86.75 94 PHE B C 1
ATOM 3113 O O . PHE B 1 94 ? -16.891 -21.156 17.891 1 86.75 94 PHE B O 1
ATOM 3120 N N . SER B 1 95 ? -16.031 -21.531 15.93 1 89.19 95 SER B N 1
ATOM 3121 C CA . SER B 1 95 ? -16.531 -22.906 15.898 1 89.19 95 SER B CA 1
ATOM 3122 C C . SER B 1 95 ? -15.594 -23.844 16.656 1 89.19 95 SER B C 1
ATOM 3124 O O . SER B 1 95 ? -16.016 -24.906 17.109 1 89.19 95 SER B O 1
ATOM 3126 N N . GLY B 1 96 ? -14.352 -23.438 16.766 1 90 96 GLY B N 1
ATOM 3127 C CA . GLY B 1 96 ? -13.359 -24.328 17.328 1 90 96 GLY B CA 1
ATOM 3128 C C . GLY B 1 96 ? -12.914 -25.406 16.359 1 90 96 GLY B C 1
ATOM 3129 O O . GLY B 1 96 ? -12.047 -26.219 16.672 1 90 96 GLY B O 1
ATOM 3130 N N . ASN B 1 97 ? -13.484 -25.422 15.18 1 93.06 97 ASN B N 1
ATOM 3131 C CA . ASN B 1 97 ? -13.148 -26.391 14.148 1 93.06 97 ASN B CA 1
ATOM 3132 C C . ASN B 1 97 ? -12 -25.906 13.273 1 93.06 97 ASN B C 1
ATOM 3134 O O . ASN B 1 97 ? -11.703 -24.719 13.234 1 93.06 97 ASN B O 1
ATOM 3138 N N . PHE B 1 98 ? -11.453 -26.891 12.648 1 95.44 98 PHE B N 1
ATOM 3139 C CA . PHE B 1 98 ? -10.453 -26.562 11.633 1 95.44 98 PHE B CA 1
ATOM 3140 C C . PHE B 1 98 ? -11.109 -25.922 10.422 1 95.44 98 PHE B C 1
ATOM 3142 O O . PHE B 1 98 ? -12.25 -26.234 10.086 1 95.44 98 PHE B O 1
ATOM 3149 N N . SER B 1 99 ? -10.344 -25.047 9.766 1 95.69 99 SER B N 1
ATOM 3150 C CA . SER B 1 99 ? -10.859 -24.344 8.586 1 95.69 99 SER B CA 1
ATOM 3151 C C . SER B 1 99 ? -11.234 -25.328 7.484 1 95.69 99 SER B C 1
ATOM 3153 O O . SER B 1 99 ? -12.203 -25.109 6.754 1 95.69 99 SER B O 1
ATOM 3155 N N . SER B 1 100 ? -10.492 -26.422 7.383 1 95.38 100 SER B N 1
ATOM 3156 C CA . SER B 1 100 ? -10.758 -27.438 6.375 1 95.38 100 SER B CA 1
ATOM 3157 C C . SER B 1 100 ? -12.133 -28.062 6.574 1 95.38 100 SER B C 1
ATOM 3159 O O . SER B 1 100 ? -12.758 -28.531 5.617 1 95.38 100 SER B O 1
ATOM 3161 N N . ASP B 1 101 ? -12.633 -28.031 7.832 1 94.94 101 ASP B N 1
ATOM 3162 C CA . ASP B 1 101 ? -13.898 -28.688 8.172 1 94.94 101 ASP B CA 1
ATOM 3163 C C . ASP B 1 101 ? -15.055 -27.688 8.141 1 94.94 101 ASP B C 1
ATOM 3165 O O . ASP B 1 101 ? -16.188 -28.062 7.836 1 94.94 101 ASP B O 1
ATOM 3169 N N . CYS B 1 102 ? -14.75 -26.531 8.445 1 95.31 102 CYS B N 1
ATOM 3170 C CA . CYS B 1 102 ? -15.844 -25.609 8.68 1 95.31 102 CYS B CA 1
ATOM 3171 C C . CYS B 1 102 ? -16.094 -24.719 7.461 1 95.31 102 CYS B C 1
ATOM 3173 O O . CYS B 1 102 ? -17.172 -24.141 7.312 1 95.31 102 CYS B O 1
ATOM 3175 N N . SER B 1 103 ? -15.117 -24.594 6.527 1 96.31 103 SER B N 1
ATOM 3176 C CA . SER B 1 103 ? -15.266 -23.719 5.375 1 96.31 103 SER B CA 1
ATOM 3177 C C . SER B 1 103 ? -16.281 -24.266 4.387 1 96.31 103 SER B C 1
ATOM 3179 O O . SER B 1 103 ? -16.219 -25.438 4.008 1 96.31 103 SER B O 1
ATOM 3181 N N . GLU B 1 104 ? -17.172 -23.422 3.998 1 94.94 104 GLU B N 1
ATOM 3182 C CA . GLU B 1 104 ? -18.188 -23.781 3.012 1 94.94 104 GLU B CA 1
ATOM 3183 C C . GLU B 1 104 ? -17.875 -23.156 1.651 1 94.94 104 GLU B C 1
ATOM 3185 O O . GLU B 1 104 ? -18.719 -23.188 0.749 1 94.94 104 GLU B O 1
ATOM 3190 N N . VAL B 1 105 ? -16.719 -22.594 1.528 1 92.69 105 VAL B N 1
ATOM 3191 C CA . VAL B 1 105 ? -16.281 -22.016 0.263 1 92.69 105 VAL B CA 1
ATOM 3192 C C . VAL B 1 105 ? -15.906 -23.125 -0.712 1 92.69 105 VAL B C 1
ATOM 3194 O O . VAL B 1 105 ? -15.172 -24.047 -0.356 1 92.69 105 VAL B O 1
ATOM 3197 N N . PRO B 1 106 ? -16.453 -23.062 -1.941 1 85.56 106 PRO B N 1
ATOM 3198 C CA . PRO B 1 106 ? -16.031 -24.047 -2.932 1 85.56 106 PRO B CA 1
ATOM 3199 C C . PRO B 1 106 ? -14.516 -24.109 -3.105 1 85.56 106 PRO B C 1
ATOM 3201 O O . PRO B 1 106 ? -13.852 -23.062 -3.096 1 85.56 106 PRO B O 1
ATOM 3204 N N . GLY B 1 107 ? -13.938 -25.281 -3.273 1 83.75 107 GLY B N 1
ATOM 3205 C CA . GLY B 1 107 ? -12.5 -25.5 -3.314 1 83.75 107 GLY B CA 1
ATOM 3206 C C . GLY B 1 107 ? -11.797 -24.656 -4.352 1 83.75 107 GLY B C 1
ATOM 3207 O O . GLY B 1 107 ? -10.734 -24.094 -4.078 1 83.75 107 GLY B O 1
ATOM 3208 N N . GLU B 1 108 ? -12.422 -24.469 -5.438 1 79.94 108 GLU B N 1
ATOM 3209 C CA . GLU B 1 108 ? -11.781 -23.781 -6.551 1 79.94 108 GLU B CA 1
ATOM 3210 C C . GLU B 1 108 ? -11.727 -22.266 -6.312 1 79.94 108 GLU B C 1
ATOM 3212 O O . GLU B 1 108 ? -10.953 -21.562 -6.961 1 79.94 108 GLU B O 1
ATOM 3217 N N . LEU B 1 109 ? -12.516 -21.797 -5.297 1 83.56 109 LEU B N 1
ATOM 3218 C CA . LEU B 1 109 ? -12.602 -20.359 -5.066 1 83.56 109 LEU B CA 1
ATOM 3219 C C . LEU B 1 109 ? -11.891 -19.969 -3.775 1 83.56 109 LEU B C 1
ATOM 3221 O O . LEU B 1 109 ? -11.703 -18.781 -3.498 1 83.56 109 LEU B O 1
ATOM 3225 N N . ARG B 1 110 ? -11.43 -20.953 -3.062 1 91.69 110 ARG B N 1
ATOM 3226 C CA . ARG B 1 110 ? -10.938 -20.719 -1.71 1 91.69 110 ARG B CA 1
ATOM 3227 C C . ARG B 1 110 ? -9.766 -19.75 -1.722 1 91.69 110 ARG B C 1
ATOM 3229 O O . ARG B 1 110 ? -9.711 -18.812 -0.917 1 91.69 110 ARG B O 1
ATOM 3236 N N . GLU B 1 111 ? -8.898 -19.938 -2.635 1 92.31 111 GLU B N 1
ATOM 3237 C CA . GLU B 1 111 ? -7.73 -19.062 -2.688 1 92.31 111 GLU B CA 1
ATOM 3238 C C . GLU B 1 111 ? -8.133 -17.609 -2.902 1 92.31 111 GLU B C 1
ATOM 3240 O O . GLU B 1 111 ? -7.656 -16.719 -2.201 1 92.31 111 GLU B O 1
ATOM 3245 N N . LYS B 1 112 ? -9.008 -17.391 -3.816 1 89.94 112 LYS B N 1
ATOM 3246 C CA . LYS B 1 112 ? -9.445 -16.047 -4.156 1 89.94 112 LYS B CA 1
ATOM 3247 C C . LYS B 1 112 ? -10.297 -15.445 -3.043 1 89.94 112 LYS B C 1
ATOM 3249 O O . LYS B 1 112 ? -10.148 -14.266 -2.707 1 89.94 112 LYS B O 1
ATOM 3254 N N . VAL B 1 113 ? -11.141 -16.281 -2.5 1 92.19 113 VAL B N 1
ATOM 3255 C CA . VAL B 1 113 ? -12.047 -15.82 -1.454 1 92.19 113 VAL B CA 1
ATOM 3256 C C . VAL B 1 113 ? -11.25 -15.453 -0.206 1 92.19 113 VAL B C 1
ATOM 3258 O O . VAL B 1 113 ? -11.445 -14.375 0.366 1 92.19 113 VAL B O 1
ATOM 3261 N N . TYR B 1 114 ? -10.312 -16.312 0.152 1 97 114 TYR B N 1
ATOM 3262 C CA . TYR B 1 114 ? -9.5 -16.031 1.337 1 97 114 TYR B CA 1
ATOM 3263 C C . TYR B 1 114 ? -8.648 -14.789 1.145 1 97 114 TYR B C 1
ATOM 3265 O O . TYR B 1 114 ? -8.594 -13.93 2.021 1 97 114 TYR B O 1
ATOM 3273 N N . CYS B 1 115 ? -8.102 -14.672 0.032 1 95.5 115 CYS B N 1
ATOM 3274 C CA . CYS B 1 115 ? -7.25 -13.523 -0.261 1 95.5 115 CYS B CA 1
ATOM 3275 C C . CYS B 1 115 ? -8.055 -12.227 -0.255 1 95.5 115 CYS B C 1
ATOM 3277 O O . CYS B 1 115 ? -7.656 -11.25 0.376 1 95.5 115 CYS B O 1
ATOM 3279 N N . ASN B 1 116 ? -9.148 -12.273 -0.881 1 92.31 116 ASN B N 1
ATOM 3280 C CA . ASN B 1 116 ? -9.984 -11.086 -0.932 1 92.31 116 ASN B CA 1
ATOM 3281 C C . ASN B 1 116 ? -10.492 -10.703 0.453 1 92.31 116 ASN B C 1
ATOM 3283 O O . ASN B 1 116 ? -10.555 -9.516 0.791 1 92.31 116 ASN B O 1
ATOM 3287 N N . GLY B 1 117 ? -10.875 -11.664 1.183 1 94.62 117 GLY B N 1
ATOM 3288 C CA . GLY B 1 117 ? -11.352 -11.414 2.531 1 94.62 117 GLY B CA 1
ATOM 3289 C C . GLY B 1 117 ? -10.32 -10.742 3.416 1 94.62 117 GLY B C 1
ATOM 3290 O O . GLY B 1 117 ? -10.633 -9.789 4.129 1 94.62 117 GLY B O 1
ATOM 3291 N N . VAL B 1 118 ? -9.109 -11.219 3.305 1 96.31 118 VAL B N 1
ATOM 3292 C CA . VAL B 1 118 ? -8.023 -10.664 4.105 1 96.31 118 VAL B CA 1
ATOM 3293 C C . VAL B 1 118 ? -7.664 -9.273 3.586 1 96.31 118 VAL B C 1
ATOM 3295 O O . VAL B 1 118 ? -7.422 -8.352 4.371 1 96.31 118 VAL B O 1
ATOM 3298 N N . GLU B 1 119 ? -7.621 -9.141 2.293 1 94.62 119 GLU B N 1
ATOM 3299 C CA . GLU B 1 119 ? -7.266 -7.875 1.661 1 94.62 119 GLU B CA 1
ATOM 3300 C C . GLU B 1 119 ? -8.195 -6.754 2.107 1 94.62 119 GLU B C 1
ATOM 3302 O O . GLU B 1 119 ? -7.75 -5.633 2.369 1 94.62 119 GLU B O 1
ATOM 3307 N N . PHE B 1 120 ? -9.414 -7.07 2.26 1 89.94 120 PHE B N 1
ATOM 3308 C CA . PHE B 1 120 ? -10.391 -6.027 2.555 1 89.94 120 PHE B CA 1
ATOM 3309 C C . PHE B 1 120 ? -10.844 -6.105 4.008 1 89.94 120 PHE B C 1
ATOM 3311 O O . PHE B 1 120 ? -11.742 -5.367 4.426 1 89.94 120 PHE B O 1
ATOM 3318 N N . GLY B 1 121 ? -10.211 -6.996 4.73 1 88.75 121 GLY B N 1
ATOM 3319 C CA . GLY B 1 121 ? -10.492 -7.105 6.152 1 88.75 121 GLY B CA 1
ATOM 3320 C C . GLY B 1 121 ? -9.711 -6.125 6.996 1 88.75 121 GLY B C 1
ATOM 3321 O O . GLY B 1 121 ? -8.773 -5.488 6.508 1 88.75 121 GLY B O 1
ATOM 3322 N N . ASN B 1 122 ? -10.172 -6 8.211 1 86.31 122 ASN B N 1
ATOM 3323 C CA . ASN B 1 122 ? -9.453 -5.176 9.172 1 86.31 122 ASN B CA 1
ATOM 3324 C C . ASN B 1 122 ? -8.453 -6.004 9.984 1 86.31 122 ASN B C 1
ATOM 3326 O O . ASN B 1 122 ? -8.211 -7.168 9.672 1 86.31 122 ASN B O 1
ATOM 3330 N N . ASP B 1 123 ? -7.871 -5.445 10.977 1 85.75 123 ASP B N 1
ATOM 3331 C CA . ASP B 1 123 ? -6.848 -6.102 11.781 1 85.75 123 ASP B CA 1
ATOM 3332 C C . ASP B 1 123 ? -7.406 -7.34 12.484 1 85.75 123 ASP B C 1
ATOM 3334 O O . ASP B 1 123 ? -6.707 -8.344 12.625 1 85.75 123 ASP B O 1
ATOM 3338 N N . THR B 1 124 ? -8.641 -7.242 12.867 1 86.5 124 THR B N 1
ATOM 3339 C CA . THR B 1 124 ? -9.273 -8.367 13.555 1 86.5 124 THR B CA 1
ATOM 3340 C C . THR B 1 124 ? -9.414 -9.562 12.617 1 86.5 124 THR B C 1
ATOM 3342 O O . THR B 1 124 ? -9.164 -10.703 13.016 1 86.5 124 THR B O 1
ATOM 3345 N N . VAL B 1 125 ? -9.844 -9.305 11.422 1 92 125 VAL B N 1
ATOM 3346 C CA . VAL B 1 125 ? -9.977 -10.359 10.422 1 92 125 VAL B CA 1
ATOM 3347 C C . VAL B 1 125 ? -8.617 -10.992 10.148 1 92 125 VAL B C 1
ATOM 3349 O O . VAL B 1 125 ? -8.492 -12.219 10.094 1 92 125 VAL B O 1
ATOM 3352 N N . PHE B 1 126 ? -7.609 -10.18 9.992 1 94.81 126 PHE B N 1
ATOM 3353 C CA . PHE B 1 126 ? -6.258 -10.656 9.742 1 94.81 126 PHE B CA 1
ATOM 3354 C C . PHE B 1 126 ? -5.801 -11.594 10.859 1 94.81 126 PHE B C 1
ATOM 3356 O O . PHE B 1 126 ? -5.309 -12.688 10.594 1 94.81 126 PHE B O 1
ATOM 3363 N N . GLU B 1 127 ? -6.012 -11.156 12.086 1 91.94 127 GLU B N 1
ATOM 3364 C CA . GLU B 1 127 ? -5.582 -11.953 13.234 1 91.94 127 GLU B CA 1
ATOM 3365 C C . GLU B 1 127 ? -6.375 -13.258 13.32 1 91.94 127 GLU B C 1
ATOM 3367 O O . GLU B 1 127 ? -5.828 -14.297 13.703 1 91.94 127 GLU B O 1
ATOM 3372 N N . THR B 1 128 ? -7.602 -13.164 13.008 1 94.88 128 THR B N 1
ATOM 3373 C CA . THR B 1 128 ? -8.445 -14.352 13.039 1 94.88 128 THR B CA 1
ATOM 3374 C C . THR B 1 128 ? -7.965 -15.391 12.031 1 94.88 128 THR B C 1
ATOM 3376 O O . THR B 1 128 ? -7.816 -16.562 12.367 1 94.88 128 THR B O 1
ATOM 3379 N N . VAL B 1 129 ? -7.719 -14.945 10.82 1 97.44 129 VAL B N 1
ATOM 3380 C CA . VAL B 1 129 ? -7.258 -15.859 9.773 1 97.44 129 VAL B CA 1
ATOM 3381 C C . VAL B 1 129 ? -5.879 -16.406 10.141 1 97.44 129 VAL B C 1
ATOM 3383 O O . VAL B 1 129 ? -5.59 -17.578 9.922 1 97.44 129 VAL B O 1
ATOM 3386 N N . LYS B 1 130 ? -5.051 -15.57 10.68 1 96.75 130 LYS B N 1
ATOM 3387 C CA . LYS B 1 130 ? -3.725 -16 11.117 1 96.75 130 LYS B CA 1
ATOM 3388 C C . LYS B 1 130 ? -3.824 -17.094 12.164 1 96.75 130 LYS B C 1
ATOM 3390 O O . LYS B 1 130 ? -3.15 -18.125 12.055 1 96.75 130 LYS B O 1
ATOM 3395 N N . GLU B 1 131 ? -4.664 -16.906 13.133 1 95.94 131 GLU B N 1
ATOM 3396 C CA . GLU B 1 131 ? -4.848 -17.891 14.188 1 95.94 131 GLU B CA 1
ATOM 3397 C C . GLU B 1 131 ? -5.387 -19.203 13.625 1 95.94 131 GLU B C 1
ATOM 3399 O O . GLU B 1 131 ? -4.93 -20.281 14.008 1 95.94 131 GLU B O 1
ATOM 3404 N N . LEU B 1 132 ? -6.352 -19.078 12.797 1 97 132 LEU B N 1
ATOM 3405 C CA . LEU B 1 132 ? -6.934 -20.266 12.188 1 97 132 LEU B CA 1
ATOM 3406 C C . LEU B 1 132 ? -5.898 -21.016 11.352 1 97 132 LEU B C 1
ATOM 3408 O O . LEU B 1 132 ? -5.902 -22.25 11.312 1 97 132 LEU B O 1
ATOM 3412 N N . SER B 1 133 ? -5.055 -20.281 10.68 1 96.75 133 SER B N 1
ATOM 3413 C CA . SER B 1 133 ? -4 -20.891 9.883 1 96.75 133 SER B CA 1
ATOM 3414 C C . SER B 1 133 ? -3.014 -21.656 10.766 1 96.75 133 SER B C 1
ATOM 3416 O O . SER B 1 133 ? -2.527 -22.719 10.391 1 96.75 133 SER B O 1
ATOM 3418 N N . GLU B 1 134 ? -2.699 -21.125 11.875 1 94.81 134 GLU B N 1
ATOM 3419 C CA . GLU B 1 134 ? -1.736 -21.719 12.789 1 94.81 134 GLU B CA 1
ATOM 3420 C C . GLU B 1 134 ? -2.285 -23.016 13.398 1 94.81 134 GLU B C 1
ATOM 3422 O O . GLU B 1 134 ? -1.529 -23.953 13.672 1 94.81 134 GLU B O 1
ATOM 3427 N N . LYS B 1 135 ? -3.559 -23.109 13.547 1 94.94 135 LYS B N 1
ATOM 3428 C CA . LYS B 1 135 ? -4.195 -24.25 14.172 1 94.94 135 LYS B CA 1
ATOM 3429 C C . LYS B 1 135 ? -4.547 -25.328 13.141 1 94.94 135 LYS B C 1
ATOM 3431 O O . LYS B 1 135 ? -4.824 -26.469 13.492 1 94.94 135 LYS B O 1
ATOM 3436 N N . GLU B 1 136 ? -4.547 -24.938 11.914 1 96.81 136 GLU B N 1
ATOM 3437 C CA . GLU B 1 136 ? -4.992 -25.828 10.836 1 96.81 136 GLU B CA 1
ATOM 3438 C C . GLU B 1 136 ? -4.082 -27.047 10.719 1 96.81 136 GLU B C 1
ATOM 3440 O O . GLU B 1 136 ? -2.859 -26.922 10.781 1 96.81 136 GLU B O 1
ATOM 3445 N N . ILE B 1 137 ? -4.711 -28.188 10.492 1 95.12 137 ILE B N 1
ATOM 3446 C CA . ILE B 1 137 ? -3.938 -29.438 10.43 1 95.12 137 ILE B CA 1
ATOM 3447 C C . ILE B 1 137 ? -3.84 -29.891 8.977 1 95.12 137 ILE B C 1
ATOM 3449 O O . ILE B 1 137 ? -2.871 -30.562 8.594 1 95.12 137 ILE B O 1
ATOM 3453 N N . ASP B 1 138 ? -4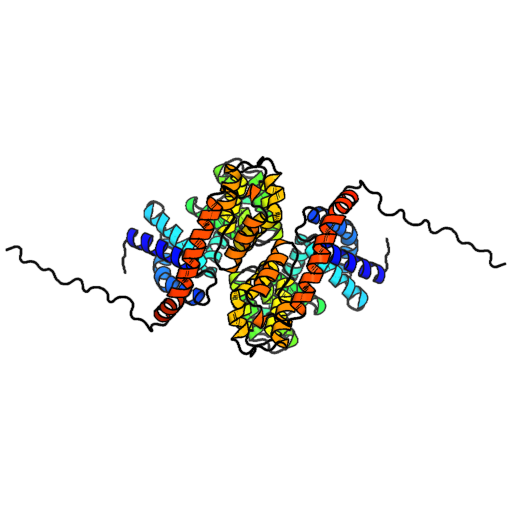.891 -29.594 8.164 1 95.88 138 ASP B N 1
ATOM 3454 C CA . ASP B 1 138 ? -4.84 -29.906 6.738 1 95.88 138 ASP B CA 1
ATOM 3455 C C . ASP B 1 138 ? -3.814 -29.047 6.016 1 95.88 138 ASP B C 1
ATOM 3457 O O . ASP B 1 138 ? -3.943 -27.812 5.98 1 95.88 138 ASP B O 1
ATOM 3461 N N . GLY B 1 139 ? -2.836 -29.656 5.406 1 94.62 139 GLY B N 1
ATOM 3462 C CA . GLY B 1 139 ? -1.723 -28.953 4.789 1 94.62 139 GLY B CA 1
ATOM 3463 C C . GLY B 1 139 ? -2.154 -28 3.684 1 94.62 139 GLY B C 1
ATOM 3464 O O . GLY B 1 139 ? -1.685 -26.875 3.613 1 94.62 139 GLY B O 1
ATOM 3465 N N . ALA B 1 140 ? -3.016 -28.516 2.838 1 94.19 140 ALA B N 1
ATOM 3466 C CA . ALA B 1 140 ? -3.467 -27.703 1.706 1 94.19 140 ALA B CA 1
ATOM 3467 C C . ALA B 1 140 ? -4.242 -26.484 2.18 1 94.19 140 ALA B C 1
ATOM 3469 O O . ALA B 1 140 ? -4.012 -25.359 1.702 1 94.19 140 ALA B O 1
ATOM 3470 N N . GLU B 1 141 ? -5.078 -26.734 3.127 1 96.31 141 GLU B N 1
ATOM 3471 C CA . GLU B 1 141 ? -5.863 -25.625 3.686 1 96.31 141 GLU B CA 1
ATOM 3472 C C . GLU B 1 141 ? -4.973 -24.641 4.441 1 96.31 141 GLU B C 1
ATOM 3474 O O . GLU B 1 141 ? -5.176 -23.438 4.363 1 96.31 141 GLU B O 1
ATOM 3479 N N . LYS B 1 142 ? -4.039 -25.156 5.098 1 95.88 142 LYS B N 1
ATOM 3480 C CA . LYS B 1 142 ? -3.092 -24.312 5.832 1 95.88 142 LYS B CA 1
ATOM 3481 C C . LYS B 1 142 ? -2.334 -23.391 4.887 1 95.88 142 LYS B C 1
ATOM 3483 O O . LYS B 1 142 ? -2.18 -22.203 5.168 1 95.88 142 LYS B O 1
ATOM 3488 N N . GLU B 1 143 ? -1.929 -23.922 3.826 1 94.19 143 GLU B N 1
ATOM 3489 C CA . GLU B 1 143 ? -1.193 -23.141 2.836 1 94.19 143 GLU B CA 1
ATOM 3490 C C . GLU B 1 143 ? -2.062 -22.031 2.25 1 94.19 143 GLU B C 1
ATOM 3492 O O . GLU B 1 143 ? -1.598 -20.906 2.059 1 94.19 143 GLU B O 1
ATOM 3497 N N . LEU B 1 144 ? -3.287 -22.359 1.976 1 96.06 144 LEU B N 1
ATOM 3498 C CA . LEU B 1 144 ? -4.211 -21.359 1.438 1 96.06 144 LEU B CA 1
ATOM 3499 C C . LEU B 1 144 ? -4.395 -20.203 2.414 1 96.06 144 LEU B C 1
ATOM 3501 O O . LEU B 1 144 ? -4.371 -19.047 2.016 1 96.06 144 LEU B O 1
ATOM 3505 N N . LEU B 1 145 ? -4.539 -20.562 3.654 1 97.25 145 LEU B N 1
ATOM 3506 C CA . LEU B 1 145 ? -4.758 -19.547 4.688 1 97.25 145 LEU B CA 1
ATOM 3507 C C . LEU B 1 145 ? -3.51 -18.703 4.895 1 97.25 145 LEU B C 1
ATOM 3509 O O . LEU B 1 145 ? -3.592 -17.469 4.949 1 97.25 145 LEU B O 1
ATOM 3513 N N . GLN B 1 146 ? -2.416 -19.312 4.906 1 95.69 146 GLN B N 1
ATOM 3514 C CA . GLN B 1 146 ? -1.165 -18.594 5.102 1 95.69 146 GLN B CA 1
ATOM 3515 C C . GLN B 1 146 ? -0.872 -17.672 3.92 1 95.69 146 GLN B C 1
ATOM 3517 O O . GLN B 1 146 ? -0.462 -16.516 4.109 1 95.69 146 GLN B O 1
ATOM 3522 N N . ASN B 1 147 ? -1.124 -18.141 2.762 1 94.69 147 ASN B N 1
ATOM 3523 C CA . ASN B 1 147 ? -0.913 -17.344 1.565 1 94.69 147 ASN B CA 1
ATOM 3524 C C . ASN B 1 147 ? -1.852 -16.141 1.528 1 94.69 147 ASN B C 1
ATOM 3526 O O . ASN B 1 147 ? -1.489 -15.078 1.017 1 94.69 147 ASN B O 1
ATOM 3530 N N . SER B 1 148 ? -2.992 -16.328 2.066 1 97.62 148 SER B N 1
ATOM 3531 C CA . SER B 1 148 ? -3.967 -15.25 2.029 1 97.62 148 SER B CA 1
ATOM 3532 C C . SER B 1 148 ? -3.518 -14.07 2.891 1 97.62 148 SER B C 1
ATOM 3534 O O . SER B 1 148 ? -3.918 -12.93 2.65 1 97.62 148 SER B O 1
ATOM 3536 N N . LEU B 1 149 ? -2.686 -14.336 3.869 1 97.81 149 LEU B N 1
ATOM 3537 C CA . LEU B 1 149 ? -2.18 -13.273 4.727 1 97.81 149 LEU B CA 1
ATOM 3538 C C . LEU B 1 149 ? -1.329 -12.289 3.928 1 97.81 149 LEU B C 1
ATOM 3540 O O . LEU B 1 149 ? -1.24 -11.109 4.281 1 97.81 149 LEU B O 1
ATOM 3544 N N . ALA B 1 150 ? -0.793 -12.773 2.846 1 97.69 150 ALA B N 1
ATOM 3545 C CA . ALA B 1 150 ? 0.047 -11.953 1.978 1 97.69 150 ALA B CA 1
ATOM 3546 C C . ALA B 1 150 ? -0.787 -10.922 1.223 1 97.69 150 ALA B C 1
ATOM 3548 O O . ALA B 1 150 ? -0.243 -9.984 0.638 1 97.69 150 ALA B O 1
ATOM 3549 N N . CYS B 1 151 ? -2.092 -11.047 1.29 1 96.44 151 CYS B N 1
ATOM 3550 C CA . CYS B 1 151 ? -2.984 -10.156 0.548 1 96.44 151 CYS B CA 1
ATOM 3551 C C . CYS B 1 151 ? -3.379 -8.953 1.39 1 96.44 151 CYS B C 1
ATOM 3553 O O . CYS B 1 151 ? -4.02 -8.023 0.891 1 96.44 151 CYS B O 1
ATOM 3555 N N . PHE B 1 152 ? -2.938 -8.883 2.652 1 96.38 152 PHE B N 1
ATOM 3556 C CA . PHE B 1 152 ? -3.357 -7.836 3.578 1 96.38 152 PHE B CA 1
ATOM 3557 C C . PHE B 1 152 ? -2.863 -6.473 3.111 1 96.38 152 PHE B C 1
ATOM 3559 O O . PHE B 1 152 ? -1.753 -6.352 2.59 1 96.38 152 PHE B O 1
ATOM 3566 N N . ARG B 1 153 ? -3.656 -5.477 3.354 1 94.38 153 ARG B N 1
ATOM 3567 C CA . ARG B 1 153 ? -3.352 -4.16 2.805 1 94.38 153 ARG B CA 1
ATOM 3568 C C . ARG B 1 153 ? -2.641 -3.289 3.836 1 94.38 153 ARG B C 1
ATOM 3570 O O . ARG B 1 153 ? -3.012 -2.131 4.039 1 94.38 153 ARG B O 1
ATOM 3577 N N . ASP B 1 154 ? -1.671 -3.797 4.492 1 91.62 154 ASP B N 1
ATOM 3578 C CA . ASP B 1 154 ? -0.841 -3.045 5.43 1 91.62 154 ASP B CA 1
ATOM 3579 C C . ASP B 1 154 ? 0.642 -3.316 5.188 1 91.62 154 ASP B C 1
ATOM 3581 O O . ASP B 1 154 ? 1.137 -4.402 5.5 1 91.62 154 ASP B O 1
ATOM 3585 N N . PRO B 1 155 ? 1.292 -2.283 4.703 1 92 155 PRO B N 1
ATOM 3586 C CA . PRO B 1 155 ? 2.711 -2.459 4.387 1 92 155 PRO B CA 1
ATOM 3587 C C . PRO B 1 155 ? 3.529 -2.934 5.586 1 92 155 PRO B C 1
ATOM 3589 O O . PRO B 1 155 ? 4.453 -3.734 5.43 1 92 155 PRO B O 1
ATOM 3592 N N . ARG B 1 156 ? 3.238 -2.516 6.766 1 85.62 156 ARG B N 1
ATOM 3593 C CA . ARG B 1 156 ? 4.012 -2.871 7.953 1 85.62 156 ARG B CA 1
ATOM 3594 C C . ARG B 1 156 ? 3.879 -4.355 8.266 1 85.62 156 ARG B C 1
ATOM 3596 O O . ARG B 1 156 ? 4.867 -5.02 8.578 1 85.62 156 ARG B O 1
ATOM 3603 N N . VAL B 1 157 ? 2.678 -4.773 8.188 1 90.94 157 VAL B N 1
ATOM 3604 C CA . VAL B 1 157 ? 2.41 -6.184 8.453 1 90.94 157 VAL B CA 1
ATOM 3605 C C . VAL B 1 157 ? 3.076 -7.047 7.383 1 90.94 157 VAL B C 1
ATOM 3607 O O . VAL B 1 157 ? 3.668 -8.086 7.695 1 90.94 157 VAL B O 1
ATOM 3610 N N . LEU B 1 158 ? 2.986 -6.637 6.145 1 94.94 158 LEU B N 1
ATOM 3611 C CA . LEU B 1 158 ? 3.559 -7.402 5.043 1 94.94 158 LEU B CA 1
ATOM 3612 C C . LEU B 1 158 ? 5.074 -7.5 5.18 1 94.94 158 LEU B C 1
ATOM 3614 O O . LEU B 1 158 ? 5.652 -8.562 4.949 1 94.94 158 LEU B O 1
ATOM 3618 N N . ARG B 1 159 ? 5.691 -6.445 5.598 1 91.88 159 ARG B N 1
ATOM 3619 C CA . ARG B 1 159 ? 7.133 -6.461 5.809 1 91.88 159 ARG B CA 1
ATOM 3620 C C . ARG B 1 159 ? 7.516 -7.445 6.91 1 91.88 159 ARG B C 1
ATOM 3622 O O . ARG B 1 159 ? 8.516 -8.156 6.793 1 91.88 159 ARG B O 1
ATOM 3629 N N . ARG B 1 160 ? 6.723 -7.488 7.906 1 89.44 160 ARG B N 1
ATOM 3630 C CA . ARG B 1 160 ? 6.977 -8.422 9 1 89.44 160 ARG B CA 1
ATOM 3631 C C . ARG B 1 160 ? 6.801 -9.867 8.539 1 89.44 160 ARG B C 1
ATOM 3633 O O . ARG B 1 160 ? 7.559 -10.75 8.945 1 89.44 160 ARG B O 1
ATOM 3640 N N . LEU B 1 161 ? 5.805 -10.031 7.77 1 94 161 LEU B N 1
ATOM 3641 C CA . LEU B 1 161 ? 5.559 -11.375 7.262 1 94 161 LEU B CA 1
ATOM 3642 C C . LEU B 1 161 ? 6.75 -11.883 6.457 1 94 161 LEU B C 1
ATOM 3644 O O . LEU B 1 161 ? 7.117 -13.055 6.555 1 94 161 LEU B O 1
ATOM 3648 N N . ILE B 1 162 ? 7.348 -11.008 5.676 1 94.25 162 ILE B N 1
ATOM 3649 C CA . ILE B 1 162 ? 8.516 -11.422 4.902 1 94.25 162 ILE B CA 1
ATOM 3650 C C . ILE B 1 162 ? 9.641 -11.836 5.852 1 94.25 162 ILE B C 1
ATOM 3652 O O . ILE B 1 162 ? 10.227 -12.906 5.688 1 94.25 162 ILE B O 1
ATOM 3656 N N . MET B 1 163 ? 9.852 -11.086 6.844 1 88.75 163 MET B N 1
ATOM 3657 C CA . MET B 1 163 ? 10.922 -11.344 7.801 1 88.75 163 MET B CA 1
ATOM 3658 C C . MET B 1 163 ? 10.719 -12.688 8.5 1 88.75 163 MET B C 1
ATOM 3660 O O . MET B 1 163 ? 11.664 -13.461 8.656 1 88.75 163 MET B O 1
ATOM 3664 N N . ASP B 1 164 ? 9.508 -12.898 8.844 1 88.19 164 ASP B N 1
ATOM 3665 C CA . ASP B 1 164 ? 9.172 -14.117 9.578 1 88.19 164 ASP B CA 1
ATOM 3666 C C . ASP B 1 164 ? 9.305 -15.352 8.68 1 88.19 164 ASP B C 1
ATOM 3668 O O . ASP B 1 164 ? 9.5 -16.469 9.172 1 88.19 164 ASP B O 1
ATOM 3672 N N . SER B 1 165 ? 9.242 -15.164 7.398 1 90.88 165 SER B N 1
ATOM 3673 C CA . SER B 1 165 ? 9.227 -16.297 6.473 1 90.88 165 SER B CA 1
ATOM 3674 C C . SER B 1 165 ? 10.625 -16.609 5.957 1 90.88 165 SER B C 1
ATOM 3676 O O . SER B 1 165 ? 10.828 -17.594 5.25 1 90.88 165 SER B O 1
ATOM 3678 N N . LEU B 1 166 ? 11.656 -15.914 6.41 1 89.5 166 LEU B N 1
ATOM 3679 C CA . LEU B 1 166 ? 12.992 -16 5.832 1 89.5 166 LEU B CA 1
ATOM 3680 C C . LEU B 1 166 ? 13.672 -17.312 6.215 1 89.5 166 LEU B C 1
ATOM 3682 O O . LEU B 1 166 ? 14.672 -17.703 5.613 1 89.5 166 LEU B O 1
ATOM 3686 N N . ASN B 1 167 ? 13.086 -18.047 7.121 1 86.12 167 ASN B N 1
ATOM 3687 C CA . ASN B 1 167 ? 13.703 -19.297 7.547 1 86.12 167 ASN B CA 1
ATOM 3688 C C . ASN B 1 167 ? 13.398 -20.422 6.574 1 86.12 167 ASN B C 1
ATOM 3690 O O . ASN B 1 167 ? 14.031 -21.484 6.621 1 86.12 167 ASN B O 1
ATOM 3694 N N . SER B 1 168 ? 12.5 -20.25 5.672 1 89.56 168 SER B N 1
ATOM 3695 C CA . SER B 1 168 ? 12.109 -21.234 4.668 1 89.56 168 SER B CA 1
ATOM 3696 C C . SER B 1 168 ? 12.047 -20.609 3.277 1 89.56 168 SER B C 1
ATOM 3698 O O . SER B 1 168 ? 11.25 -19.703 3.033 1 89.56 168 SER B O 1
ATOM 3700 N N . THR B 1 169 ? 12.883 -21.203 2.383 1 89.81 169 THR B N 1
ATOM 3701 C CA . THR B 1 169 ? 12.914 -20.688 1.014 1 89.81 169 THR B CA 1
ATOM 3702 C C . THR B 1 169 ? 11.547 -20.828 0.357 1 89.81 169 THR B C 1
ATOM 3704 O O . THR B 1 169 ? 11.078 -19.922 -0.321 1 89.81 169 THR B O 1
ATOM 3707 N N . THR B 1 170 ? 10.938 -21.891 0.624 1 91.44 170 THR B N 1
ATOM 3708 C CA . THR B 1 170 ? 9.633 -22.172 0.019 1 91.44 170 THR B CA 1
ATOM 3709 C C . THR B 1 170 ? 8.578 -21.203 0.554 1 91.44 170 THR B C 1
ATOM 3711 O O . THR B 1 170 ? 7.793 -20.641 -0.215 1 91.44 170 THR B O 1
ATOM 3714 N N . GLU B 1 171 ? 8.656 -20.969 1.833 1 92.12 171 GLU B N 1
ATOM 3715 C CA . GLU B 1 171 ? 7.66 -20.094 2.453 1 92.12 171 GLU B CA 1
ATOM 3716 C C . GLU B 1 171 ? 7.816 -18.656 1.977 1 92.12 171 GLU B C 1
ATOM 3718 O O . GLU B 1 171 ? 6.832 -18 1.614 1 92.12 171 GLU B O 1
ATOM 3723 N N . VAL B 1 172 ? 9.008 -18.234 1.939 1 94.06 172 VAL B N 1
ATOM 3724 C CA . VAL B 1 172 ? 9.219 -16.828 1.595 1 94.06 172 VAL B CA 1
ATOM 3725 C C . VAL B 1 172 ? 8.922 -16.609 0.113 1 94.06 172 VAL B C 1
ATOM 3727 O O . VAL B 1 172 ? 8.359 -15.578 -0.27 1 94.06 172 VAL B O 1
ATOM 3730 N N . THR B 1 173 ? 9.289 -17.547 -0.753 1 95.94 173 THR B N 1
ATOM 3731 C CA . THR B 1 173 ? 9.047 -17.406 -2.184 1 95.94 173 THR B CA 1
ATOM 3732 C C . THR B 1 173 ? 7.547 -17.422 -2.482 1 95.94 173 THR B C 1
ATOM 3734 O O . THR B 1 173 ? 7.059 -16.641 -3.297 1 95.94 173 THR B O 1
ATOM 3737 N N . GLN B 1 174 ? 6.809 -18.266 -1.821 1 95.5 174 GLN B N 1
ATOM 3738 C CA . GLN B 1 174 ? 5.363 -18.312 -2.004 1 95.5 174 GLN B CA 1
ATOM 3739 C C . GLN B 1 174 ? 4.695 -17.031 -1.518 1 95.5 174 GLN B C 1
ATOM 3741 O O . GLN B 1 174 ? 3.781 -16.516 -2.164 1 95.5 174 GLN B O 1
ATOM 3746 N N . LEU B 1 175 ? 5.164 -16.562 -0.434 1 96.88 175 LEU B N 1
ATOM 3747 C CA . LEU B 1 175 ? 4.645 -15.328 0.127 1 96.88 175 LEU B CA 1
ATOM 3748 C C . LEU B 1 175 ? 4.875 -14.156 -0.83 1 96.88 175 LEU B C 1
ATOM 3750 O O . LEU B 1 175 ? 3.957 -13.383 -1.1 1 96.88 175 LEU B O 1
ATOM 3754 N N . LEU B 1 176 ? 6.055 -14.078 -1.345 1 97.56 176 LEU B N 1
ATOM 3755 C CA . LEU B 1 176 ? 6.418 -12.984 -2.238 1 97.56 176 LEU B CA 1
ATOM 3756 C C . LEU B 1 176 ? 5.605 -13.047 -3.529 1 97.56 176 LEU B C 1
ATOM 3758 O O . LEU B 1 176 ? 5.137 -12.023 -4.023 1 97.56 176 LEU B O 1
ATOM 3762 N N . LYS B 1 177 ? 5.438 -14.219 -4.02 1 95.81 177 LYS B N 1
ATOM 3763 C CA . LYS B 1 177 ? 4.625 -14.391 -5.223 1 95.81 177 LYS B CA 1
ATOM 3764 C C . LYS B 1 177 ? 3.193 -13.914 -4.992 1 95.81 177 LYS B C 1
ATOM 3766 O O . LYS B 1 177 ? 2.619 -13.227 -5.836 1 95.81 177 LYS B O 1
ATOM 3771 N N . LYS B 1 178 ? 2.691 -14.25 -3.871 1 95 178 LYS B N 1
ATOM 3772 C CA . LYS B 1 178 ? 1.32 -13.859 -3.551 1 95 178 LYS B CA 1
ATOM 3773 C C . LYS B 1 178 ? 1.217 -12.352 -3.316 1 95 178 LYS B C 1
ATOM 3775 O O . LYS B 1 178 ? 0.265 -11.719 -3.768 1 95 178 LYS B O 1
ATOM 3780 N N . MET B 1 179 ? 2.154 -11.844 -2.664 1 96.25 179 MET B N 1
ATOM 3781 C CA . MET B 1 179 ? 2.184 -10.398 -2.455 1 96.25 179 MET B CA 1
ATOM 3782 C C . MET B 1 179 ? 2.197 -9.648 -3.787 1 96.25 179 MET B C 1
ATOM 3784 O O . MET B 1 179 ? 1.44 -8.695 -3.977 1 96.25 179 MET B O 1
ATOM 3788 N N . ASN B 1 180 ? 2.961 -10.148 -4.715 1 93.19 180 ASN B N 1
ATOM 3789 C CA . ASN B 1 180 ? 3.104 -9.5 -6.012 1 93.19 180 ASN B CA 1
ATOM 3790 C C . ASN B 1 180 ? 1.83 -9.625 -6.844 1 93.19 180 ASN B C 1
ATOM 3792 O O . ASN B 1 180 ? 1.667 -8.922 -7.84 1 93.19 180 ASN B O 1
ATOM 3796 N N . SER B 1 181 ? 0.937 -10.469 -6.414 1 87.44 181 SER B N 1
ATOM 3797 C CA . SER B 1 181 ? -0.305 -10.641 -7.16 1 87.44 181 SER B CA 1
ATOM 3798 C C . SER B 1 181 ? -1.34 -9.594 -6.762 1 87.44 181 SER B C 1
ATOM 3800 O O . SER B 1 181 ? -2.408 -9.5 -7.367 1 87.44 181 SER B O 1
ATOM 3802 N N . ARG B 1 182 ? -1.039 -8.766 -5.762 1 90 182 ARG B N 1
ATOM 3803 C CA . ARG B 1 182 ? -1.978 -7.766 -5.262 1 90 182 ARG B CA 1
ATOM 3804 C C . ARG B 1 182 ? -1.356 -6.375 -5.273 1 90 182 ARG B C 1
ATOM 3806 O O . ARG B 1 182 ? -0.14 -6.23 -5.137 1 90 182 ARG B O 1
ATOM 3813 N N . PRO B 1 183 ? -2.152 -5.41 -5.305 1 88.5 183 PRO B N 1
ATOM 3814 C CA . PRO B 1 183 ? -1.641 -4.059 -5.531 1 88.5 183 PRO B CA 1
ATOM 3815 C C . PRO B 1 183 ? -0.736 -3.574 -4.398 1 88.5 183 PRO B C 1
ATOM 3817 O O . PRO B 1 183 ? 0.333 -3.014 -4.652 1 88.5 183 PRO B O 1
ATOM 3820 N N . VAL B 1 184 ? -1.123 -3.781 -3.158 1 93.56 184 VAL B N 1
ATOM 3821 C CA . VAL B 1 184 ? -0.338 -3.262 -2.043 1 93.56 184 VAL B CA 1
ATOM 3822 C C . VAL B 1 184 ? 0.941 -4.082 -1.886 1 93.56 184 VAL B C 1
ATOM 3824 O O . VAL B 1 184 ? 2.027 -3.521 -1.715 1 93.56 184 VAL B O 1
ATOM 3827 N N . GLY B 1 185 ? 0.815 -5.355 -1.986 1 95.44 185 GLY B N 1
ATOM 3828 C CA . GLY B 1 185 ? 1.984 -6.215 -1.898 1 95.44 185 GLY B CA 1
ATOM 3829 C C . GLY B 1 185 ? 3.023 -5.922 -2.963 1 95.44 185 GLY B C 1
ATOM 3830 O O . GLY B 1 185 ? 4.227 -5.969 -2.693 1 95.44 185 GLY B O 1
ATOM 3831 N N . ARG B 1 186 ? 2.537 -5.574 -4.051 1 91.69 186 ARG B N 1
ATOM 3832 C CA . ARG B 1 186 ? 3.412 -5.293 -5.184 1 91.69 186 ARG B CA 1
ATOM 3833 C C . ARG B 1 186 ? 4.266 -4.055 -4.922 1 91.69 186 ARG B C 1
ATOM 3835 O O . ARG B 1 186 ? 5.383 -3.947 -5.434 1 91.69 186 ARG B O 1
ATOM 3842 N N . GLU B 1 187 ? 3.777 -3.166 -4.129 1 92.19 187 GLU B N 1
ATOM 3843 C CA . GLU B 1 187 ? 4.508 -1.944 -3.801 1 92.19 187 GLU B CA 1
ATOM 3844 C C . GLU B 1 187 ? 5.641 -2.227 -2.814 1 92.19 187 GLU B C 1
ATOM 3846 O O . GLU B 1 187 ? 6.551 -1.412 -2.66 1 92.19 187 GLU B O 1
ATOM 3851 N N . ILE B 1 188 ? 5.605 -3.365 -2.186 1 94.69 188 ILE B N 1
ATOM 3852 C CA . ILE B 1 188 ? 6.422 -3.572 -0.996 1 94.69 188 ILE B CA 1
ATOM 3853 C C . ILE B 1 188 ? 7.535 -4.57 -1.301 1 94.69 188 ILE B C 1
ATOM 3855 O O . ILE B 1 188 ? 8.688 -4.375 -0.896 1 94.69 188 ILE B O 1
ATOM 3859 N N . ALA B 1 189 ? 7.25 -5.59 -2.066 1 96.06 189 ALA B N 1
ATOM 3860 C CA . ALA B 1 189 ? 8.078 -6.789 -2.152 1 96.06 189 ALA B CA 1
ATOM 3861 C C . ALA B 1 189 ? 9.461 -6.465 -2.707 1 96.06 189 ALA B C 1
ATOM 3863 O O . ALA B 1 189 ? 10.477 -6.77 -2.08 1 96.06 189 ALA B O 1
ATOM 3864 N N . THR B 1 190 ? 9.492 -5.758 -3.846 1 96.31 190 THR B N 1
ATOM 3865 C CA . THR B 1 190 ? 10.766 -5.422 -4.48 1 96.31 190 THR B CA 1
ATOM 3866 C C . THR B 1 190 ? 11.609 -4.531 -3.57 1 96.31 190 THR B C 1
ATOM 3868 O O . THR B 1 190 ? 12.789 -4.801 -3.352 1 96.31 190 THR B O 1
ATOM 3871 N N . ASN B 1 191 ? 11.031 -3.533 -3.018 1 94.56 191 ASN B N 1
ATOM 3872 C CA . ASN B 1 191 ? 11.734 -2.594 -2.15 1 94.56 191 ASN B CA 1
ATOM 3873 C C . ASN B 1 191 ? 12.273 -3.281 -0.899 1 94.56 191 ASN B C 1
ATOM 3875 O O . ASN B 1 191 ? 13.391 -2.998 -0.463 1 94.56 191 ASN B O 1
ATOM 3879 N N . TRP B 1 192 ? 11.492 -4.137 -0.351 1 94.12 192 TRP B N 1
ATOM 3880 C CA . TRP B 1 192 ? 11.914 -4.828 0.864 1 94.12 192 TRP B CA 1
ATOM 3881 C C . TRP B 1 192 ? 13.156 -5.672 0.609 1 94.12 192 TRP B C 1
ATOM 3883 O O . TRP B 1 192 ? 14.078 -5.684 1.424 1 94.12 192 TRP B O 1
ATOM 3893 N N . ILE B 1 193 ? 13.125 -6.398 -0.504 1 94.56 193 ILE B N 1
ATOM 3894 C CA . ILE B 1 193 ? 14.25 -7.27 -0.836 1 94.56 193 ILE B CA 1
ATOM 3895 C C . ILE B 1 193 ? 15.523 -6.438 -0.973 1 94.56 193 ILE B C 1
ATOM 3897 O O . ILE B 1 193 ? 16.562 -6.789 -0.414 1 94.56 193 ILE B O 1
ATOM 3901 N N . ILE B 1 194 ? 15.422 -5.34 -1.662 1 94.75 194 ILE B N 1
ATOM 3902 C CA . ILE B 1 194 ? 16.578 -4.477 -1.882 1 94.75 194 ILE B CA 1
ATOM 3903 C C . ILE B 1 194 ? 17.062 -3.904 -0.549 1 94.75 194 ILE B C 1
ATOM 3905 O O . ILE B 1 194 ? 18.25 -3.953 -0.237 1 94.75 194 ILE B O 1
ATOM 3909 N N . ASP B 1 195 ? 16.156 -3.477 0.288 1 91.31 195 ASP B N 1
ATOM 3910 C CA . ASP B 1 195 ? 16.469 -2.811 1.547 1 91.31 195 ASP B CA 1
ATOM 3911 C C . ASP B 1 195 ? 17.062 -3.797 2.555 1 91.31 195 ASP B C 1
ATOM 3913 O O . ASP B 1 195 ? 17.844 -3.41 3.428 1 91.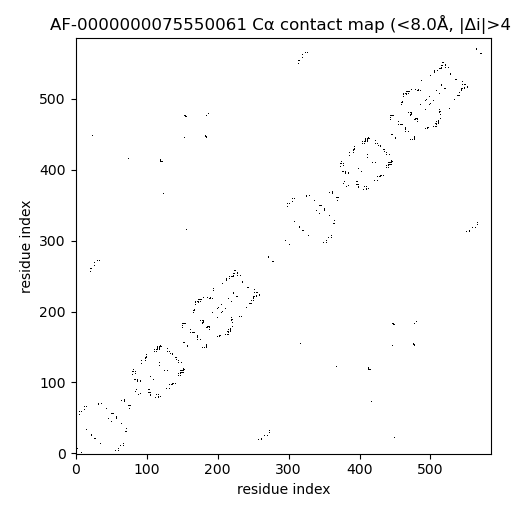31 195 ASP B O 1
ATOM 3917 N N . ASN B 1 196 ? 16.703 -5.035 2.406 1 89.81 196 ASN B N 1
ATOM 3918 C CA . ASN B 1 196 ? 17.078 -6.023 3.41 1 89.81 196 ASN B CA 1
ATOM 3919 C C . ASN B 1 196 ? 17.953 -7.125 2.809 1 89.81 196 ASN B C 1
ATOM 3921 O O . ASN B 1 196 ? 17.938 -8.266 3.281 1 89.81 196 ASN B O 1
ATOM 3925 N N . TRP B 1 197 ? 18.656 -6.781 1.786 1 91.25 197 TRP B N 1
ATOM 3926 C CA . TRP B 1 197 ? 19.453 -7.762 1.069 1 91.25 197 TRP B CA 1
ATOM 3927 C C . TRP B 1 197 ? 20.5 -8.391 1.995 1 91.25 197 TRP B C 1
ATOM 3929 O O . TRP B 1 197 ? 20.719 -9.609 1.95 1 91.25 197 TRP B O 1
ATOM 3939 N N . SER B 1 198 ? 21.094 -7.594 2.889 1 86.94 198 SER B N 1
ATOM 3940 C CA . SER B 1 198 ? 22.094 -8.117 3.826 1 86.94 198 SER B CA 1
ATOM 3941 C C . SER B 1 198 ? 21.469 -9.125 4.785 1 86.94 198 SER B C 1
ATOM 3943 O O . SER B 1 198 ? 22.094 -10.125 5.145 1 86.94 198 SER B O 1
ATOM 3945 N N . THR B 1 199 ? 20.266 -8.836 5.184 1 86.19 199 THR B N 1
ATOM 3946 C CA . THR B 1 199 ? 19.547 -9.75 6.055 1 86.19 199 THR B CA 1
ATOM 3947 C C . THR B 1 199 ? 19.25 -11.062 5.336 1 86.19 199 THR B C 1
ATOM 3949 O O . THR B 1 199 ? 19.359 -12.141 5.926 1 86.19 199 THR B O 1
ATOM 3952 N N . VAL B 1 200 ? 18.875 -10.961 4.09 1 89.44 200 VAL B N 1
ATOM 3953 C CA . VAL B 1 200 ? 18.578 -12.133 3.27 1 89.44 200 VAL B CA 1
ATOM 3954 C C . VAL B 1 200 ? 19.844 -12.984 3.127 1 89.44 200 VAL B C 1
ATOM 3956 O O . VAL B 1 200 ? 19.797 -14.211 3.24 1 89.44 200 VAL B O 1
ATOM 3959 N N . LEU B 1 201 ? 21 -12.328 3.002 1 87.75 201 LEU B N 1
ATOM 3960 C CA . LEU B 1 201 ? 22.281 -13.016 2.838 1 87.75 201 LEU B CA 1
ATOM 3961 C C . LEU B 1 201 ? 22.688 -13.719 4.129 1 87.75 201 LEU B C 1
ATOM 3963 O O . LEU B 1 201 ? 23.219 -14.828 4.09 1 87.75 201 LEU B O 1
ATOM 3967 N N . LYS B 1 202 ? 22.484 -13.055 5.164 1 82.38 202 LYS B N 1
ATOM 3968 C CA . LYS B 1 202 ? 22.922 -13.57 6.457 1 82.38 202 LYS B CA 1
ATOM 3969 C C . LYS B 1 202 ? 22.078 -14.773 6.883 1 82.38 202 LYS B C 1
ATOM 3971 O O . LYS B 1 202 ? 22.594 -15.711 7.496 1 82.38 202 LYS B O 1
ATOM 3976 N N . LYS B 1 203 ? 21.062 -14.508 6.609 1 73.12 203 LYS B N 1
ATOM 3977 C CA . LYS B 1 203 ? 20.234 -15.625 7.023 1 73.12 203 LYS B CA 1
ATOM 3978 C C . LYS B 1 203 ? 20.594 -16.891 6.258 1 73.12 203 LYS B C 1
ATOM 3980 O O . LYS B 1 203 ? 21.359 -16.844 5.293 1 73.12 203 LYS B O 1
ATOM 3985 N N . LYS B 1 204 ? 20.266 -17.969 6.699 1 58.62 204 LYS B N 1
ATOM 3986 C CA . LYS B 1 204 ? 20.688 -19.344 6.441 1 58.62 204 LYS B CA 1
ATOM 3987 C C . LYS B 1 204 ? 20.766 -19.625 4.941 1 58.62 204 LYS B C 1
ATOM 3989 O O . LYS B 1 204 ? 20.75 -20.781 4.516 1 58.62 204 LYS B O 1
ATOM 3994 N N . PHE B 1 205 ? 20.75 -18.578 4.211 1 58.81 205 PHE B N 1
ATOM 3995 C CA . PHE B 1 205 ? 20.828 -18.984 2.814 1 58.81 205 PHE B CA 1
ATOM 3996 C C . PHE B 1 205 ? 22.281 -19.109 2.359 1 58.81 205 PHE B C 1
ATOM 3998 O O . PHE B 1 205 ? 22.547 -19.469 1.212 1 58.81 205 PHE B O 1
ATOM 4005 N N . LYS B 1 206 ? 23.094 -19.234 3.455 1 58.41 206 LYS B N 1
ATOM 4006 C CA . LYS B 1 206 ? 24.516 -19.469 3.223 1 58.41 206 LYS B CA 1
ATOM 4007 C C . LYS B 1 206 ? 24.938 -18.984 1.839 1 58.41 206 LYS B C 1
ATOM 4009 O O . LYS B 1 206 ? 25.625 -19.703 1.104 1 58.41 206 LYS B O 1
ATOM 4014 N N . ASN B 1 207 ? 24.438 -17.812 1.507 1 66.44 207 ASN B N 1
ATOM 4015 C CA . ASN B 1 207 ? 24.781 -17.312 0.182 1 66.44 207 ASN B CA 1
ATOM 4016 C C . ASN B 1 207 ? 24.516 -18.359 -0.9 1 66.44 207 ASN B C 1
ATOM 4018 O O . ASN B 1 207 ? 25.359 -18.594 -1.767 1 66.44 207 ASN B O 1
ATOM 4022 N N . ASP B 1 208 ? 23.453 -19.078 -0.676 1 83.12 208 ASP B N 1
ATOM 4023 C CA . ASP B 1 208 ? 23.047 -20.078 -1.652 1 83.12 208 ASP B CA 1
ATOM 4024 C C . ASP B 1 208 ? 22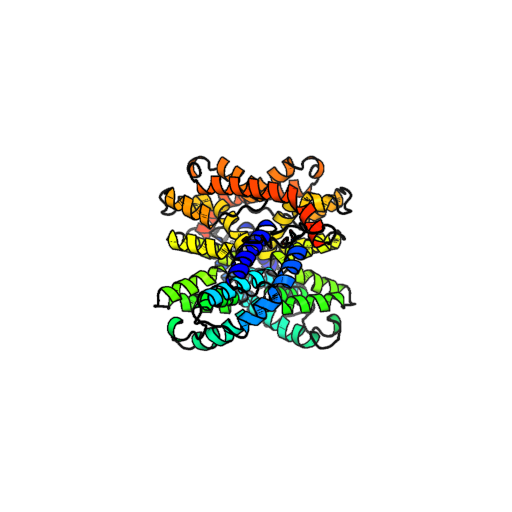.453 -19.438 -2.895 1 83.12 208 ASP B C 1
ATOM 4026 O O . ASP B 1 208 ? 21.359 -18.859 -2.834 1 83.12 208 ASP B O 1
ATOM 4030 N N . PRO B 1 209 ? 23.125 -19.578 -3.967 1 83.75 209 PRO B N 1
ATOM 4031 C CA . PRO B 1 209 ? 22.703 -18.922 -5.199 1 83.75 209 PRO B CA 1
ATOM 4032 C C . PRO B 1 209 ? 21.297 -19.328 -5.641 1 83.75 209 PRO B C 1
ATOM 4034 O O . PRO B 1 209 ? 20.562 -18.516 -6.188 1 83.75 209 PRO B O 1
ATOM 4037 N N . GLU B 1 210 ? 21 -20.562 -5.395 1 87.62 210 GLU B N 1
ATOM 4038 C CA . GLU B 1 210 ? 19.688 -21.047 -5.793 1 87.62 210 GLU B CA 1
ATOM 4039 C C . GLU B 1 210 ? 18.578 -20.359 -4.996 1 87.62 210 GLU B C 1
ATOM 4041 O O . GLU B 1 210 ? 17.547 -19.984 -5.555 1 87.62 210 GLU B O 1
ATOM 4046 N N . THR B 1 211 ? 18.844 -20.219 -3.752 1 89.69 211 THR B N 1
ATOM 4047 C CA . THR B 1 211 ? 17.875 -19.578 -2.877 1 89.69 211 THR B CA 1
ATOM 4048 C C . THR B 1 211 ? 17.734 -18.094 -3.232 1 89.69 211 THR B C 1
ATOM 4050 O O . THR B 1 211 ? 16.625 -17.578 -3.311 1 89.69 211 THR B O 1
ATOM 4053 N N . LEU B 1 212 ? 18.844 -17.484 -3.438 1 91.75 212 LEU B N 1
ATOM 4054 C CA . LEU B 1 212 ? 18.812 -16.078 -3.789 1 91.75 212 LEU B CA 1
ATOM 4055 C C . LEU B 1 212 ? 18.109 -15.852 -5.121 1 91.75 212 LEU B C 1
ATOM 4057 O O . LEU B 1 212 ? 17.328 -14.898 -5.266 1 91.75 212 LEU B O 1
ATOM 4061 N N . ASN B 1 213 ? 18.344 -16.766 -6.02 1 94.31 213 ASN B N 1
ATOM 4062 C CA . ASN B 1 213 ? 17.672 -16.719 -7.312 1 94.31 213 ASN B CA 1
ATOM 4063 C C . ASN B 1 213 ? 16.156 -16.859 -7.164 1 94.31 213 ASN B C 1
ATOM 4065 O O . ASN B 1 213 ? 15.391 -16.141 -7.82 1 94.31 213 ASN B O 1
ATOM 4069 N N . ALA B 1 214 ? 15.789 -17.734 -6.348 1 94.69 214 ALA B N 1
ATOM 4070 C CA . ALA B 1 214 ? 14.367 -17.984 -6.133 1 94.69 214 ALA B CA 1
ATOM 4071 C C . ALA B 1 214 ? 13.68 -16.766 -5.508 1 94.69 214 ALA B C 1
ATOM 4073 O O . ALA B 1 214 ? 12.57 -16.406 -5.902 1 94.69 214 ALA B O 1
ATOM 4074 N N . ILE B 1 215 ? 14.32 -16.156 -4.602 1 94.44 215 ILE B N 1
ATOM 4075 C CA . ILE B 1 215 ? 13.773 -14.992 -3.912 1 94.44 215 ILE B CA 1
ATOM 4076 C C . ILE B 1 215 ? 13.664 -13.82 -4.883 1 94.44 215 ILE B C 1
ATOM 4078 O O . ILE B 1 215 ? 12.633 -13.141 -4.938 1 94.44 215 ILE B O 1
ATOM 4082 N N . ALA B 1 216 ? 14.711 -13.641 -5.637 1 94.62 216 ALA B N 1
ATOM 4083 C CA . ALA B 1 216 ? 14.688 -12.57 -6.633 1 94.62 216 ALA B CA 1
ATOM 4084 C C . ALA B 1 216 ? 13.594 -12.797 -7.668 1 94.62 216 ALA B C 1
ATOM 4086 O O . ALA B 1 216 ? 12.867 -11.867 -8.031 1 94.62 216 ALA B O 1
ATOM 4087 N N . ASP B 1 217 ? 13.438 -13.992 -8.07 1 96.62 217 ASP B N 1
ATOM 4088 C CA . ASP B 1 217 ? 12.445 -14.344 -9.086 1 96.62 217 ASP B CA 1
ATOM 4089 C C . ASP B 1 217 ? 11.031 -14.102 -8.578 1 96.62 217 ASP B C 1
ATOM 4091 O O . ASP B 1 217 ? 10.188 -13.562 -9.297 1 96.62 217 ASP B O 1
ATOM 4095 N N . ALA B 1 218 ? 10.797 -14.469 -7.391 1 96.19 218 ALA B N 1
ATOM 4096 C CA . ALA B 1 218 ? 9.461 -14.391 -6.812 1 96.19 218 ALA B CA 1
ATOM 4097 C C . ALA B 1 218 ? 9.133 -12.961 -6.387 1 96.19 218 ALA B C 1
ATOM 4099 O O . ALA B 1 218 ? 7.984 -12.523 -6.5 1 96.19 218 ALA B O 1
ATOM 4100 N N . GLY B 1 219 ? 10.094 -12.25 -5.984 1 96.69 219 GLY B N 1
ATOM 4101 C CA . GLY B 1 219 ? 9.828 -11.023 -5.254 1 96.69 219 GLY B CA 1
ATOM 4102 C C . GLY B 1 219 ? 10.023 -9.773 -6.094 1 96.69 219 GLY B C 1
ATOM 4103 O O . GLY B 1 219 ? 9.359 -8.758 -5.871 1 96.69 219 GLY B O 1
ATOM 4104 N N . ILE B 1 220 ? 10.891 -9.789 -7.082 1 96.5 220 ILE B N 1
ATOM 4105 C CA . ILE B 1 220 ? 11.273 -8.57 -7.785 1 96.5 220 ILE B CA 1
ATOM 4106 C C . ILE B 1 220 ? 10.445 -8.422 -9.055 1 96.5 220 ILE B C 1
ATOM 4108 O O . ILE B 1 220 ? 10.344 -9.352 -9.859 1 96.5 220 ILE B O 1
ATOM 4112 N N . ILE B 1 221 ? 9.758 -7.34 -9.164 1 92.19 221 ILE B N 1
ATOM 4113 C CA . ILE B 1 221 ? 9 -6.961 -10.352 1 92.19 221 ILE B CA 1
ATOM 4114 C C . ILE B 1 221 ? 9.469 -5.59 -10.844 1 92.19 221 ILE B C 1
ATOM 4116 O O . ILE B 1 221 ? 9.664 -4.672 -10.039 1 92.19 221 ILE B O 1
ATOM 4120 N N . LEU B 1 222 ? 9.703 -5.445 -12.164 1 91.56 222 LEU B N 1
ATOM 4121 C CA . LEU B 1 222 ? 10.164 -4.219 -12.805 1 91.56 222 LEU B CA 1
ATOM 4122 C C . LEU B 1 222 ? 9.195 -3.785 -13.906 1 91.56 222 LEU B C 1
ATOM 4124 O O . LEU B 1 222 ? 9.133 -4.414 -14.961 1 91.56 222 LEU B O 1
ATOM 4128 N N . ASP B 1 223 ? 8.547 -2.648 -13.648 1 83.88 223 ASP B N 1
ATOM 4129 C CA . ASP B 1 223 ? 7.512 -2.279 -14.609 1 83.88 223 ASP B CA 1
ATOM 4130 C C . ASP B 1 223 ? 7.879 -0.992 -15.344 1 83.88 223 ASP B C 1
ATOM 4132 O O . ASP B 1 223 ? 7.293 -0.673 -16.391 1 83.88 223 ASP B O 1
ATOM 4136 N N . ASN B 1 224 ? 8.805 -0.272 -14.82 1 88.12 224 ASN B N 1
ATOM 4137 C CA . ASN B 1 224 ? 9.117 1.021 -15.422 1 88.12 224 ASN B CA 1
ATOM 4138 C C . ASN B 1 224 ? 10.609 1.334 -15.32 1 88.12 224 ASN B C 1
ATOM 4140 O O . ASN B 1 224 ? 11.383 0.536 -14.789 1 88.12 224 ASN B O 1
ATOM 4144 N N . GLU B 1 225 ? 10.945 2.477 -15.891 1 89.19 225 GLU B N 1
ATOM 4145 C CA . GLU B 1 225 ? 12.352 2.852 -15.984 1 89.19 225 GLU B CA 1
ATOM 4146 C C . GLU B 1 225 ? 12.961 3.072 -14.609 1 89.19 225 GLU B C 1
ATOM 4148 O O . GLU B 1 225 ? 14.125 2.748 -14.383 1 89.19 225 GLU B O 1
ATOM 4153 N N . ARG B 1 226 ? 12.25 3.607 -13.727 1 92.19 226 ARG B N 1
ATOM 4154 C CA . ARG B 1 226 ? 12.742 3.861 -12.375 1 92.19 226 ARG B CA 1
ATOM 4155 C C . ARG B 1 226 ? 13.117 2.559 -11.672 1 92.19 226 ARG B C 1
ATOM 4157 O O . ARG B 1 226 ? 14.195 2.447 -11.094 1 92.19 226 ARG B O 1
ATOM 4164 N N . GLU B 1 227 ? 12.219 1.647 -11.695 1 93.44 227 GLU B N 1
ATOM 4165 C CA . GLU B 1 227 ? 12.453 0.364 -11.039 1 93.44 227 GLU B CA 1
ATOM 4166 C C . GLU B 1 227 ? 13.617 -0.384 -11.68 1 93.44 227 GLU B C 1
ATOM 4168 O O . GLU B 1 227 ? 14.406 -1.028 -10.984 1 93.44 227 GLU B O 1
ATOM 4173 N N . LYS B 1 228 ? 13.617 -0.336 -13.008 1 94.44 228 LYS B N 1
ATOM 4174 C CA . LYS B 1 228 ? 14.742 -0.96 -13.703 1 94.44 228 LYS B CA 1
ATOM 4175 C C . LYS B 1 228 ? 16.078 -0.363 -13.25 1 94.44 228 LYS B C 1
ATOM 4177 O O . LYS B 1 228 ? 17 -1.095 -12.898 1 94.44 228 LYS B O 1
ATOM 4182 N N . SER B 1 229 ? 16.156 0.962 -13.258 1 93.69 229 SER B N 1
ATOM 4183 C CA . SER B 1 229 ? 17.375 1.651 -12.828 1 93.69 229 SER B CA 1
ATOM 4184 C C . SER B 1 229 ? 17.719 1.329 -11.383 1 93.69 229 SER B C 1
ATOM 4186 O O . SER B 1 229 ? 18.891 1.238 -11.016 1 93.69 229 SER B O 1
ATOM 4188 N N . MET B 1 230 ? 16.75 1.236 -10.602 1 94.62 230 MET B N 1
ATOM 4189 C CA . MET B 1 230 ? 16.922 0.926 -9.188 1 94.62 230 MET B CA 1
ATOM 4190 C C . MET B 1 230 ? 17.594 -0.436 -9.008 1 94.62 230 MET B C 1
ATOM 4192 O O . MET B 1 230 ? 18.531 -0.575 -8.219 1 94.62 230 MET B O 1
ATOM 4196 N N . ILE B 1 231 ? 17.125 -1.404 -9.75 1 95.44 231 ILE B N 1
ATOM 4197 C CA . ILE B 1 231 ? 17.672 -2.752 -9.617 1 95.44 231 ILE B CA 1
ATOM 4198 C C . ILE B 1 231 ? 19.078 -2.795 -10.203 1 95.44 231 ILE B C 1
ATOM 4200 O O . ILE B 1 231 ? 19.953 -3.496 -9.688 1 95.44 231 ILE B O 1
ATOM 4204 N N . GLU B 1 232 ? 19.297 -2.088 -11.289 1 94.62 232 GLU B N 1
ATOM 4205 C CA . GLU B 1 232 ? 20.641 -2.021 -11.859 1 94.62 232 GLU B CA 1
ATOM 4206 C C . GLU B 1 232 ? 21.625 -1.438 -10.859 1 94.62 232 GLU B C 1
ATOM 4208 O O . GLU B 1 232 ? 22.734 -1.956 -10.703 1 94.62 232 GLU B O 1
ATOM 4213 N N . THR B 1 233 ? 21.234 -0.41 -10.195 1 93.12 233 THR B N 1
ATOM 4214 C CA . THR B 1 233 ? 22.062 0.196 -9.164 1 93.12 233 THR B CA 1
ATOM 4215 C C . THR B 1 233 ? 22.297 -0.777 -8.016 1 93.12 233 THR B C 1
ATOM 4217 O O . THR B 1 233 ? 23.406 -0.882 -7.492 1 93.12 233 THR B O 1
ATOM 4220 N N . PHE B 1 234 ? 21.266 -1.437 -7.66 1 94.94 234 PHE B N 1
ATOM 4221 C CA . PHE B 1 234 ? 21.328 -2.439 -6.605 1 94.94 234 PHE B CA 1
ATOM 4222 C C . PHE B 1 234 ? 22.344 -3.521 -6.953 1 94.94 234 PHE B C 1
ATOM 4224 O O . PHE B 1 234 ? 23.172 -3.896 -6.117 1 94.94 234 PHE B O 1
ATOM 4231 N N . MET B 1 235 ? 22.266 -4.008 -8.156 1 95.12 235 MET B N 1
ATOM 4232 C CA . MET B 1 235 ? 23.172 -5.059 -8.609 1 95.12 235 MET B CA 1
ATOM 4233 C C . MET B 1 235 ? 24.609 -4.566 -8.633 1 95.12 235 MET B C 1
ATOM 4235 O O . MET B 1 235 ? 25.531 -5.324 -8.336 1 95.12 235 MET B O 1
ATOM 4239 N N . GLU B 1 236 ? 24.781 -3.336 -8.961 1 93.19 236 GLU B N 1
ATOM 4240 C CA . GLU B 1 236 ? 26.109 -2.754 -8.969 1 93.19 236 GLU B CA 1
ATOM 4241 C C . GLU B 1 236 ? 26.672 -2.658 -7.555 1 93.19 236 GLU B C 1
ATOM 4243 O O . GLU B 1 236 ? 27.828 -3.018 -7.316 1 93.19 236 GLU B O 1
ATOM 4248 N N . HIS B 1 237 ? 25.906 -2.213 -6.621 1 91.31 237 HIS B N 1
ATOM 4249 C CA . HIS B 1 237 ? 26.344 -2.031 -5.242 1 91.31 237 HIS B CA 1
ATOM 4250 C C . HIS B 1 237 ? 26.609 -3.373 -4.562 1 91.31 237 HIS B C 1
ATOM 4252 O O . HIS B 1 237 ? 27.438 -3.467 -3.66 1 91.31 237 HIS B O 1
ATOM 4258 N N . HIS B 1 238 ? 25.875 -4.352 -4.949 1 91.69 238 HIS B N 1
ATOM 4259 C CA . HIS B 1 238 ? 26 -5.684 -4.371 1 91.69 238 HIS B CA 1
ATOM 4260 C C . HIS B 1 238 ? 26.484 -6.691 -5.406 1 91.69 238 HIS B C 1
ATOM 4262 O O . HIS B 1 238 ? 26 -7.82 -5.465 1 91.69 238 HIS B O 1
ATOM 4268 N N . HIS B 1 239 ? 27.406 -6.262 -6.168 1 92.88 239 HIS B N 1
ATOM 4269 C CA . HIS B 1 239 ? 27.875 -7.027 -7.316 1 92.88 239 HIS B CA 1
ATOM 4270 C C . HIS B 1 239 ? 28.344 -8.414 -6.898 1 92.88 239 HIS B C 1
ATOM 4272 O O . HIS B 1 239 ? 28.062 -9.406 -7.578 1 92.88 239 HIS B O 1
ATOM 4278 N N . LYS B 1 240 ? 28.938 -8.578 -5.824 1 89 240 LYS B N 1
ATOM 4279 C CA . LYS B 1 240 ? 29.5 -9.852 -5.375 1 89 240 LYS B CA 1
ATOM 4280 C C . LYS B 1 240 ? 28.406 -10.867 -5.098 1 89 240 LYS B C 1
ATOM 4282 O O . LYS B 1 240 ? 28.547 -12.047 -5.441 1 89 240 LYS B O 1
ATOM 4287 N N . SER B 1 241 ? 27.359 -10.367 -4.496 1 88.94 241 SER B N 1
ATOM 4288 C CA . SER B 1 241 ? 26.328 -11.305 -4.082 1 88.94 241 SER B CA 1
ATOM 4289 C C . SER B 1 241 ? 25.25 -11.438 -5.148 1 88.94 241 SER B C 1
ATOM 4291 O O . SER B 1 241 ? 24.469 -12.398 -5.133 1 88.94 241 SER B O 1
ATOM 4293 N N . THR B 1 242 ? 25.172 -10.5 -6.062 1 92.31 242 THR B N 1
ATOM 4294 C CA . THR B 1 242 ? 24.109 -10.547 -7.059 1 92.31 242 THR B CA 1
ATOM 4295 C C . THR B 1 242 ? 24.609 -11.148 -8.367 1 92.31 242 THR B C 1
ATOM 4297 O O . THR B 1 242 ? 23.812 -11.523 -9.234 1 92.31 242 THR B O 1
ATOM 4300 N N . ASN B 1 243 ? 25.938 -11.156 -8.406 1 89.38 243 ASN B N 1
ATOM 4301 C CA . ASN B 1 243 ? 26.5 -11.758 -9.602 1 89.38 243 ASN B CA 1
ATOM 4302 C C . ASN B 1 243 ? 26.094 -13.219 -9.75 1 89.38 243 ASN B C 1
ATOM 4304 O O . ASN B 1 243 ? 26.234 -14.008 -8.812 1 89.38 243 ASN B O 1
ATOM 4308 N N . GLY B 1 244 ? 25.516 -13.57 -10.859 1 86.62 244 GLY B N 1
ATOM 4309 C CA . GLY B 1 244 ? 25.125 -14.945 -11.102 1 86.62 244 GLY B CA 1
ATOM 4310 C C . GLY B 1 244 ? 23.656 -15.211 -10.859 1 86.62 244 GLY B C 1
ATOM 4311 O O . GLY B 1 244 ? 23.172 -16.312 -11.086 1 86.62 244 GLY B O 1
ATOM 4312 N N . ILE B 1 245 ? 22.984 -14.312 -10.297 1 91.94 245 ILE B N 1
ATOM 4313 C CA . ILE B 1 245 ? 21.547 -14.477 -10.141 1 91.94 245 ILE B CA 1
ATOM 4314 C C . ILE B 1 245 ? 20.844 -14.25 -11.477 1 91.94 245 ILE B C 1
ATOM 4316 O O . ILE B 1 245 ? 20.547 -13.109 -11.844 1 91.94 245 ILE B O 1
ATOM 4320 N N . GLU B 1 246 ? 20.516 -15.258 -12.094 1 93.56 246 GLU B N 1
ATOM 4321 C CA . GLU B 1 246 ? 19.984 -15.242 -13.461 1 93.56 246 GLU B CA 1
ATOM 4322 C C . GLU B 1 246 ? 18.625 -14.547 -13.516 1 93.56 246 GLU B C 1
ATOM 4324 O O . GLU B 1 246 ? 18.312 -13.891 -14.508 1 93.56 246 GLU B O 1
ATOM 4329 N N . SER B 1 247 ? 17.891 -14.719 -12.516 1 94.81 247 SER B N 1
ATOM 4330 C CA . SER B 1 247 ? 16.562 -14.125 -12.492 1 94.81 247 SER B CA 1
ATOM 4331 C C . SER B 1 247 ? 16.641 -12.602 -12.578 1 94.81 247 SER B C 1
ATOM 4333 O O . SER B 1 247 ? 15.766 -11.977 -13.18 1 94.81 247 SER B O 1
ATOM 4335 N N . LEU B 1 248 ? 17.609 -11.992 -12.023 1 95.75 248 LEU B N 1
ATOM 4336 C CA . LEU B 1 248 ? 17.75 -10.547 -12.086 1 95.75 248 LEU B CA 1
ATOM 4337 C C . LEU B 1 248 ? 18.047 -10.086 -13.508 1 95.75 248 LEU B C 1
ATOM 4339 O O . LEU B 1 248 ? 17.438 -9.125 -13.984 1 95.75 248 LEU B O 1
ATOM 4343 N N . ASP B 1 249 ? 18.922 -10.812 -14.148 1 94.62 249 ASP B N 1
ATOM 4344 C CA . ASP B 1 249 ? 19.234 -10.492 -15.539 1 94.62 249 ASP B CA 1
ATOM 4345 C C . ASP B 1 249 ? 18 -10.641 -16.422 1 94.62 249 ASP B C 1
ATOM 4347 O O . ASP B 1 249 ? 17.734 -9.797 -17.281 1 94.62 249 ASP B O 1
ATOM 4351 N N . LYS B 1 250 ? 17.312 -11.68 -16.188 1 95.31 250 LYS B N 1
ATOM 4352 C CA . LYS B 1 250 ? 16.109 -11.945 -16.969 1 95.31 250 LYS B CA 1
ATOM 4353 C C . LYS B 1 250 ? 15.062 -10.852 -16.75 1 95.31 250 LYS B C 1
ATOM 4355 O O . LYS B 1 250 ? 14.422 -10.398 -17.703 1 95.31 250 LYS B O 1
ATOM 4360 N N . LYS B 1 251 ? 14.875 -10.445 -15.57 1 94.62 251 LYS B N 1
ATOM 4361 C CA . LYS B 1 251 ? 13.898 -9.414 -15.234 1 94.62 251 LYS B CA 1
ATOM 4362 C C . LYS B 1 251 ? 14.273 -8.078 -15.875 1 94.62 251 LYS B C 1
ATOM 4364 O O . LYS B 1 251 ? 13.398 -7.352 -16.344 1 94.62 251 LYS B O 1
ATOM 4369 N N . ILE B 1 252 ? 15.539 -7.746 -15.898 1 95.38 252 ILE B N 1
ATOM 4370 C CA . ILE B 1 252 ? 16 -6.508 -16.516 1 95.38 252 ILE B CA 1
ATOM 4371 C C . ILE B 1 252 ? 15.75 -6.555 -18.016 1 95.38 252 ILE B C 1
ATOM 4373 O O . ILE B 1 252 ? 15.289 -5.574 -18.609 1 95.38 252 ILE B O 1
ATOM 4377 N N . GLU B 1 253 ? 16.016 -7.707 -18.578 1 94.19 253 GLU B N 1
ATOM 4378 C CA . GLU B 1 253 ? 15.781 -7.879 -20 1 94.19 253 GLU B CA 1
ATOM 4379 C C . GLU B 1 253 ? 14.297 -7.734 -20.328 1 94.19 253 GLU B C 1
ATOM 4381 O O . GLU B 1 253 ? 13.93 -7.043 -21.281 1 94.19 253 GLU B O 1
ATOM 4386 N N . GLU B 1 254 ? 13.484 -8.391 -19.578 1 90.62 254 GLU B N 1
ATOM 4387 C CA . GLU B 1 254 ? 12.039 -8.312 -19.781 1 90.62 254 GLU B CA 1
ATOM 4388 C C . GLU B 1 254 ? 11.531 -6.887 -19.609 1 90.62 254 GLU B C 1
ATOM 4390 O O . GLU B 1 254 ? 10.719 -6.406 -20.391 1 90.62 254 GLU B O 1
ATOM 4395 N N . ALA B 1 255 ? 11.984 -6.254 -18.562 1 91.12 255 ALA B N 1
ATOM 4396 C CA . ALA B 1 255 ? 11.57 -4.879 -18.297 1 91.12 255 ALA B CA 1
ATOM 4397 C C . ALA B 1 255 ? 11.984 -3.951 -19.438 1 91.12 255 ALA B C 1
ATOM 4399 O O . ALA B 1 255 ? 11.227 -3.068 -19.828 1 91.12 255 ALA B O 1
ATOM 4400 N N . THR B 1 256 ? 13.211 -4.145 -19.953 1 92.25 256 THR B N 1
ATOM 4401 C CA . THR B 1 256 ? 13.703 -3.332 -21.062 1 92.25 256 THR B CA 1
ATOM 4402 C C . THR B 1 256 ? 12.789 -3.477 -22.281 1 92.25 256 THR B C 1
ATOM 4404 O O . THR B 1 256 ? 12.438 -2.484 -22.922 1 92.25 256 THR B O 1
ATOM 4407 N N . THR B 1 257 ? 12.414 -4.699 -22.484 1 87.94 257 THR B N 1
ATOM 4408 C CA . THR B 1 257 ? 11.539 -4.988 -23.625 1 87.94 257 THR B CA 1
ATOM 4409 C C . THR B 1 257 ? 10.164 -4.355 -23.422 1 87.94 257 THR B C 1
ATOM 4411 O O . THR B 1 257 ? 9.617 -3.73 -24.328 1 87.94 257 THR B O 1
ATOM 4414 N N . ASP B 1 258 ? 9.648 -4.488 -22.266 1 84.62 258 ASP B N 1
ATOM 4415 C CA . ASP B 1 258 ? 8.305 -3.994 -21.984 1 84.62 258 ASP B CA 1
ATOM 4416 C C . ASP B 1 258 ? 8.266 -2.469 -22 1 84.62 258 ASP B C 1
ATOM 4418 O O . ASP B 1 258 ? 7.305 -1.877 -22.516 1 84.62 258 ASP B O 1
ATOM 4422 N N . ILE B 1 259 ? 9.227 -1.84 -21.422 1 86.88 259 ILE B N 1
ATOM 4423 C CA . ILE B 1 259 ? 9.305 -0.384 -21.391 1 86.88 259 ILE B CA 1
ATOM 4424 C C . ILE B 1 259 ? 9.391 0.168 -22.812 1 86.88 259 ILE B C 1
ATOM 4426 O O . ILE B 1 259 ? 8.719 1.145 -23.141 1 86.88 259 ILE B O 1
ATOM 4430 N N . TYR B 1 260 ? 10.203 -0.509 -23.641 1 86.94 260 TYR B N 1
ATOM 4431 C CA . TYR B 1 260 ? 10.32 -0.101 -25.031 1 86.94 260 TYR B CA 1
ATOM 4432 C C . TYR B 1 260 ? 8.992 -0.273 -25.766 1 86.94 260 TYR B C 1
ATOM 4434 O O . TYR B 1 260 ? 8.586 0.596 -26.547 1 86.94 260 TYR B O 1
ATOM 4442 N N . TRP B 1 261 ? 8.406 -1.351 -25.547 1 85.62 261 TRP B N 1
ATOM 4443 C CA . TRP B 1 261 ? 7.113 -1.618 -26.172 1 85.62 261 TRP B CA 1
ATOM 4444 C C . TRP B 1 261 ? 6.094 -0.549 -25.797 1 85.62 261 TRP B C 1
ATOM 4446 O O . TRP B 1 261 ? 5.34 -0.075 -26.656 1 85.62 261 TRP B O 1
ATOM 4456 N N . ARG B 1 262 ? 6 -0.116 -24.578 1 84.38 262 ARG B N 1
ATOM 4457 C CA . ARG B 1 262 ? 5.059 0.892 -24.094 1 84.38 262 ARG B CA 1
ATOM 4458 C C . ARG B 1 262 ? 5.316 2.238 -24.766 1 84.38 262 ARG B C 1
ATOM 4460 O O . ARG B 1 262 ? 4.375 2.914 -25.203 1 84.38 262 ARG B O 1
ATOM 4467 N N . LYS B 1 263 ? 6.523 2.537 -24.781 1 82.88 263 LYS B N 1
ATOM 4468 C CA . LYS B 1 263 ? 6.883 3.811 -25.406 1 82.88 263 LYS B CA 1
ATOM 4469 C C . LYS B 1 263 ? 6.465 3.848 -26.875 1 82.88 263 LYS B C 1
ATOM 4471 O O . LYS B 1 263 ? 6.051 4.891 -27.375 1 82.88 263 LYS B O 1
ATOM 4476 N N . SER B 1 264 ? 6.438 2.662 -27.5 1 84.38 264 SER B N 1
ATOM 4477 C CA . SER B 1 264 ? 6.211 2.6 -28.938 1 84.38 264 SER B CA 1
ATOM 4478 C C . SER B 1 264 ? 4.734 2.383 -29.266 1 84.38 264 SER B C 1
ATOM 4480 O O . SER B 1 264 ? 4.25 2.811 -30.312 1 84.38 264 SER B O 1
ATOM 4482 N N . ARG B 1 265 ? 4.051 1.828 -28.312 1 83.12 265 ARG B N 1
ATOM 4483 C CA . ARG B 1 265 ? 2.754 1.3 -28.719 1 83.12 265 ARG B CA 1
ATOM 4484 C C . ARG B 1 265 ? 1.618 2.021 -28 1 83.12 265 ARG B C 1
ATOM 4486 O O . ARG B 1 265 ? 0.465 1.96 -28.438 1 83.12 265 ARG B O 1
ATOM 4493 N N . VAL B 1 266 ? 1.846 2.666 -26.906 1 81.94 266 VAL B N 1
ATOM 4494 C CA . VAL B 1 266 ? 0.798 3.221 -26.047 1 81.94 266 VAL B CA 1
ATOM 4495 C C . VAL B 1 266 ? -0.01 4.254 -26.828 1 81.94 266 VAL B C 1
ATOM 4497 O O . VAL B 1 266 ? -1.235 4.316 -26.703 1 81.94 266 VAL B O 1
ATOM 4500 N N . ALA B 1 267 ? 0.685 5.062 -27.594 1 81 267 ALA B N 1
ATOM 4501 C CA . ALA B 1 267 ? -0.024 6.074 -28.375 1 81 267 ALA B CA 1
ATOM 4502 C C . ALA B 1 267 ? -0.984 5.43 -29.375 1 81 267 ALA B C 1
ATOM 4504 O O . ALA B 1 267 ? -2.131 5.863 -29.5 1 81 267 ALA B O 1
ATOM 4505 N N . GLU B 1 268 ? -0.53 4.434 -29.984 1 82.38 268 GLU B N 1
ATOM 4506 C CA . GLU B 1 268 ? -1.362 3.707 -30.938 1 82.38 268 GLU B CA 1
ATOM 4507 C C . GLU B 1 268 ? -2.547 3.041 -30.25 1 82.38 268 GLU B C 1
ATOM 4509 O O . GLU B 1 268 ? -3.662 3.041 -30.766 1 82.38 268 GLU B O 1
ATOM 4514 N N . LEU B 1 269 ? -2.256 2.479 -29.172 1 84.06 269 LEU B N 1
ATOM 4515 C CA . LEU B 1 269 ? -3.305 1.815 -28.406 1 84.06 269 LEU B CA 1
ATOM 4516 C C . LEU B 1 269 ? -4.355 2.818 -27.938 1 84.06 269 LEU B C 1
ATOM 4518 O O . LEU B 1 269 ? -5.555 2.527 -27.969 1 84.06 269 LEU B O 1
ATOM 4522 N N . ASN B 1 270 ? -3.883 3.871 -27.5 1 83.5 270 ASN B N 1
ATOM 4523 C CA . ASN B 1 270 ? -4.801 4.93 -27.078 1 83.5 270 ASN B CA 1
ATOM 4524 C C . ASN B 1 270 ? -5.715 5.355 -28.219 1 83.5 270 ASN B C 1
ATOM 4526 O O . ASN B 1 270 ? -6.914 5.547 -28.031 1 83.5 270 ASN B O 1
ATOM 4530 N N . ASP B 1 271 ? -5.109 5.434 -29.344 1 82.56 271 ASP B N 1
ATOM 4531 C CA . ASP B 1 271 ? -5.891 5.801 -30.531 1 82.56 271 ASP B CA 1
ATOM 4532 C C . ASP B 1 271 ? -6.918 4.723 -30.859 1 82.56 271 ASP B C 1
ATOM 4534 O O . ASP B 1 271 ? -8.055 5.031 -31.234 1 82.56 271 ASP B O 1
ATOM 4538 N N . TYR B 1 272 ? -6.488 3.559 -30.75 1 82.31 272 TYR B N 1
ATOM 4539 C CA . TYR B 1 272 ? -7.391 2.439 -31 1 82.31 272 TYR B CA 1
ATOM 4540 C C . TYR B 1 272 ? -8.555 2.453 -30.016 1 82.31 272 TYR B C 1
ATOM 4542 O O . TYR B 1 272 ? -9.711 2.295 -30.422 1 82.31 272 TYR B O 1
ATOM 4550 N N . LEU B 1 273 ? -8.281 2.717 -28.812 1 84.44 273 LEU B N 1
ATOM 4551 C CA . LEU B 1 273 ? -9.297 2.68 -27.766 1 84.44 273 LEU B CA 1
ATOM 4552 C C . LEU B 1 273 ? -10.234 3.873 -27.875 1 84.44 273 LEU B C 1
ATOM 4554 O O . LEU B 1 273 ? -11.398 3.791 -27.484 1 84.44 273 LEU B O 1
ATOM 4558 N N . ASP B 1 274 ? -9.68 4.918 -28.484 1 81.44 274 ASP B N 1
ATOM 4559 C CA . ASP B 1 274 ? -10.492 6.105 -28.703 1 81.44 274 ASP B CA 1
ATOM 4560 C C . ASP B 1 274 ? -11.32 5.973 -29.984 1 81.44 274 ASP B C 1
ATOM 4562 O O . ASP B 1 274 ? -12.133 6.84 -30.297 1 81.44 274 ASP B O 1
ATOM 4566 N N . GLY B 1 275 ? -11.109 4.93 -30.641 1 76.25 275 GLY B N 1
ATOM 4567 C CA . GLY B 1 275 ? -11.867 4.715 -31.859 1 76.25 275 GLY B CA 1
ATOM 4568 C C . GLY B 1 275 ? -11.242 5.379 -33.062 1 76.25 275 GLY B C 1
ATOM 4569 O O . GLY B 1 275 ? -11.867 5.449 -34.125 1 76.25 275 GLY B O 1
ATOM 4570 N N . LYS B 1 276 ? -10.18 5.902 -32.938 1 72.62 276 LYS B N 1
ATOM 4571 C CA . LYS B 1 276 ? -9.547 6.617 -34.031 1 72.62 276 LYS B CA 1
ATOM 4572 C C . LYS B 1 276 ? -8.914 5.648 -35.031 1 72.62 276 LYS B C 1
ATOM 4574 O O . LYS B 1 276 ? -8.617 6.023 -36.156 1 72.62 276 LYS B O 1
ATOM 4579 N N . MET B 1 277 ? -8.508 4.508 -34.594 1 66.38 277 MET B N 1
ATOM 4580 C CA . MET B 1 277 ? -7.914 3.496 -35.469 1 66.38 277 MET B CA 1
ATOM 4581 C C . MET B 1 277 ? -8.812 2.27 -35.562 1 66.38 277 MET B C 1
ATOM 4583 O O . MET B 1 277 ? -9.438 1.871 -34.562 1 66.38 277 MET B O 1
ATOM 4587 N N . LYS B 1 278 ? -9.18 2.094 -36.875 1 60.75 278 LYS B N 1
ATOM 4588 C CA . LYS B 1 278 ? -9.953 0.88 -37.125 1 60.75 278 LYS B CA 1
ATOM 4589 C C . LYS B 1 278 ? -9.109 -0.368 -36.906 1 60.75 278 LYS B C 1
ATOM 4591 O O . LYS B 1 278 ? -7.898 -0.357 -37.156 1 60.75 278 LYS B O 1
ATOM 4596 N N . GLY B 1 279 ? -9.227 -1.123 -35.906 1 55.28 279 GLY B N 1
ATOM 4597 C CA . GLY B 1 279 ? -8.508 -2.373 -35.719 1 55.28 279 GLY B CA 1
ATOM 4598 C C . GLY B 1 279 ? -8.242 -3.109 -37 1 55.28 279 GLY B C 1
ATOM 4599 O O . GLY B 1 279 ? -8.797 -2.764 -38.031 1 55.28 279 GLY B O 1
ATOM 4600 N N . PRO B 1 280 ? -7.164 -3.867 -37.188 1 49.81 280 PRO B N 1
ATOM 4601 C CA . PRO B 1 280 ? -6.949 -4.574 -38.469 1 49.81 280 PRO B CA 1
ATOM 4602 C C . PRO B 1 280 ? -8.242 -5.137 -39.062 1 49.81 280 PRO B C 1
ATOM 4604 O O . PRO B 1 280 ? -9.102 -5.621 -38.312 1 49.81 280 PRO B O 1
ATOM 4607 N N . ALA B 1 281 ? -8.609 -4.609 -40.25 1 39.69 281 ALA B N 1
ATOM 4608 C CA . ALA B 1 281 ? -9.789 -5.082 -40.969 1 39.69 281 ALA B CA 1
ATOM 4609 C C . ALA B 1 281 ? -9.906 -6.602 -40.906 1 39.69 281 ALA B C 1
ATOM 4611 O O . ALA B 1 281 ? -8.906 -7.312 -41 1 39.69 281 ALA B O 1
ATOM 4612 N N . LYS B 1 282 ? -10.852 -7.164 -40.25 1 41.91 282 LYS B N 1
ATOM 4613 C CA . LYS B 1 282 ? -11.188 -8.578 -40.344 1 41.91 282 LYS B CA 1
ATOM 4614 C C . LYS B 1 282 ? -10.852 -9.109 -41.75 1 41.91 282 LYS B C 1
ATOM 4616 O O . LYS B 1 282 ? -11.188 -8.484 -42.75 1 41.91 282 LYS B O 1
ATOM 4621 N N . GLU B 1 283 ? -9.797 -9.82 -42 1 37 283 GLU B N 1
ATOM 4622 C CA . GLU B 1 283 ? -9.766 -10.516 -43.281 1 37 283 GLU B CA 1
ATOM 4623 C C . GLU B 1 283 ? -11.141 -11.078 -43.625 1 37 283 GLU B C 1
ATOM 4625 O O . GLU B 1 283 ? -11.781 -11.734 -42.812 1 37 283 GLU B O 1
ATOM 4630 N N . ASP B 1 284 ? -11.883 -10.539 -44.531 1 36.47 284 ASP B N 1
ATOM 4631 C CA . ASP B 1 284 ? -13.023 -11.156 -45.188 1 36.47 284 ASP B CA 1
ATOM 4632 C C . ASP B 1 284 ? -12.758 -12.633 -45.5 1 36.47 284 ASP B C 1
ATOM 4634 O O . ASP B 1 284 ? -11.727 -12.977 -46.062 1 36.47 284 ASP B O 1
ATOM 4638 N N . GLU B 1 285 ? -13.141 -13.617 -44.688 1 36.66 285 GLU B N 1
ATOM 4639 C CA . GLU B 1 285 ? -13.273 -14.992 -45.188 1 36.66 285 GLU B CA 1
ATOM 4640 C C . GLU B 1 285 ? -13.727 -15.016 -46.656 1 36.66 285 GLU B C 1
ATOM 4642 O O . GLU B 1 285 ? -14.859 -14.617 -46.938 1 36.66 285 GLU B O 1
ATOM 4647 N N . GLY B 1 286 ? -13.008 -14.656 -47.625 1 34.12 286 GLY B N 1
ATOM 4648 C CA . GLY B 1 286 ? -13.32 -15.047 -49 1 34.12 286 GLY B CA 1
ATOM 4649 C C . GLY B 1 286 ? -13.859 -16.469 -49.094 1 34.12 286 GLY B C 1
ATOM 4650 O O . GLY B 1 286 ? -1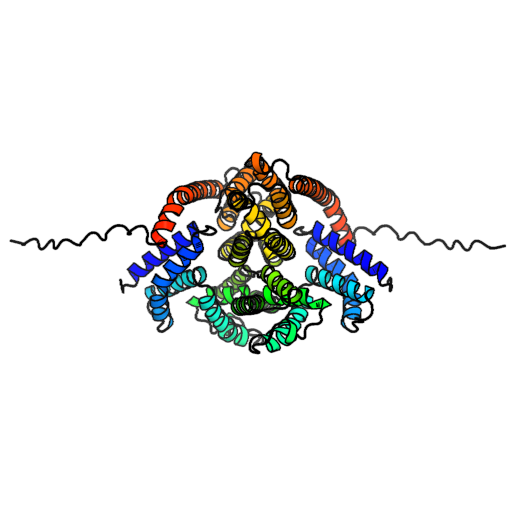3.547 -17.312 -48.25 1 34.12 286 GLY B O 1
ATOM 4651 N N . ASP B 1 287 ? -15.109 -16.672 -49.688 1 37.59 287 ASP B N 1
ATOM 4652 C CA . ASP B 1 287 ? -15.891 -17.812 -50.188 1 37.59 287 ASP B CA 1
ATOM 4653 C C . ASP B 1 287 ? -15.008 -18.797 -50.938 1 37.59 287 ASP B C 1
ATOM 4655 O O . ASP B 1 287 ? -14.664 -18.547 -52.125 1 37.59 287 ASP B O 1
ATOM 4659 N N . ASN B 1 288 ? -13.82 -19.203 -50.5 1 33.78 288 ASN B N 1
ATOM 4660 C CA . ASN B 1 288 ? -13.18 -20.25 -51.281 1 33.78 288 ASN B CA 1
ATOM 4661 C C . ASN B 1 288 ? -14.086 -21.469 -51.438 1 33.78 288 ASN B C 1
ATOM 4663 O O . ASN B 1 288 ? -14.094 -22.344 -50.594 1 33.78 288 ASN B O 1
ATOM 4667 N N . SER B 1 289 ? -15.367 -21.297 -52.031 1 32.91 289 SER B N 1
ATOM 4668 C CA . SER B 1 289 ? -16.094 -22.375 -52.719 1 32.91 289 SER B CA 1
ATOM 4669 C C . SER B 1 289 ? -15.234 -23.031 -53.781 1 32.91 289 SER B C 1
ATOM 4671 O O . SER B 1 289 ? -15.109 -22.516 -54.875 1 32.91 289 SER B O 1
ATOM 4673 N N . GLU B 1 290 ? -13.969 -23.344 -53.625 1 29.22 290 GLU B N 1
ATOM 4674 C CA . GLU B 1 290 ? -13.414 -24.203 -54.656 1 29.22 290 GLU B CA 1
ATOM 4675 C C . GLU B 1 290 ? -14.305 -25.422 -54.906 1 29.22 290 GLU B C 1
ATOM 4677 O O . GLU B 1 290 ? -14.781 -26.047 -53.969 1 29.22 290 GLU B O 1
ATOM 4682 N N . GLU B 1 291 ? -14.898 -25.516 -56.156 1 31.3 291 GLU B N 1
ATOM 4683 C CA . GLU B 1 291 ? -15.492 -26.5 -57.062 1 31.3 291 GLU B CA 1
ATOM 4684 C C . GLU B 1 291 ? -14.641 -27.766 -57.156 1 31.3 291 GLU B C 1
ATOM 4686 O O . GLU B 1 291 ? -13.492 -27.719 -57.562 1 31.3 291 GLU B O 1
ATOM 4691 N N . GLN B 1 292 ? -14.539 -28.609 -56.156 1 26.05 292 GLN B N 1
ATOM 4692 C CA . GLN B 1 292 ? -14.141 -30 -56.375 1 26.05 292 GLN B CA 1
ATOM 4693 C C . GLN B 1 292 ? -14.891 -30.609 -57.562 1 26.05 292 GLN B C 1
ATOM 4695 O O . GLN B 1 292 ? -16.094 -30.906 -57.469 1 26.05 292 GLN B O 1
ATOM 4700 N N . GLU B 1 293 ? -14.641 -29.969 -58.75 1 23.03 293 GLU B N 1
ATOM 4701 C CA . GLU B 1 293 ? -14.547 -30.781 -59.938 1 23.03 293 GLU B CA 1
ATOM 4702 C C . GLU B 1 293 ? -13.234 -31.562 -59.969 1 23.03 293 GLU B C 1
ATOM 4704 O O . GLU B 1 293 ? -12.188 -31.047 -59.562 1 23.03 293 GLU B O 1
#

Sequence (586 aa):
METGTVPWLIATRIFKKLTERLEGAPVQDKLNNFIYEKIHKKFDEVSTSPDESNYLQSLLHSNLLDLMATVKPEKSNEKLNELFVESYLAPCQFSGNFSSDCSEVPGELREKVYCNGVEFGNDTVFETVKELSEKEIDGAEKELLQNSLACFRDPRVLRRLIMDSLNSTTEVTQLLKKMNSRPVGREIATNWIIDNWSTVLKKKFKNDPETLNAIADAGIILDNEREKSMIETFMEHHHKSTNGIESLDKKIEEATTDIYWRKSRVAELNDYLDGKMKGPAKEDEGDNSEEQEMETGTVPWLIATRIFKKLTERLEGAPVQDKLNNFIYEKIHKKFDEVSTSPDESNYLQSLLHSNLLDLMATVKPEKSNEKLNELFVESYLAPCQFSGNFSSDCSEVPGELREKVYCNGVEFGNDTVFETVKELSEKEIDGAEKELLQNSLACFRDPRVLRRLIMDSLNSTTEVTQLLKKMNSRPVGREIATNWIIDNWSTVLKKKFKNDPETLNAIADAGIILDNEREKSMIETFMEHHHKSTNGIESLDKKIEEATTDIYWRKSRVAELNDYLDGKMKGPAKEDEGDNSEEQE

Radius of gyration: 26.56 Å; Cα contacts (8 Å, |Δi|>4): 642; chains: 2; bounding box: 59×62×117 Å

Nearest PDB structures (foldseek):
  4f5c-assembly2_B  TM=7.947E-01  e=2.584E-07  Sus scrofa
  6u7g-assembly2_B  TM=7.885E-01  e=2.934E-07  Homo sapiens
  4f5c-assembly1_A  TM=7.938E-01  e=3.780E-07  Sus scrofa
  7u0l-assembly1_A  TM=7.993E-01  e=1.287E-06  Canis lupus familiaris
  7vpq-assembly3_E  TM=7.620E-01  e=1.342E-06  Homo sapiens

Foldseek 3Di:
DPPDLVVLVVVLVVLVVVLLLCPPPPCNLLSLVVVCVVCVVVQVVCVVDPPVVDPSSLVSNVSSLLSCCRSPVVVSLVVLLVLLVPFQCVQDLPPPDASVPRGRDPPSCLLVSLLSNQQPDDPVSLVSLVVSLVPHDDPVVSVSSLLSNLSHQDLVSNLVLLVVQLQDLVRNLSSQQSLCSYDNSVVRQQVSCLVCVVVSCPRPCVLVLVSVLSSCQRHQAANEDVSLVVLVVSCVVVVPSCPPSVSSVVRSVVNVVSHVCCVPPVVVVSCVSVVNDDPPPPPPPPPPPPPPD/DPPDLVVLVVVLVVLVVVLLLCPPPPCNLLSLVVVCVVCVVVQVVCVVDPPVVDPSSLVSNVSSLLSCCRSPVVVSLVVLLVLLVPFQCVQDLPPPDASVPRGRDPPSCLLVSLLSNQQPDDPVSLVSLVVSLVPHDDPVVSVSSLLSNLSHQDLVSNLVLLVVQLQDLVRNLSSQQSLCSYDNSVVRQQVSCLVCVVVSCPPPCVLVLVSVLSSCQRHQAANEDVSLVVLVVSCVVVVPSCPPSVSSVVRSVVNVVSHVCCVPPVVVVSCVSVVNDDPPDPPPPPPPPPDPD

Secondary structure (DSSP, 8-state):
----HHHHHHHHHHHHHHHHHTTT-TTHHHHHHHHHHHHHHHHHHHHHS--TT-HHHHHHHHHHHHHHHHH-HHHHHHHHHHHHIIIIIHHHTTT-S-HHHH--S-GGGHHHHHHHHHHT--HHHHHHHHHHHHH---HHHHHHHHHHHTT-S-HHHHHHHHHHHTT-HHHHHHHHHHHHTSHHHHHHHHHHHHHTHHHHHHTT-TT-HHHHHHHHHHH----SHHHHHHHHHHHHHTHHHHTT-HHHHHHHHHHHHHHHHHHHHHHHHHHHHTT-S--S-------------/----HHHHHHHHHHHHHHHHHTTT-TTHHHHHHHHHHHHHHHHHHHHHS--TT-HHHHHHHHHHHHHHHHH-HHHHHHHHHHHHIIIIIHHHTTT-S-HHHH--S-GGGHHHHHHHHHHT--HHHHHHHHHHHHH---HHHHHHHHHHHTT-S-HHHHHHHHHHHTT-HHHHHHHHHHHHTSHHHHHHHHHHHHHTHHHHHHSTTTT-HHHHHHHHHHH----SHHHHHHHHHHHHHTHHHHTT-HHHHHHHHHHHHHHHHHHHHHHHHHHHHTT-S--S-------------

pLDDT: mean 85.09, std 14.47, range [22.78, 97.88]

Solvent-accessible surface area (backbone atoms only — not comparable to full-atom values): 31670 Å² total; per-residue (Å²): 126,85,84,49,67,64,64,49,45,53,50,48,52,51,52,49,51,50,52,62,73,32,59,89,42,90,55,36,62,60,50,26,52,54,50,40,72,70,42,51,65,58,45,52,54,43,66,75,54,65,49,77,84,38,64,66,53,43,51,42,46,50,49,45,50,54,48,34,44,68,45,43,37,65,64,46,49,50,53,30,35,49,46,24,45,65,27,30,46,62,54,26,78,81,57,84,54,46,54,79,74,36,44,65,53,56,78,92,45,38,58,59,21,45,20,44,31,28,34,67,37,55,67,65,51,44,50,50,47,52,52,48,28,72,66,33,78,52,65,70,51,23,49,44,41,53,44,15,60,34,36,34,64,41,60,69,60,52,54,48,50,49,63,72,24,62,88,34,70,67,54,32,30,53,38,28,40,41,11,54,74,34,68,57,26,46,62,41,40,37,57,47,49,66,76,38,43,68,56,55,42,64,44,85,38,72,71,35,62,68,57,52,26,44,42,45,54,35,28,53,76,48,80,44,70,66,50,43,52,47,49,53,51,48,39,62,78,39,37,83,79,44,60,86,35,58,43,58,56,52,46,49,52,49,29,52,51,50,45,52,47,46,75,68,39,47,67,56,49,48,34,38,76,69,61,72,40,80,67,84,74,73,77,73,82,71,82,79,75,74,75,87,118,127,85,83,49,68,65,64,50,46,53,49,48,51,53,49,50,50,50,53,62,71,33,59,90,40,90,56,35,63,60,50,25,51,54,50,40,71,71,41,52,64,59,43,52,55,44,66,75,55,66,47,78,84,38,65,67,55,41,51,41,45,52,49,44,49,55,48,34,45,68,46,44,36,63,64,47,48,51,53,30,34,49,45,23,45,66,26,29,46,62,52,26,77,80,59,84,52,44,53,80,75,36,43,64,54,56,78,92,45,38,58,60,20,46,21,44,31,29,35,67,37,55,67,67,50,45,52,50,46,50,52,50,28,72,66,32,79,52,63,70,53,24,49,44,42,54,44,14,60,32,38,34,64,41,61,70,58,52,55,48,52,49,64,70,25,63,85,34,71,67,53,33,30,52,37,29,41,44,10,54,73,34,68,58,25,46,61,40,40,38,56,49,50,67,75,39,42,68,58,57,44,67,35,89,39,74,71,33,63,67,55,53,26,46,42,45,52,34,28,52,76,48,82,43,71,66,49,43,50,47,50,54,51,48,39,62,76,38,38,82,79,44,59,85,34,58,42,58,56,49,46,48,52,51,28,53,51,50,45,51,48,46,72,69,41,46,66,57,49,47,34,38,76,69,62,73,40,79,64,82,73,74,77,72,80,70,83,77,74,74,75,88,118

InterPro domains:
  IPR024571 ERAP1-like C-terminal domain [PF11838] (2-253)
  IPR050344 Peptidase M1 family aminopeptidases [PTHR11533] (2-264)